Protein 5EKI (pdb70)

Nearest PDB structures (foldseek):
  5eki-assembly5_E  TM=9.584E-01  e=1.199E-11  Homo sapiens
  2l4n-assembly1_A  TM=8.164E-01  e=8.515E-09  Homo sapiens
  2hci-assembly1_B  TM=9.155E-01  e=1.911E-05  unclassified
  7sta-assembly3_C  TM=8.394E-01  e=6.047E-06  Homo sapiens
  4kho-assembly1_A  TM=5.939E-01  e=7.360E-01  Thermochaetoides thermophila DSM 1495

Organism: Homo sapiens (NCBI:txid9606)

Foldseek 3Di:
DDDDDDADPDQDDLVFFQAKEWDDADDVHHDIWIWTHGPDPVDDIHTHDPPDPSNVVSNVVCVVVHDDYDDD/DDEDDDADPDQDDLVFFDAWEWDDADDVRGHIWIWTHGPDPVDDIGTHDPPDPSNVVSNVVCVVVHDDYDD/DDDPDADPDQDDLQQFDAKEWDDVVVPYDDIWIWTHGPDPVDHIHTHDPPDPSVVVSNVVCVVVHDDYDD/DPDDADADPDADDLVFFDAKAWDDADDVHRDIWIWTHGPDPVDDIGTHDPPDPSNVVSNVVCVVVHDDYDD/DPDDDDDADPDQDDLVFFQAWEWADADVVRHDIWIWTAGPPNPDDIHTHDPPDPSNVVSNVVCVVVHDDYPPD/DEDPDADPDQDDLQQFQAWEWDDDDDVYPDIWIWTHGPDPVDDIHTHDPPDPSVVVSNVVNVVVHDDYDD

GO terms:
  GO:0031640 killing of cells of another organism (P, IDA)
  GO:0061844 antimicrobial humoral immune response mediated by antimicrobial peptide (P, IDA)
  GO:2000406 positive regulation of T cell migration (P, IDA)
  GO:0042379 chemokine receptor binding (F, IDA)
  GO:0005515 protein binding (F, IPI)
  GO:0006954 inflammatory response (P, TAS)
  GO:0006955 immune response (P, TAS)
  GO:0007267 cell-cell signaling (P, TAS)
  GO:0005576 extracellular region (C, TAS)
  GO:0001768 establishment of T cell polarity (P, IDA)
  GO:0001954 positive regulation of cell-matrix adhesion (P, IDA)
  GO:0002407 dendritic cell chemotaxis (P, IDA)
  GO:0008009 chemokine activity (F, IDA)
  GO:0035759 mesangial cell-matrix adhesion (P, IDA)
  GO:0038120 CCL21-activated CCR7 signaling pathway (P, IDA)
  GO:0043123 positive regulation of canonical NF-kappaB signal transduction (P, IDA)
  GO:2000147 positive regulation of cell motility (P, IDA)
  GO:2000529 positive regulation of myeloid dendritic cell chemotaxis (P, IDA)
  GO:2000669 negative regulation of dendritic cell apoptotic process (P, IDA)
  GO:0141214 positive regulation of phospholipase C/protein kinase C signal transduction (P, IDA)

B-factor: mean 23.3, std 10.91, range [6.88, 47.57]

Secondary structure (DSSP, 8-state):
--B--S--SS---GGGEEEEEEE---SS--S-EEEEEESSTTS--EEE-TTSHHHHHHHHHHTTS---B---/--B--S--SS---GGGEEEEEEE--BTTB-S-EEEEEESSTTS--EEE-TTSHHHHHHHHHHTTS---B--/-B--S--SS---GGGEEEEEEE-GGGS-SS-EEEEEESSTTSPPEEE-TTSHHHHHHHHHHTTS---B--/--B--S--SSPPPGGGEEEEEEE---SS--S-EEEEEESSTTS--EEE-TTSHHHHHHHHHHTTS---B--/---B--S--SS---GGGEEEEEEE---SS--S-EEEEEESSTTSPPEEE-TTSHHHHHHHHHHTTS---B---/-B--S--SS---GGGEEEEEEE-S-SS--S-EEEEEESSTTSPPEEE-TTSHHHHHHHHHHTTS---B--

Sequence (427 aa):
QDCCLKYSQRKIPAKVVRSYRKQEPSLGCSIPAILFLPRKRSQAELCADPKELWVQQLMQHLDKTPSPQKPAQDCCLKYSQRKIPAKVVRSYRKQEPSLGCSIPAILFLPRKRSQAELCADPKELWVQQLMQHLDKTPSPQKPDCCLKYSQRKIPAKVVRSYRKQEPSLGCSIPAILFLPRKRSQAELCADPKELWVQQLMQHLDKTPSPQKPQDCCLKYSQRKIPAKVVRSYRKQEPSLGCSIPAILFLPRKRSQAELCADPKELWVQQLMQHLDKTPSPQKPAQDCCLKYSQRKIPAKVVRSYRKQEPSLGCSIPAILFLPRKRSQAELCADPKELWVQQLMQHLDKTPSPQKPADCCLKYSQRKIPAKVVRSYRKQEPSLGCSIPAILFLPRKRSQAELCADPKELWVQQLMQHLDKTPSPQKP

InterPro domains:
  IPR001811 Chemokine interleukin-8-like domain [PF00048] (29-90)
  IPR001811 Chemokine interleukin-8-like domain [SM00199] (28-90)
  IPR034133 Chemokine CC, DCCL motif-cointaining domain [cd01119] (29-91)
  IPR036048 Chemokine interleukin-8-like superfamily [SSF54117] (27-99)
  IPR039809 Chemokine beta/gamma/delta [PTHR12015] (4-93)

CATH classification: 2.40.50.40

Structure (mmCIF, N/CA/C/O backbone):
data_5EKI
#
_entry.id   5EKI
#
_cell.length_a   65.752
_cell.length_b   58.244
_cell.length_c   66.054
_cell.angle_alpha   90.00
_cell.angle_beta   119.94
_cell.angle_gamma   90.00
#
_symmetry.space_group_name_H-M   'P 1 21 1'
#
loop_
_entity.id
_entity.type
_entity.pdbx_description
1 polymer 'C-C motif chemokine 21'
2 non-polymer 'SULFATE ION'
3 water water
#
loop_
_atom_site.group_PDB
_atom_site.id
_atom_site.type_symbol
_atom_site.label_atom_id
_atom_site.label_alt_id
_atom_site.label_comp_id
_atom_site.label_asym_id
_atom_site.label_entity_id
_atom_site.label_seq_id
_atom_site.pdbx_PDB_ins_code
_atom_site.Cartn_x
_atom_site.Cartn_y
_atom_site.Cartn_z
_atom_site.occupancy
_atom_site.B_iso_or_equiv
_atom_site.auth_seq_id
_atom_site.auth_comp_id
_atom_site.auth_asym_id
_atom_site.auth_atom_id
_atom_site.pdbx_PDB_model_num
ATOM 1 N N . GLN A 1 6 ? 1.600 12.017 -22.517 1.00 43.45 6 GLN A N 1
ATOM 2 C CA . GLN A 1 6 ? 3.050 12.202 -22.204 1.00 41.24 6 GLN A CA 1
ATOM 3 C C . GLN A 1 6 ? 3.957 11.315 -23.123 1.00 40.00 6 GLN A C 1
ATOM 4 O O . GLN A 1 6 ? 4.563 11.814 -24.071 1.00 40.17 6 GLN A O 1
ATOM 6 N N . ASP A 1 7 ? 4.038 10.014 -22.853 1.00 39.51 7 ASP A N 1
ATOM 7 C CA . ASP A 1 7 ? 4.934 9.133 -23.628 1.00 37.10 7 ASP A CA 1
ATOM 8 C C . ASP A 1 7 ? 4.433 8.983 -25.057 1.00 36.34 7 ASP A C 1
ATOM 9 O O . ASP A 1 7 ? 3.238 9.184 -25.325 1.00 39.10 7 ASP A O 1
ATOM 14 N N . CYS A 1 8 ? 5.337 8.652 -25.975 1.00 30.21 8 CYS A N 1
ATOM 15 C CA . CYS A 1 8 ? 4.919 8.386 -27.344 1.00 32.18 8 CYS A CA 1
ATOM 16 C C . CYS A 1 8 ? 5.872 7.557 -28.126 1.00 23.78 8 CYS A C 1
ATOM 17 O O . CYS A 1 8 ? 6.981 7.378 -27.735 1.00 21.97 8 CYS A O 1
ATOM 20 N N . CYS A 1 9 ? 5.374 7.009 -29.223 1.00 21.98 9 CYS A N 1
ATOM 21 C CA . CYS A 1 9 ? 6.145 6.133 -30.070 1.00 21.50 9 CYS A CA 1
ATOM 22 C C . CYS A 1 9 ? 7.191 6.897 -30.868 1.00 20.66 9 CYS A C 1
ATOM 23 O O . CYS A 1 9 ? 6.849 7.883 -31.499 1.00 19.07 9 CYS A O 1
ATOM 26 N N . LEU A 1 10 ? 8.422 6.377 -30.870 1.00 20.47 10 LEU A N 1
ATOM 27 C CA . LEU A 1 10 ? 9.550 6.848 -31.713 1.00 21.09 10 LEU A CA 1
ATOM 28 C C . LEU A 1 10 ? 10.010 5.837 -32.797 1.00 20.61 10 LEU A C 1
ATOM 29 O O . LEU A 1 10 ? 10.751 6.198 -33.717 1.00 19.02 10 LEU A O 1
ATOM 34 N N . LYS A 1 11 ? 9.591 4.564 -32.695 1.00 17.78 11 LYS A N 1
ATOM 35 C CA . LYS A 1 11 ? 9.984 3.571 -33.665 1.00 16.49 11 LYS A CA 1
ATOM 36 C C . LYS A 1 11 ? 8.793 2.626 -33.894 1.00 14.13 11 LYS A C 1
ATOM 37 O O . LYS A 1 11 ? 7.799 2.685 -33.157 1.00 12.51 11 LYS A O 1
ATOM 43 N N . TYR A 1 12 ? 8.884 1.770 -34.908 1.00 11.63 12 TYR A N 1
ATOM 44 C CA . TYR A 1 12 ? 7.760 0.886 -35.227 1.00 11.92 12 TYR A CA 1
ATOM 45 C C . TYR A 1 12 ? 8.141 -0.580 -35.117 1.00 11.35 12 TYR A C 1
ATOM 46 O O . TYR A 1 12 ? 9.289 -0.947 -35.393 1.00 11.34 12 TYR A O 1
ATOM 55 N N . SER A 1 13 ? 7.201 -1.426 -34.712 1.00 10.95 13 SER A N 1
ATOM 56 C CA . SER A 1 13 ? 7.443 -2.844 -34.663 1.00 11.52 13 SER A CA 1
ATOM 57 C C . SER A 1 13 ? 8.084 -3.378 -35.948 1.00 12.81 13 SER A C 1
ATOM 58 O O . SER A 1 13 ? 7.632 -3.089 -37.046 1.00 12.63 13 SER A O 1
ATOM 61 N N . GLN A 1 14 ? 9.095 -4.206 -35.796 1.00 14.11 14 GLN A N 1
ATOM 62 C CA . GLN A 1 14 ? 9.640 -4.969 -36.936 1.00 17.58 14 GLN A CA 1
ATOM 63 C C . GLN A 1 14 ? 8.939 -6.350 -37.045 1.00 20.81 14 GLN A C 1
ATOM 64 O O . GLN A 1 14 ? 9.333 -7.187 -37.875 1.00 23.50 14 GLN A O 1
ATOM 70 N N . ARG A 1 15 ? 7.993 -6.624 -36.155 1.00 19.26 15 ARG A N 1
ATOM 71 C CA . ARG A 1 15 ? 7.316 -7.913 -36.173 1.00 23.24 15 ARG A CA 1
ATOM 72 C C . ARG A 1 15 ? 5.810 -7.733 -36.138 1.00 22.39 15 ARG A C 1
ATOM 73 O O . ARG A 1 15 ? 5.273 -6.968 -35.323 1.00 20.57 15 ARG A O 1
ATOM 81 N N . LYS A 1 16 ? 5.133 -8.532 -36.952 1.00 23.20 16 LYS A N 1
ATOM 82 C CA . LYS A 1 16 ? 3.666 -8.570 -36.981 1.00 24.32 16 LYS A CA 1
ATOM 83 C C . LYS A 1 16 ? 3.199 -9.182 -35.695 1.00 23.80 16 LYS A C 1
ATOM 84 O O . LYS A 1 16 ? 3.873 -10.044 -35.178 1.00 27.42 16 LYS A O 1
ATOM 90 N N . ILE A 1 17 ? 2.079 -8.754 -35.144 1.00 24.30 17 ILE A N 1
ATOM 91 C CA . ILE A 1 17 ? 1.539 -9.436 -33.967 1.00 24.48 17 ILE A CA 1
ATOM 92 C C . ILE A 1 17 ? 0.132 -9.927 -34.242 1.00 25.14 17 ILE A C 1
ATOM 93 O O . ILE A 1 17 ? -0.631 -9.281 -34.951 1.00 23.96 17 ILE A O 1
ATOM 98 N N . PRO A 1 18 ? -0.226 -11.061 -33.624 1.00 27.44 18 PRO A N 1
ATOM 99 C CA . PRO A 1 18 ? -1.537 -11.603 -33.899 1.00 26.70 18 PRO A CA 1
ATOM 100 C C . PRO A 1 18 ? -2.598 -10.974 -33.009 1.00 27.01 18 PRO A C 1
ATOM 101 O O . PRO A 1 18 ? -2.323 -10.591 -31.866 1.00 25.43 18 PRO A O 1
ATOM 105 N N . ALA A 1 19 ? -3.826 -10.899 -33.507 1.00 26.51 19 ALA A N 1
ATOM 106 C CA . ALA A 1 19 ? -4.903 -10.259 -32.779 1.00 29.37 19 ALA A CA 1
ATOM 107 C C . ALA A 1 19 ? -5.195 -10.918 -31.425 1.00 30.92 19 ALA A C 1
ATOM 108 O O . ALA A 1 19 ? -5.689 -10.254 -30.484 1.00 30.29 19 ALA A O 1
ATOM 110 N N . LYS A 1 20 ? -4.871 -12.211 -31.318 1.00 31.84 20 LYS A N 1
ATOM 111 C CA . LYS A 1 20 ? -5.145 -12.990 -30.096 1.00 33.29 20 LYS A CA 1
ATOM 112 C C . LYS A 1 20 ? -4.479 -12.414 -28.863 1.00 29.87 20 LYS A C 1
ATOM 113 O O . LYS A 1 20 ? -4.956 -12.646 -27.769 1.00 34.05 20 LYS A O 1
ATOM 119 N N . VAL A 1 21 ? -3.372 -11.699 -29.036 1.00 26.89 21 VAL A N 1
ATOM 120 C CA . VAL A 1 21 ? -2.680 -11.030 -27.912 1.00 25.34 21 VAL A CA 1
ATOM 121 C C . VAL A 1 21 ? -2.983 -9.538 -27.698 1.00 20.58 21 VAL A C 1
ATOM 122 O O . VAL A 1 21 ? -2.409 -8.910 -26.817 1.00 17.99 21 VAL A O 1
ATOM 126 N N . VAL A 1 22 ? -3.885 -8.979 -28.494 1.00 19.04 22 VAL A N 1
ATOM 127 C CA . VAL A 1 22 ? -4.152 -7.533 -28.414 1.00 18.94 22 VAL A CA 1
ATOM 128 C C . VAL A 1 22 ? -5.557 -7.369 -27.943 1.00 18.24 22 VAL A C 1
ATOM 129 O O . VAL A 1 22 ? -6.423 -8.043 -28.453 1.00 18.23 22 VAL A O 1
ATOM 133 N N . ARG A 1 23 ? -5.779 -6.417 -27.059 1.00 18.27 23 ARG A N 1
ATOM 134 C CA . ARG A 1 23 ? -7.091 -6.127 -26.551 1.00 21.00 23 ARG A CA 1
ATOM 135 C C . ARG A 1 23 ? -7.729 -4.919 -27.261 1.00 20.48 23 ARG A C 1
ATOM 136 O O . ARG A 1 23 ? -8.927 -4.941 -27.527 1.00 21.31 23 ARG A O 1
ATOM 144 N N . SER A 1 24 ? -6.927 -3.883 -27.569 1.00 18.52 24 SER A N 1
ATOM 145 C CA . SER A 1 24 ? -7.423 -2.668 -28.256 1.00 15.94 24 SER A CA 1
ATOM 146 C C . SER A 1 24 ? -6.271 -1.858 -28.917 1.00 14.71 24 SER A C 1
ATOM 147 O O . SER A 1 24 ? -5.073 -2.186 -28.707 1.00 12.95 24 SER A O 1
ATOM 150 N N . TYR A 1 25 ? -6.619 -0.824 -29.683 1.00 11.92 25 TYR A N 1
ATOM 151 C CA . TYR A 1 25 ? -5.600 0.083 -30.170 1.00 12.72 25 TYR A CA 1
ATOM 152 C C . TYR A 1 25 ? -5.913 1.556 -29.883 1.00 13.37 25 TYR A C 1
ATOM 153 O O . TYR A 1 25 ? -7.065 1.906 -29.634 1.00 12.59 25 TYR A O 1
ATOM 162 N N . ARG A 1 26 ? -4.871 2.404 -29.957 1.00 14.40 26 ARG A N 1
ATOM 163 C CA . ARG A 1 26 ? -5.041 3.852 -30.040 1.00 16.66 26 ARG A CA 1
ATOM 164 C C . ARG A 1 26 ? -4.163 4.425 -31.174 1.00 17.72 26 ARG A C 1
ATOM 165 O O . ARG A 1 26 ? -3.269 3.758 -31.697 1.00 17.58 26 ARG A O 1
ATOM 173 N N . LYS A 1 27 ? -4.421 5.680 -31.502 1.00 18.24 27 LYS A N 1
ATOM 174 C CA . LYS A 1 27 ? -3.691 6.414 -32.509 1.00 20.48 27 LYS A CA 1
ATOM 175 C C . LYS A 1 27 ? -2.827 7.469 -31.884 1.00 21.07 27 LYS A C 1
ATOM 176 O O . LYS A 1 27 ? -3.194 8.066 -30.884 1.00 23.01 27 LYS A O 1
ATOM 182 N N . GLN A 1 28 ? -1.655 7.671 -32.466 1.00 19.81 28 GLN A N 1
ATOM 183 C CA . GLN A 1 28 ? -0.791 8.763 -32.092 1.00 21.48 28 GLN A CA 1
ATOM 184 C C . GLN A 1 28 ? -0.684 9.625 -33.319 1.00 22.26 28 GLN A C 1
ATOM 185 O O . GLN A 1 28 ? -0.311 9.136 -34.359 1.00 19.50 28 GLN A O 1
ATOM 191 N N . GLU A 1 29 ? -1.110 10.879 -33.203 1.00 25.90 29 GLU A N 1
ATOM 192 C CA . GLU A 1 29 ? -0.854 11.914 -34.213 1.00 29.92 29 GLU A CA 1
ATOM 193 C C . GLU A 1 29 ? 0.427 12.667 -33.913 1.00 28.95 29 GLU A C 1
ATOM 194 O O . GLU A 1 29 ? 0.738 12.856 -32.759 1.00 30.09 29 GLU A O 1
ATOM 200 N N . PRO A 1 30 ? 1.134 13.152 -34.958 1.00 31.41 30 PRO A N 1
ATOM 201 C CA . PRO A 1 30 ? 2.240 14.085 -34.818 1.00 34.05 30 PRO A CA 1
ATOM 202 C C . PRO A 1 30 ? 1.920 15.285 -33.939 1.00 38.56 30 PRO A C 1
ATOM 203 O O . PRO A 1 30 ? 0.796 15.800 -33.968 1.00 40.25 30 PRO A O 1
ATOM 207 N N . SER A 1 31 ? 2.919 15.682 -33.155 1.00 38.98 31 SER A N 1
ATOM 208 C CA . SER A 1 31 ? 2.800 16.677 -32.109 1.00 39.72 31 SER A CA 1
ATOM 209 C C . SER A 1 31 ? 4.207 17.186 -31.749 1.00 41.57 31 SER A C 1
ATOM 210 O O . SER A 1 31 ? 5.207 16.676 -32.250 1.00 39.89 31 SER A O 1
ATOM 213 N N . LEU A 1 32 ? 4.284 18.143 -30.829 1.00 41.90 32 LEU A N 1
ATOM 214 C CA . LEU A 1 32 ? 5.577 18.704 -30.425 1.00 41.97 32 LEU A CA 1
ATOM 215 C C . LEU A 1 32 ? 6.406 17.678 -29.690 1.00 42.53 32 LEU A C 1
ATOM 216 O O . LEU A 1 32 ? 7.565 17.448 -30.020 1.00 41.07 32 LEU A O 1
ATOM 221 N N . GLY A 1 33 ? 5.804 17.039 -28.698 1.00 44.41 33 GLY A N 1
ATOM 222 C CA . GLY A 1 33 ? 6.513 15.973 -27.958 1.00 46.45 33 GLY A CA 1
ATOM 223 C C . GLY A 1 33 ? 6.856 14.745 -28.806 1.00 43.59 33 GLY A C 1
ATOM 224 O O . GLY A 1 33 ? 7.790 14.014 -28.489 1.00 44.42 33 GLY A O 1
ATOM 225 N N . CYS A 1 34 ? 6.085 14.525 -29.876 1.00 44.32 34 CYS A N 1
ATOM 226 C CA . CYS A 1 34 ? 6.109 13.286 -30.650 1.00 41.16 34 CYS A CA 1
ATOM 227 C C . CYS A 1 34 ? 5.961 13.579 -32.134 1.00 39.04 34 CYS A C 1
ATOM 228 O O . CYS A 1 34 ? 4.938 14.086 -32.554 1.00 40.46 34 CYS A O 1
ATOM 231 N N . SER A 1 35 ? 6.953 13.238 -32.943 1.00 32.24 35 SER A N 1
ATOM 232 C CA . SER A 1 35 ? 6.995 13.771 -34.296 1.00 32.24 35 SER A CA 1
ATOM 233 C C . SER A 1 35 ? 6.433 12.863 -35.386 1.00 30.81 35 SER A C 1
ATOM 234 O O . SER A 1 35 ? 6.168 13.351 -36.491 1.00 31.47 35 SER A O 1
ATOM 237 N N . ILE A 1 36 ? 6.227 11.569 -35.085 1.00 27.50 36 ILE A N 1
ATOM 238 C CA . ILE A 1 36 ? 5.693 10.619 -36.075 1.00 24.41 36 ILE A CA 1
ATOM 239 C C . ILE A 1 36 ? 4.306 10.196 -35.692 1.00 22.88 36 ILE A C 1
ATOM 240 O O . ILE A 1 36 ? 3.936 10.281 -34.544 1.00 25.17 36 ILE A O 1
ATOM 245 N N . PRO A 1 37 ? 3.485 9.817 -36.678 1.00 23.21 37 PRO A N 1
ATOM 246 C CA . PRO A 1 37 ? 2.216 9.165 -36.373 1.00 22.39 37 PRO A CA 1
ATOM 247 C C . PRO A 1 37 ? 2.502 7.704 -36.010 1.00 18.68 37 PRO A C 1
ATOM 248 O O . PRO A 1 37 ? 3.488 7.177 -36.473 1.00 17.54 37 PRO A O 1
ATOM 252 N N . ALA A 1 38 ? 1.667 7.085 -35.189 1.00 17.19 38 ALA A N 1
ATOM 253 C CA . ALA A 1 38 ? 1.839 5.651 -34.837 1.00 15.71 38 ALA A CA 1
ATOM 254 C C . ALA A 1 38 ? 0.509 5.055 -34.367 1.00 13.70 38 ALA A C 1
ATOM 255 O O . ALA A 1 38 ? -0.381 5.735 -33.881 1.00 12.46 38 ALA A O 1
ATOM 257 N N . ILE A 1 39 ? 0.426 3.757 -34.520 1.00 12.53 39 ILE A N 1
ATOM 258 C CA . ILE A 1 39 ? -0.633 2.937 -33.907 1.00 12.30 39 ILE A CA 1
ATOM 259 C C . ILE A 1 39 ? -0.064 2.259 -32.660 1.00 11.36 39 ILE A C 1
ATOM 260 O O . ILE A 1 39 ? 1.003 1.643 -32.727 1.00 11.32 39 ILE A O 1
ATOM 265 N N . LEU A 1 40 ? -0.757 2.398 -31.527 1.00 10.96 40 LEU A N 1
ATOM 266 C CA . LEU A 1 40 ? -0.386 1.759 -30.273 1.00 12.20 40 LEU A CA 1
ATOM 267 C C . LEU A 1 40 ? -1.306 0.556 -30.017 1.00 11.39 40 LEU A C 1
ATOM 268 O O . LEU A 1 40 ? -2.487 0.773 -29.841 1.00 12.97 40 LEU A O 1
ATOM 273 N N . PHE A 1 41 ? -0.798 -0.672 -30.040 1.00 9.77 41 PHE A N 1
ATOM 274 C CA . PHE A 1 41 ? -1.576 -1.876 -29.737 1.00 9.92 41 PHE A CA 1
ATOM 275 C C . PHE A 1 41 ? -1.449 -2.230 -28.268 1.00 12.32 41 PHE A C 1
ATOM 276 O O . PHE A 1 41 ? -0.320 -2.339 -27.757 1.00 13.12 41 PHE A O 1
ATOM 284 N N . LEU A 1 42 ? -2.595 -2.334 -27.580 1.00 14.17 42 LEU A N 1
ATOM 285 C CA . LEU A 1 42 ? -2.605 -2.588 -26.136 1.00 17.25 42 LEU A CA 1
ATOM 286 C C . LEU A 1 42 ? -2.732 -4.080 -25.869 1.00 17.59 42 LEU A C 1
ATOM 287 O O . LEU A 1 42 ? -3.526 -4.756 -26.472 1.00 16.55 42 LEU A O 1
ATOM 292 N N . PRO A 1 43 ? -1.928 -4.599 -24.948 1.00 20.49 43 PRO A N 1
ATOM 293 C CA . PRO A 1 43 ? -1.868 -6.055 -24.800 1.00 22.51 43 PRO A CA 1
ATOM 294 C C . PRO A 1 43 ? -2.977 -6.580 -23.903 1.00 22.61 43 PRO A C 1
ATOM 295 O O . PRO A 1 43 ? -3.389 -5.896 -22.975 1.00 21.56 43 PRO A O 1
ATOM 299 N N . ARG A 1 44 ? -3.421 -7.794 -24.177 1.00 26.22 44 ARG A N 1
ATOM 300 C CA . ARG A 1 44 ? -4.308 -8.526 -23.256 1.00 29.95 44 ARG A CA 1
ATOM 301 C C . ARG A 1 44 ? -3.639 -8.863 -21.913 1.00 32.74 44 ARG A C 1
ATOM 302 O O . ARG A 1 44 ? -4.236 -8.649 -20.840 1.00 38.09 44 ARG A O 1
ATOM 310 N N . LYS A 1 45 ? -2.407 -9.357 -21.956 1.00 31.06 45 LYS A N 1
ATOM 311 C CA . LYS A 1 45 ? -1.670 -9.690 -20.716 1.00 34.13 45 LYS A CA 1
ATOM 312 C C . LYS A 1 45 ? -0.916 -8.451 -20.202 1.00 37.98 45 LYS A C 1
ATOM 313 O O . LYS A 1 45 ? -0.216 -7.805 -20.991 1.00 33.20 45 LYS A O 1
ATOM 319 N N . ARG A 1 46 ? -1.000 -8.155 -18.891 1.00 38.31 46 ARG A N 1
ATOM 320 C CA . ARG A 1 46 ? -0.177 -7.084 -18.259 1.00 35.87 46 ARG A CA 1
ATOM 321 C C . ARG A 1 46 ? 1.358 -7.362 -18.195 1.00 33.87 46 ARG A C 1
ATOM 322 O O . ARG A 1 46 ? 2.163 -6.437 -17.999 1.00 31.90 46 ARG A O 1
ATOM 330 N N . SER A 1 47 ? 1.768 -8.620 -18.372 1.00 32.04 47 SER A N 1
ATOM 331 C CA . SER A 1 47 ? 3.180 -8.957 -18.557 1.00 31.05 47 SER A CA 1
ATOM 332 C C . SER A 1 47 ? 3.810 -8.334 -19.823 1.00 30.51 47 SER A C 1
ATOM 333 O O . SER A 1 47 ? 5.043 -8.460 -20.046 1.00 29.36 47 SER A O 1
ATOM 336 N N . GLN A 1 48 ? 2.983 -7.699 -20.665 1.00 27.26 48 GLN A N 1
ATOM 337 C CA . GLN A 1 48 ? 3.459 -7.152 -21.927 1.00 26.45 48 GLN A CA 1
ATOM 338 C C . GLN A 1 48 ? 3.299 -5.633 -22.011 1.00 23.74 48 GLN A C 1
ATOM 339 O O . GLN A 1 48 ? 2.484 -5.040 -21.324 1.00 21.26 48 GLN A O 1
ATOM 345 N N . ALA A 1 49 ? 4.111 -5.015 -22.854 1.00 20.41 49 ALA A N 1
ATOM 346 C CA . ALA A 1 49 ? 4.097 -3.568 -22.978 1.00 18.65 49 ALA A CA 1
ATOM 347 C C . ALA A 1 49 ? 3.182 -3.195 -24.134 1.00 18.30 49 ALA A C 1
ATOM 348 O O . ALA A 1 49 ? 2.830 -4.045 -24.926 1.00 16.27 49 ALA A O 1
ATOM 350 N N . GLU A 1 50 ? 2.844 -1.912 -24.227 1.00 17.46 50 GLU A N 1
ATOM 351 C CA . GLU A 1 50 ? 2.178 -1.380 -25.417 1.00 17.19 50 GLU A CA 1
ATOM 352 C C . GLU A 1 50 ? 3.180 -1.418 -26.580 1.00 14.76 50 GLU A C 1
ATOM 353 O O . GLU A 1 50 ? 4.388 -1.366 -26.353 1.00 12.29 50 GLU A O 1
ATOM 359 N N . LEU A 1 51 ? 2.665 -1.617 -27.793 1.00 12.71 51 LEU A N 1
ATOM 360 C CA . LEU A 1 51 ? 3.469 -1.899 -28.971 1.00 12.95 51 LEU A CA 1
ATOM 361 C C . LEU A 1 51 ? 3.195 -0.825 -30.006 1.00 11.67 51 LEU A C 1
ATOM 362 O O . LEU A 1 51 ? 2.110 -0.696 -30.480 1.00 10.96 51 LEU A O 1
ATOM 367 N N . CYS A 1 52 ? 4.227 -0.146 -30.439 1.00 11.88 52 CYS A N 1
ATOM 368 C CA . CYS A 1 52 ? 4.160 0.902 -31.460 1.00 11.62 52 CYS A CA 1
ATOM 369 C C . CYS A 1 52 ? 4.326 0.320 -32.846 1.00 10.57 52 CYS A C 1
ATOM 370 O O . CYS A 1 52 ? 5.165 -0.546 -33.085 1.00 8.81 52 CYS A O 1
ATOM 373 N N . ALA A 1 53 ? 3.480 0.761 -33.764 1.00 10.40 53 ALA A N 1
ATOM 374 C CA . ALA A 1 53 ? 3.433 0.175 -35.097 1.00 10.22 53 ALA A CA 1
ATOM 375 C C . ALA A 1 53 ? 3.125 1.214 -36.176 1.00 10.68 53 ALA A C 1
ATOM 376 O O . ALA A 1 53 ? 2.513 2.204 -35.875 1.00 10.72 53 ALA A O 1
ATOM 378 N N . ASP A 1 54 ? 3.611 0.953 -37.405 1.00 11.17 54 ASP A N 1
ATOM 379 C CA . ASP A 1 54 ? 3.495 1.844 -38.537 1.00 12.07 54 ASP A CA 1
ATOM 380 C C . ASP A 1 54 ? 2.094 1.778 -39.112 1.00 12.02 54 ASP A C 1
ATOM 381 O O . ASP A 1 54 ? 1.678 0.710 -39.558 1.00 12.02 54 ASP A O 1
ATOM 386 N N . PRO A 1 55 ? 1.380 2.913 -39.131 1.00 12.28 55 PRO A N 1
ATOM 387 C CA . PRO A 1 55 ? 0.052 3.040 -39.717 1.00 13.49 55 PRO A CA 1
ATOM 388 C C . PRO A 1 55 ? -0.072 2.663 -41.190 1.00 12.58 55 PRO A C 1
ATOM 389 O O . PRO A 1 55 ? -1.119 2.228 -41.617 1.00 11.77 55 PRO A O 1
ATOM 393 N N . LYS A 1 56 ? 0.979 2.848 -41.964 1.00 14.18 56 LYS A N 1
ATOM 394 C CA . LYS A 1 56 ? 0.975 2.437 -43.383 1.00 15.41 56 LYS A CA 1
ATOM 395 C C . LYS A 1 56 ? 1.139 0.925 -43.654 1.00 13.86 56 LYS A C 1
ATOM 396 O O . LYS A 1 56 ? 0.819 0.464 -44.740 1.00 13.35 56 LYS A O 1
ATOM 402 N N . GLU A 1 57 ? 1.675 0.154 -42.734 1.00 12.54 57 GLU A N 1
ATOM 403 C CA . GLU A 1 57 ? 1.798 -1.289 -42.955 1.00 13.36 57 GLU A CA 1
ATOM 404 C C . GLU A 1 57 ? 0.463 -2.055 -43.050 1.00 12.35 57 GLU A C 1
ATOM 405 O O . GLU A 1 57 ? -0.470 -1.894 -42.221 1.00 10.48 57 GLU A O 1
ATOM 411 N N . LEU A 1 58 ? 0.394 -2.905 -44.056 1.00 11.81 58 LEU A N 1
ATOM 412 C CA . LEU A 1 58 ? -0.839 -3.593 -44.318 1.00 12.09 58 LEU A CA 1
ATOM 413 C C . LEU A 1 58 ? -1.289 -4.418 -43.129 1.00 11.27 58 LEU A C 1
ATOM 414 O O . LEU A 1 58 ? -2.459 -4.370 -42.838 1.00 10.81 58 LEU A O 1
ATOM 419 N N . TRP A 1 59 ? -0.381 -5.185 -42.478 1.00 10.49 59 TRP A N 1
ATOM 420 C CA . TRP A 1 59 ? -0.819 -6.001 -41.311 1.00 10.34 59 TRP A CA 1
ATOM 421 C C . TRP A 1 59 ? -1.360 -5.098 -40.188 1.00 8.91 59 TRP A C 1
ATOM 422 O O . TRP A 1 59 ? -2.256 -5.522 -39.477 1.00 7.82 59 TRP A O 1
ATOM 433 N N . VAL A 1 60 ? -0.825 -3.877 -40.058 1.00 7.94 60 VAL A N 1
ATOM 434 C CA . VAL A 1 60 ? -1.310 -2.938 -39.022 1.00 8.88 60 VAL A CA 1
ATOM 435 C C . VAL A 1 60 ? -2.734 -2.479 -39.304 1.00 9.26 60 VAL A C 1
ATOM 436 O O . VAL A 1 60 ? -3.636 -2.583 -38.437 1.00 8.49 60 VAL A O 1
ATOM 440 N N . GLN A 1 61 ? -2.966 -2.010 -40.537 1.00 9.63 61 GLN A N 1
ATOM 441 C CA . GLN A 1 61 ? -4.298 -1.706 -41.020 1.00 10.83 61 GLN A CA 1
ATOM 442 C C . GLN A 1 61 ? -5.304 -2.860 -40.849 1.00 10.51 61 GLN A C 1
ATOM 443 O O . GLN A 1 61 ? -6.441 -2.663 -40.341 1.00 9.37 61 GLN A O 1
ATOM 449 N N . GLN A 1 62 ? -4.876 -4.065 -41.222 1.00 10.82 62 GLN A N 1
ATOM 450 C CA . GLN A 1 62 ? -5.718 -5.230 -41.086 1.00 11.70 62 GLN A CA 1
ATOM 451 C C . GLN A 1 62 ? -6.114 -5.475 -39.625 1.00 10.60 62 GLN A C 1
ATOM 452 O O . GLN A 1 62 ? -7.275 -5.723 -39.348 1.00 10.22 62 GLN A O 1
ATOM 458 N N . LEU A 1 63 ? -5.134 -5.426 -38.726 1.00 9.67 63 LEU A N 1
ATOM 459 C CA . LEU A 1 63 ? -5.413 -5.641 -37.304 1.00 9.61 63 LEU A CA 1
ATOM 460 C C . LEU A 1 63 ? -6.358 -4.603 -36.726 1.00 9.14 63 LEU A C 1
ATOM 461 O O . LEU A 1 63 ? -7.226 -4.923 -35.940 1.00 9.19 63 LEU A O 1
ATOM 466 N N . MET A 1 64 ? -6.120 -3.341 -37.018 1.00 9.62 64 MET A N 1
ATOM 467 C CA . MET A 1 64 ? -7.006 -2.268 -36.579 1.00 10.83 64 MET A CA 1
ATOM 468 C C . MET A 1 64 ? -8.440 -2.537 -37.069 1.00 10.47 64 MET A C 1
ATOM 469 O O . MET A 1 64 ? -9.400 -2.396 -36.334 1.00 10.22 64 MET A O 1
ATOM 474 N N . GLN A 1 65 ? -8.555 -2.991 -38.313 1.00 10.64 65 GLN A N 1
ATOM 475 C CA . GLN A 1 65 ? -9.866 -3.216 -38.943 1.00 11.26 65 GLN A CA 1
ATOM 476 C C . GLN A 1 65 ? -10.607 -4.361 -38.248 1.00 10.96 65 GLN A C 1
ATOM 477 O O . GLN A 1 65 ? -11.809 -4.293 -38.044 1.00 11.00 65 GLN A O 1
ATOM 483 N N . HIS A 1 66 ? -9.883 -5.387 -37.809 1.00 11.63 66 HIS A N 1
ATOM 484 C CA . HIS A 1 66 ? -10.488 -6.481 -37.045 1.00 12.40 66 HIS A CA 1
ATOM 485 C C . HIS A 1 66 ? -10.872 -6.024 -35.655 1.00 11.22 66 HIS A C 1
ATOM 486 O O . HIS A 1 66 ? -11.980 -6.348 -35.133 1.00 11.45 66 HIS A O 1
ATOM 493 N N . LEU A 1 67 ? -9.985 -5.256 -35.015 1.00 10.49 67 LEU A N 1
ATOM 494 C CA . LEU A 1 67 ? -10.257 -4.755 -33.702 1.00 9.78 67 LEU A CA 1
ATOM 495 C C . LEU A 1 67 ? -11.474 -3.814 -33.728 1.00 10.36 67 LEU A C 1
ATOM 496 O O . LEU A 1 67 ? -12.289 -3.842 -32.758 1.00 9.54 67 LEU A O 1
ATOM 501 N N . ASP A 1 68 ? -11.607 -3.054 -34.820 1.00 10.33 68 ASP A N 1
ATOM 502 C CA . ASP A 1 68 ? -12.755 -2.184 -34.996 1.00 13.70 68 ASP A CA 1
ATOM 503 C C . ASP A 1 68 ? -14.145 -2.884 -35.086 1.00 12.74 68 ASP A C 1
ATOM 504 O O . ASP A 1 68 ? -15.165 -2.219 -34.976 1.00 13.62 68 ASP A O 1
ATOM 509 N N . LYS A 1 69 ? -14.192 -4.174 -35.353 1.00 12.46 69 LYS A N 1
ATOM 510 C CA . LYS A 1 69 ? -15.452 -4.937 -35.246 1.00 13.17 69 LYS A CA 1
ATOM 511 C C . LYS A 1 69 ? -16.025 -4.907 -33.823 1.00 12.04 69 LYS A C 1
ATOM 512 O O . LYS A 1 69 ? -17.225 -5.051 -33.653 1.00 12.35 69 LYS A O 1
ATOM 518 N N . THR A 1 70 ? -15.162 -4.768 -32.817 1.00 10.89 70 THR A N 1
ATOM 519 C CA . THR A 1 70 ? -15.528 -4.632 -31.395 1.00 11.17 70 THR A CA 1
ATOM 520 C C . THR A 1 70 ? -14.769 -3.432 -30.801 1.00 10.02 70 THR A C 1
ATOM 521 O O . THR A 1 70 ? -13.840 -3.598 -30.026 1.00 8.83 70 THR A O 1
ATOM 525 N N . PRO A 1 71 ? -15.083 -2.212 -31.279 1.00 10.28 71 PRO A N 1
ATOM 526 C CA . PRO A 1 71 ? -14.253 -1.023 -31.017 1.00 10.69 71 PRO A CA 1
ATOM 527 C C . PRO A 1 71 ? -14.192 -0.590 -29.596 1.00 11.53 71 PRO A C 1
ATOM 528 O O . PRO A 1 71 ? -15.145 -0.818 -28.820 1.00 12.12 71 PRO A O 1
ATOM 532 N N . SER A 1 72 ? -13.080 0.036 -29.231 1.00 12.14 72 SER A N 1
ATOM 533 C CA . SER A 1 72 ? -12.867 0.601 -27.863 1.00 13.15 72 SER A CA 1
ATOM 534 C C . SER A 1 72 ? -12.857 2.101 -27.992 1.00 13.11 72 SER A C 1
ATOM 535 O O . SER A 1 72 ? -12.685 2.581 -29.075 1.00 12.90 72 SER A O 1
ATOM 538 N N . PRO A 1 73 ? -12.945 2.843 -26.886 1.00 14.49 73 PRO A N 1
ATOM 539 C CA . PRO A 1 73 ? -12.836 4.309 -27.018 1.00 15.79 73 PRO A CA 1
ATOM 540 C C . PRO A 1 73 ? -11.458 4.763 -27.567 1.00 18.57 73 PRO A C 1
ATOM 541 O O . PRO A 1 73 ? -10.491 4.047 -27.418 1.00 19.33 73 PRO A O 1
ATOM 545 N N . GLN A 1 74 ? -11.403 5.928 -28.190 1.00 18.43 74 GLN A N 1
ATOM 546 C CA . GLN A 1 74 ? -10.203 6.472 -28.759 1.00 20.98 74 GLN A CA 1
ATOM 547 C C . GLN A 1 74 ? -9.895 7.842 -28.144 1.00 23.91 74 GLN A C 1
ATOM 548 O O . GLN A 1 74 ? -10.706 8.447 -27.419 1.00 21.56 74 GLN A O 1
ATOM 554 N N . LYS A 1 75 ? -8.687 8.316 -28.417 1.00 29.12 75 LYS A N 1
ATOM 555 C CA . LYS A 1 75 ? -8.264 9.614 -27.902 1.00 32.61 75 LYS A CA 1
ATOM 556 C C . LYS A 1 75 ? -9.124 10.709 -28.570 1.00 31.77 75 LYS A C 1
ATOM 557 O O . LYS A 1 75 ? -9.319 10.657 -29.793 1.00 31.88 75 LYS A O 1
ATOM 563 N N . PRO A 1 76 ? -9.670 11.660 -27.773 1.00 32.90 76 PRO A N 1
ATOM 564 C CA . PRO A 1 76 ? -10.400 12.792 -28.390 1.00 36.42 76 PRO A CA 1
ATOM 565 C C . PRO A 1 76 ? -9.502 13.520 -29.390 1.00 38.62 76 PRO A C 1
ATOM 566 O O . PRO A 1 76 ? -8.343 13.745 -29.088 1.00 34.95 76 PRO A O 1
ATOM 570 N N . ALA A 1 77 ? -10.050 13.854 -30.561 1.00 42.27 77 ALA A N 1
ATOM 571 C CA . ALA A 1 77 ? -9.265 14.169 -31.785 1.00 41.21 77 ALA A CA 1
ATOM 572 C C . ALA A 1 77 ? -8.512 12.955 -32.339 1.00 43.04 77 ALA A C 1
ATOM 573 O O . ALA A 1 77 ? -8.674 12.595 -33.531 1.00 44.95 77 ALA A O 1
ATOM 575 N N . GLN B 1 6 ? -9.783 10.887 1.985 1.00 41.19 6 GLN B N 1
ATOM 576 C CA . GLN B 1 6 ? -10.608 11.793 2.860 1.00 39.23 6 GLN B CA 1
ATOM 577 C C . GLN B 1 6 ? -11.756 11.122 3.644 1.00 40.22 6 GLN B C 1
ATOM 578 O O . GLN B 1 6 ? -12.289 11.747 4.552 1.00 41.61 6 GLN B O 1
ATOM 580 N N . ASP B 1 7 ? -12.149 9.888 3.282 1.00 37.96 7 ASP B N 1
ATOM 581 C CA . ASP B 1 7 ? -13.089 9.068 4.061 1.00 36.59 7 ASP B CA 1
ATOM 582 C C . ASP B 1 7 ? -12.589 8.821 5.489 1.00 33.47 7 ASP B C 1
ATOM 583 O O . ASP B 1 7 ? -11.406 8.782 5.727 1.00 37.54 7 ASP B O 1
ATOM 588 N N . CYS B 1 8 ? -13.487 8.582 6.423 1.00 30.29 8 CYS B N 1
ATOM 589 C CA . CYS B 1 8 ? -13.075 8.433 7.805 1.00 30.59 8 CYS B CA 1
ATOM 590 C C . CYS B 1 8 ? -13.995 7.577 8.621 1.00 25.02 8 CYS B C 1
ATOM 591 O O . CYS B 1 8 ? -15.125 7.329 8.230 1.00 22.05 8 CYS B O 1
ATOM 594 N N . CYS B 1 9 ? -13.484 7.109 9.764 1.00 22.01 9 CYS B N 1
ATOM 595 C CA . CYS B 1 9 ? -14.234 6.193 10.632 1.00 21.06 9 CYS B CA 1
ATOM 596 C C . CYS B 1 9 ? -15.336 6.928 11.420 1.00 20.97 9 CYS B C 1
ATOM 597 O O . CYS B 1 9 ? -15.082 7.972 12.022 1.00 20.18 9 CYS B O 1
ATOM 600 N N . LEU B 1 10 ? -16.548 6.351 11.384 1.00 20.46 10 LEU B N 1
ATOM 601 C CA . LEU B 1 10 ? -17.676 6.788 12.174 1.00 19.67 10 LEU B CA 1
ATOM 602 C C . LEU B 1 10 ? -18.136 5.764 13.257 1.00 19.65 10 LEU B C 1
ATOM 603 O O . LEU B 1 10 ? -18.926 6.117 14.127 1.00 19.16 10 LEU B O 1
ATOM 608 N N . LYS B 1 11 ? -17.687 4.496 13.162 1.00 17.12 11 LYS B N 1
ATOM 609 C CA . LYS B 1 11 ? -18.034 3.466 14.099 1.00 16.42 11 LYS B CA 1
ATOM 610 C C . LYS B 1 11 ? -16.806 2.600 14.374 1.00 14.51 11 LYS B C 1
ATOM 611 O O . LYS B 1 11 ? -15.821 2.675 13.658 1.00 13.50 11 LYS B O 1
ATOM 617 N N . TYR B 1 12 ? -16.895 1.760 15.382 1.00 12.89 12 TYR B N 1
ATOM 618 C CA . TYR B 1 12 ? -15.801 0.909 15.768 1.00 12.61 12 TYR B CA 1
ATOM 619 C C . TYR B 1 12 ? -16.201 -0.526 15.618 1.00 11.70 12 TYR B C 1
ATOM 620 O O . TYR B 1 12 ? -17.295 -0.867 15.916 1.00 11.18 12 TYR B O 1
ATOM 629 N N . SER B 1 13 ? -15.282 -1.380 15.205 1.00 11.80 13 SER B N 1
ATOM 630 C CA . SER B 1 13 ? -15.524 -2.803 15.118 1.00 12.19 13 SER B CA 1
ATOM 631 C C . SER B 1 13 ? -16.022 -3.361 16.418 1.00 13.28 13 SER B C 1
ATOM 632 O O . SER B 1 13 ? -15.530 -3.047 17.502 1.00 13.05 13 SER B O 1
ATOM 635 N N . GLN B 1 14 ? -17.010 -4.221 16.292 1.00 14.76 14 GLN B N 1
ATOM 636 C CA . GLN B 1 14 ? -17.527 -5.017 17.398 1.00 18.15 14 GLN B CA 1
ATOM 637 C C . GLN B 1 14 ? -16.850 -6.399 17.406 1.00 21.79 14 GLN B C 1
ATOM 638 O O . GLN B 1 14 ? -17.174 -7.244 18.243 1.00 24.71 14 GLN B O 1
ATOM 644 N N . ARG B 1 15 ? -15.924 -6.625 16.480 1.00 22.00 15 ARG B N 1
ATOM 645 C CA . ARG B 1 15 ? -15.179 -7.894 16.415 1.00 25.15 15 ARG B CA 1
ATOM 646 C C . ARG B 1 15 ? -13.703 -7.624 16.570 1.00 23.49 15 ARG B C 1
ATOM 647 O O . ARG B 1 15 ? -13.159 -6.795 15.831 1.00 18.04 15 ARG B O 1
ATOM 655 N N . LYS B 1 16 ? -13.059 -8.401 17.435 1.00 25.91 16 LYS B N 1
ATOM 656 C CA . LYS B 1 16 ? -11.582 -8.461 17.544 1.00 30.87 16 LYS B CA 1
ATOM 657 C C . LYS B 1 16 ? -11.017 -9.101 16.270 1.00 30.69 16 LYS B C 1
ATOM 658 O O . LYS B 1 16 ? -11.585 -10.059 15.782 1.00 32.92 16 LYS B O 1
ATOM 664 N N . ILE B 1 17 ? -9.943 -8.585 15.688 1.00 30.28 17 ILE B N 1
ATOM 665 C CA . ILE B 1 17 ? -9.409 -9.228 14.456 1.00 30.78 17 ILE B CA 1
ATOM 666 C C . ILE B 1 17 ? -8.025 -9.783 14.650 1.00 30.32 17 ILE B C 1
ATOM 667 O O . ILE B 1 17 ? -7.195 -9.133 15.272 1.00 27.16 17 ILE B O 1
ATOM 672 N N . PRO B 1 18 ? -7.762 -10.972 14.091 1.00 29.48 18 PRO B N 1
ATOM 673 C CA . PRO B 1 18 ? -6.443 -11.541 14.322 1.00 28.40 18 PRO B CA 1
ATOM 674 C C . PRO B 1 18 ? -5.375 -10.843 13.482 1.00 27.59 18 PRO B C 1
ATOM 675 O O . PRO B 1 18 ? -5.672 -10.338 12.393 1.00 26.47 18 PRO B O 1
ATOM 679 N N . ALA B 1 19 ? -4.137 -10.824 13.964 1.00 24.49 19 ALA B N 1
ATOM 680 C CA . ALA B 1 19 ? -3.060 -10.102 13.303 1.00 23.76 19 ALA B CA 1
ATOM 681 C C . ALA B 1 19 ? -2.706 -10.678 11.959 1.00 25.15 19 ALA B C 1
ATOM 682 O O . ALA B 1 19 ? -2.290 -9.930 11.071 1.00 24.81 19 ALA B O 1
ATOM 684 N N . LYS B 1 20 ? -2.874 -11.990 11.804 1.00 26.43 20 LYS B N 1
ATOM 685 C CA . LYS B 1 20 ? -2.736 -12.643 10.492 1.00 31.45 20 LYS B CA 1
ATOM 686 C C . LYS B 1 20 ? -3.531 -12.049 9.311 1.00 27.95 20 LYS B C 1
ATOM 687 O O . LYS B 1 20 ? -3.154 -12.266 8.194 1.00 30.98 20 LYS B O 1
ATOM 693 N N . VAL B 1 21 ? -4.615 -11.329 9.537 1.00 25.12 21 VAL B N 1
ATOM 694 C CA . VAL B 1 21 ? -5.383 -10.741 8.426 1.00 23.28 21 VAL B CA 1
ATOM 695 C C . VAL B 1 21 ? -5.033 -9.277 8.113 1.00 21.01 21 VAL B C 1
ATOM 696 O O . VAL B 1 21 ? -5.655 -8.672 7.232 1.00 20.00 21 VAL B O 1
ATOM 700 N N . VAL B 1 22 ? -4.041 -8.727 8.816 1.00 18.35 22 VAL B N 1
ATOM 701 C CA . VAL B 1 22 ? -3.786 -7.291 8.835 1.00 19.87 22 VAL B CA 1
ATOM 702 C C . VAL B 1 22 ? -2.410 -6.994 8.305 1.00 19.79 22 VAL B C 1
ATOM 703 O O . VAL B 1 22 ? -1.458 -7.569 8.738 1.00 21.36 22 VAL B O 1
ATOM 707 N N . ARG B 1 23 ? -2.333 -5.993 7.459 1.00 20.05 23 ARG B N 1
ATOM 708 C CA . ARG B 1 23 ? -1.115 -5.647 6.743 1.00 22.44 23 ARG B CA 1
ATOM 709 C C . ARG B 1 23 ? -0.424 -4.547 7.532 1.00 20.14 23 ARG B C 1
ATOM 710 O O . ARG B 1 23 ? 0.771 -4.543 7.609 1.00 19.04 23 ARG B O 1
ATOM 718 N N . SER B 1 24 ? -1.196 -3.666 8.176 1.00 15.96 24 SER B N 1
ATOM 719 C CA . SER B 1 24 ? -0.644 -2.475 8.808 1.00 14.43 24 SER B CA 1
ATOM 720 C C . SER B 1 24 ? -1.778 -1.732 9.441 1.00 12.60 24 SER B C 1
ATOM 721 O O . SER B 1 24 ? -2.922 -2.162 9.334 1.00 12.70 24 SER B O 1
ATOM 724 N N . TYR B 1 25 ? -1.478 -0.627 10.079 1.00 11.27 25 TYR B N 1
ATOM 725 C CA . TYR B 1 25 ? -2.511 0.248 10.616 1.00 11.47 25 TYR B CA 1
ATOM 726 C C . TYR B 1 25 ? -2.152 1.706 10.395 1.00 11.98 25 TYR B C 1
ATOM 727 O O . TYR B 1 25 ? -0.995 2.048 10.109 1.00 11.79 25 TYR B O 1
ATOM 736 N N . ARG B 1 26 ? -3.132 2.563 10.597 1.00 13.55 26 ARG B N 1
ATOM 737 C CA . ARG B 1 26 ? -3.015 4.012 10.490 1.00 16.98 26 ARG B CA 1
ATOM 738 C C . ARG B 1 26 ? -3.862 4.632 11.623 1.00 15.71 26 ARG B C 1
ATOM 739 O O . ARG B 1 26 ? -4.687 3.917 12.226 1.00 13.80 26 ARG B O 1
ATOM 747 N N . LYS B 1 27 ? -3.633 5.894 11.967 1.00 16.49 27 LYS B N 1
ATOM 748 C CA . LYS B 1 27 ? -4.485 6.570 12.992 1.00 19.78 27 LYS B CA 1
ATOM 749 C C . LYS B 1 27 ? -5.320 7.654 12.379 1.00 19.11 27 LYS B C 1
ATOM 750 O O . LYS B 1 27 ? -4.896 8.315 11.446 1.00 21.05 27 LYS B O 1
ATOM 756 N N . GLN B 1 28 ? -6.508 7.825 12.915 1.00 18.24 28 GLN B N 1
ATOM 757 C CA . GLN B 1 28 ? -7.388 8.934 12.579 1.00 20.47 28 GLN B CA 1
ATOM 758 C C . GLN B 1 28 ? -7.542 9.756 13.855 1.00 21.38 28 GLN B C 1
ATOM 759 O O . GLN B 1 28 ? -7.933 9.221 14.877 1.00 20.68 28 GLN B O 1
ATOM 765 N N . GLU B 1 29 ? -7.211 11.039 13.787 1.00 24.44 29 GLU B N 1
ATOM 766 C CA . GLU B 1 29 ? -7.510 11.973 14.878 1.00 29.88 29 GLU B CA 1
ATOM 767 C C . GLU B 1 29 ? -8.806 12.693 14.503 1.00 30.18 29 GLU B C 1
ATOM 768 O O . GLU B 1 29 ? -9.120 12.741 13.324 1.00 27.10 29 GLU B O 1
ATOM 774 N N . PRO B 1 30 ? -9.562 13.233 15.507 1.00 30.30 30 PRO B N 1
ATOM 775 C CA . PRO B 1 30 ? -10.849 13.875 15.262 1.00 30.42 30 PRO B CA 1
ATOM 776 C C . PRO B 1 30 ? -10.816 15.132 14.408 1.00 29.39 30 PRO B C 1
ATOM 777 O O . PRO B 1 30 ? -9.937 15.958 14.561 1.00 28.67 30 PRO B O 1
ATOM 781 N N . SER B 1 31 ? -11.801 15.230 13.527 1.00 32.93 31 SER B N 1
ATOM 782 C CA . SER B 1 31 ? -12.098 16.412 12.707 1.00 37.30 31 SER B CA 1
ATOM 783 C C . SER B 1 31 ? -13.621 16.526 12.466 1.00 36.42 31 SER B C 1
ATOM 784 O O . SER B 1 31 ? -14.414 15.770 13.023 1.00 37.85 31 SER B O 1
ATOM 787 N N . LEU B 1 32 ? -14.037 17.463 11.617 1.00 41.58 32 LEU B N 1
ATOM 788 C CA . LEU B 1 32 ? -15.441 17.781 11.420 1.00 40.85 32 LEU B CA 1
ATOM 789 C C . LEU B 1 32 ? -16.007 16.715 10.522 1.00 40.01 32 LEU B C 1
ATOM 790 O O . LEU B 1 32 ? -15.435 16.438 9.480 1.00 43.30 32 LEU B O 1
ATOM 795 N N . GLY B 1 33 ? -17.105 16.091 10.940 1.00 40.47 33 GLY B N 1
ATOM 796 C CA . GLY B 1 33 ? -17.664 14.929 10.220 1.00 42.79 33 GLY B CA 1
ATOM 797 C C . GLY B 1 33 ? -16.865 13.638 10.420 1.00 42.79 33 GLY B C 1
ATOM 798 O O . GLY B 1 33 ? -17.331 12.561 10.006 1.00 43.47 33 GLY B O 1
ATOM 799 N N . CYS B 1 34 ? -15.691 13.768 11.062 1.00 39.74 34 CYS B N 1
ATOM 800 C CA . CYS B 1 34 ? -14.742 12.707 11.351 1.00 37.34 34 CYS B CA 1
ATOM 801 C C . CYS B 1 34 ? -14.347 12.905 12.826 1.00 32.38 34 CYS B C 1
ATOM 802 O O . CYS B 1 34 ? -13.166 12.922 13.180 1.00 30.16 34 CYS B O 1
ATOM 805 N N . SER B 1 35 ? -15.349 13.070 13.671 1.00 30.47 35 SER B N 1
ATOM 806 C CA . SER B 1 35 ? -15.181 13.594 15.024 1.00 29.89 35 SER B CA 1
ATOM 807 C C . SER B 1 35 ? -14.936 12.538 16.109 1.00 29.09 35 SER B C 1
ATOM 808 O O . SER B 1 35 ? -15.381 12.689 17.256 1.00 32.32 35 SER B O 1
ATOM 811 N N . ILE B 1 36 ? -14.274 11.447 15.754 1.00 24.69 36 ILE B N 1
ATOM 812 C CA . ILE B 1 36 ? -13.785 10.505 16.762 1.00 22.66 36 ILE B CA 1
ATOM 813 C C . ILE B 1 36 ? -12.370 10.129 16.367 1.00 19.81 36 ILE B C 1
ATOM 814 O O . ILE B 1 36 ? -12.038 10.183 15.169 1.00 17.63 36 ILE B O 1
ATOM 819 N N . PRO B 1 37 ? -11.517 9.825 17.378 1.00 18.50 37 PRO B N 1
ATOM 820 C CA . PRO B 1 37 ? -10.279 9.168 17.054 1.00 17.51 37 PRO B CA 1
ATOM 821 C C . PRO B 1 37 ? -10.550 7.686 16.672 1.00 14.67 37 PRO B C 1
ATOM 822 O O . PRO B 1 37 ? -11.541 7.080 17.084 1.00 13.42 37 PRO B O 1
ATOM 826 N N . ALA B 1 38 ? -9.678 7.138 15.843 1.00 13.77 38 ALA B N 1
ATOM 827 C CA . ALA B 1 38 ? -9.898 5.780 15.346 1.00 12.29 38 ALA B CA 1
ATOM 828 C C . ALA B 1 38 ? -8.580 5.200 14.894 1.00 11.05 38 ALA B C 1
ATOM 829 O O . ALA B 1 38 ? -7.698 5.900 14.495 1.00 10.28 38 ALA B O 1
ATOM 831 N N . ILE B 1 39 ? -8.443 3.912 15.061 1.00 11.88 39 ILE B N 1
ATOM 832 C CA . ILE B 1 39 ? -7.379 3.117 14.411 1.00 11.74 39 ILE B CA 1
ATOM 833 C C . ILE B 1 39 ? -8.028 2.405 13.218 1.00 11.41 39 ILE B C 1
ATOM 834 O O . ILE B 1 39 ? -9.090 1.812 13.330 1.00 11.75 39 ILE B O 1
ATOM 839 N N . LEU B 1 40 ? -7.358 2.493 12.075 1.00 12.56 40 LEU B N 1
ATOM 840 C CA . LEU B 1 40 ? -7.809 1.931 10.828 1.00 12.70 40 LEU B CA 1
ATOM 841 C C . LEU B 1 40 ? -6.862 0.814 10.515 1.00 11.48 40 LEU B C 1
ATOM 842 O O . LEU B 1 40 ? -5.712 1.092 10.269 1.00 11.59 40 LEU B O 1
ATOM 847 N N . PHE B 1 41 ? -7.324 -0.430 10.513 1.00 11.19 41 PHE B N 1
ATOM 848 C CA . PHE B 1 41 ? -6.508 -1.617 10.175 1.00 11.12 41 PHE B CA 1
ATOM 849 C C . PHE B 1 41 ? -6.651 -1.966 8.693 1.00 12.79 41 PHE B C 1
ATOM 850 O O . PHE B 1 41 ? -7.769 -2.052 8.179 1.00 13.54 41 PHE B O 1
ATOM 858 N N . LEU B 1 42 ? -5.518 -2.092 7.996 1.00 13.53 42 LEU B N 1
ATOM 859 C CA . LEU B 1 42 ? -5.492 -2.273 6.538 1.00 15.18 42 LEU B CA 1
ATOM 860 C C . LEU B 1 42 ? -5.321 -3.805 6.282 1.00 16.48 42 LEU B C 1
ATOM 861 O O . LEU B 1 42 ? -4.475 -4.448 6.873 1.00 16.01 42 LEU B O 1
ATOM 866 N N . PRO B 1 43 ? -6.179 -4.415 5.467 1.00 18.75 43 PRO B N 1
ATOM 867 C CA . PRO B 1 43 ? -6.147 -5.892 5.332 1.00 19.86 43 PRO B CA 1
ATOM 868 C C . PRO B 1 43 ? -5.025 -6.400 4.418 1.00 19.95 43 PRO B C 1
ATOM 869 O O . PRO B 1 43 ? -4.522 -5.687 3.567 1.00 20.00 43 PRO B O 1
ATOM 873 N N . ARG B 1 44 ? -4.600 -7.622 4.638 1.00 23.37 44 ARG B N 1
ATOM 874 C CA . ARG B 1 44 ? -3.668 -8.274 3.708 1.00 25.37 44 ARG B CA 1
ATOM 875 C C . ARG B 1 44 ? -4.336 -8.499 2.345 1.00 26.36 44 ARG B C 1
ATOM 876 O O . ARG B 1 44 ? -3.726 -8.277 1.279 1.00 30.14 44 ARG B O 1
ATOM 884 N N . LYS B 1 45 ? -5.586 -8.939 2.374 1.00 28.42 45 LYS B N 1
ATOM 885 C CA . LYS B 1 45 ? -6.320 -9.212 1.153 1.00 29.97 45 LYS B CA 1
ATOM 886 C C . LYS B 1 45 ? -6.989 -7.961 0.594 1.00 31.86 45 LYS B C 1
ATOM 887 O O . LYS B 1 45 ? -7.670 -7.253 1.320 1.00 30.89 45 LYS B O 1
ATOM 893 N N . ARG B 1 46 ? -6.789 -7.704 -0.697 1.00 31.91 46 ARG B N 1
ATOM 894 C CA . ARG B 1 46 ? -7.648 -6.812 -1.519 1.00 32.69 46 ARG B CA 1
ATOM 895 C C . ARG B 1 46 ? -9.196 -7.011 -1.444 1.00 31.54 46 ARG B C 1
ATOM 896 O O . ARG B 1 46 ? -9.962 -6.056 -1.613 1.00 30.99 46 ARG B O 1
ATOM 904 N N . SER B 1 47 ? -9.666 -8.230 -1.173 1.00 28.52 47 SER B N 1
ATOM 905 C CA . SER B 1 47 ? -11.114 -8.475 -1.064 1.00 28.50 47 SER B CA 1
ATOM 906 C C . SER B 1 47 ? -11.774 -7.980 0.242 1.00 27.62 47 SER B C 1
ATOM 907 O O . SER B 1 47 ? -13.010 -8.108 0.412 1.00 27.58 47 SER B O 1
ATOM 910 N N . GLN B 1 48 ? -10.984 -7.423 1.144 1.00 25.68 48 GLN B N 1
ATOM 911 C CA . GLN B 1 48 ? -11.488 -6.977 2.419 1.00 25.22 48 GLN B CA 1
ATOM 912 C C . GLN B 1 48 ? -11.377 -5.474 2.561 1.00 22.84 48 GLN B C 1
ATOM 913 O O . GLN B 1 48 ? -10.548 -4.860 1.996 1.00 22.19 48 GLN B O 1
ATOM 919 N N . ALA B 1 49 ? -12.256 -4.890 3.326 1.00 20.90 49 ALA B N 1
ATOM 920 C CA . ALA B 1 49 ? -12.236 -3.463 3.506 1.00 19.71 49 ALA B CA 1
ATOM 921 C C . ALA B 1 49 ? -11.317 -3.199 4.709 1.00 18.12 49 ALA B C 1
ATOM 922 O O . ALA B 1 49 ? -10.970 -4.113 5.457 1.00 16.35 49 ALA B O 1
ATOM 924 N N . GLU B 1 50 ? -10.919 -1.949 4.818 1.00 17.36 50 GLU B N 1
ATOM 925 C CA . GLU B 1 50 ? -10.259 -1.392 5.990 1.00 17.33 50 GLU B CA 1
ATOM 926 C C . GLU B 1 50 ? -11.231 -1.442 7.160 1.00 15.25 50 GLU B C 1
ATOM 927 O O . GLU B 1 50 ? -12.416 -1.253 6.961 1.00 13.66 50 GLU B O 1
ATOM 933 N N . LEU B 1 51 ? -10.724 -1.651 8.368 1.00 14.57 51 LEU B N 1
ATOM 934 C CA . LEU B 1 51 ? -11.532 -1.830 9.531 1.00 14.30 51 LEU B CA 1
ATOM 935 C C . LEU B 1 51 ? -11.253 -0.669 10.533 1.00 14.15 51 LEU B C 1
ATOM 936 O O . LEU B 1 51 ? -10.095 -0.435 10.913 1.00 12.81 51 LEU B O 1
ATOM 941 N N . CYS B 1 52 ? -12.309 0.005 10.974 1.00 13.24 52 CYS B N 1
ATOM 942 C CA . CYS B 1 52 ? -12.237 1.022 11.986 1.00 13.35 52 CYS B CA 1
ATOM 943 C C . CYS B 1 52 ? -12.344 0.326 13.339 1.00 12.39 52 CYS B C 1
ATOM 944 O O . CYS B 1 52 ? -13.157 -0.597 13.520 1.00 10.53 52 CYS B O 1
ATOM 947 N N . ALA B 1 53 ? -11.473 0.766 14.255 1.00 11.22 53 ALA B N 1
ATOM 948 C CA . ALA B 1 53 ? -11.416 0.263 15.605 1.00 10.99 53 ALA B CA 1
ATOM 949 C C . ALA B 1 53 ? -11.155 1.289 16.657 1.00 10.57 53 ALA B C 1
ATOM 950 O O . ALA B 1 53 ? -10.566 2.331 16.393 1.00 10.14 53 ALA B O 1
ATOM 952 N N . ASP B 1 54 ? -11.588 0.944 17.880 1.00 10.85 54 ASP B N 1
ATOM 953 C CA . ASP B 1 54 ? -11.470 1.848 19.028 1.00 11.54 54 ASP B CA 1
ATOM 954 C C . ASP B 1 54 ? -10.074 1.853 19.645 1.00 11.13 54 ASP B C 1
ATOM 955 O O . ASP B 1 54 ? -9.632 0.798 20.118 1.00 9.89 54 ASP B O 1
ATOM 960 N N . PRO B 1 55 ? -9.371 3.009 19.627 1.00 12.07 55 PRO B N 1
ATOM 961 C CA . PRO B 1 55 ? -8.028 3.098 20.203 1.00 13.47 55 PRO B CA 1
ATOM 962 C C . PRO B 1 55 ? -7.948 2.737 21.696 1.00 13.36 55 PRO B C 1
ATOM 963 O O . PRO B 1 55 ? -6.895 2.331 22.167 1.00 14.29 55 PRO B O 1
ATOM 967 N N . LYS B 1 56 ? -9.027 2.956 22.425 1.00 13.95 56 LYS B N 1
ATOM 968 C CA . LYS B 1 56 ? -9.123 2.579 23.834 1.00 14.18 56 LYS B CA 1
ATOM 969 C C . LYS B 1 56 ? -9.163 1.064 24.124 1.00 13.41 56 LYS B C 1
ATOM 970 O O . LYS B 1 56 ? -8.738 0.641 25.187 1.00 11.45 56 LYS B O 1
ATOM 976 N N . GLU B 1 57 ? -9.660 0.270 23.187 1.00 11.79 57 GLU B N 1
ATOM 977 C CA . GLU B 1 57 ? -9.886 -1.111 23.447 1.00 13.03 57 GLU B CA 1
ATOM 978 C C . GLU B 1 57 ? -8.544 -1.830 23.564 1.00 11.20 57 GLU B C 1
ATOM 979 O O . GLU B 1 57 ? -7.592 -1.621 22.729 1.00 9.98 57 GLU B O 1
ATOM 985 N N . LEU B 1 58 ? -8.448 -2.688 24.577 1.00 9.69 58 LEU B N 1
ATOM 986 C CA . LEU B 1 58 ? -7.205 -3.382 24.816 1.00 9.75 58 LEU B CA 1
ATOM 987 C C . LEU B 1 58 ? -6.692 -4.232 23.616 1.00 9.20 58 LEU B C 1
ATOM 988 O O . LEU B 1 58 ? -5.465 -4.231 23.308 1.00 8.93 58 LEU B O 1
ATOM 993 N N . TRP B 1 59 ? -7.615 -4.920 22.927 1.00 9.03 59 TRP B N 1
ATOM 994 C CA . TRP B 1 59 ? -7.190 -5.819 21.812 1.00 9.75 59 TRP B CA 1
ATOM 995 C C . TRP B 1 59 ? -6.647 -4.964 20.660 1.00 8.20 59 TRP B C 1
ATOM 996 O O . TRP B 1 59 ? -5.757 -5.397 19.945 1.00 7.51 59 TRP B O 1
ATOM 1007 N N . VAL B 1 60 ? -7.151 -3.734 20.537 1.00 7.07 60 VAL B N 1
ATOM 1008 C CA . VAL B 1 60 ? -6.662 -2.763 19.539 1.00 7.47 60 VAL B CA 1
ATOM 1009 C C . VAL B 1 60 ? -5.253 -2.261 19.805 1.00 8.17 60 VAL B C 1
ATOM 1010 O O . VAL B 1 60 ? -4.329 -2.290 18.927 1.00 7.47 60 VAL B O 1
ATOM 1014 N N . GLN B 1 61 ? -4.998 -1.878 21.043 1.00 8.79 61 GLN B N 1
ATOM 1015 C CA . GLN B 1 61 ? -3.642 -1.576 21.477 1.00 9.33 61 GLN B CA 1
ATOM 1016 C C . GLN B 1 61 ? -2.660 -2.759 21.349 1.00 9.24 61 GLN B C 1
ATOM 1017 O O . GLN B 1 61 ? -1.489 -2.576 20.930 1.00 8.33 61 GLN B O 1
ATOM 1023 N N . GLN B 1 62 ? -3.124 -3.969 21.602 1.00 9.27 62 GLN B N 1
ATOM 1024 C CA . GLN B 1 62 ? -2.281 -5.152 21.511 1.00 10.56 62 GLN B CA 1
ATOM 1025 C C . GLN B 1 62 ? -1.864 -5.399 20.061 1.00 9.65 62 GLN B C 1
ATOM 1026 O O . GLN B 1 62 ? -0.716 -5.668 19.749 1.00 8.93 62 GLN B O 1
ATOM 1032 N N . LEU B 1 63 ? -2.839 -5.303 19.177 1.00 9.75 63 LEU B N 1
ATOM 1033 C CA . LEU B 1 63 ? -2.612 -5.549 17.778 1.00 9.63 63 LEU B CA 1
ATOM 1034 C C . LEU B 1 63 ? -1.682 -4.493 17.201 1.00 9.09 63 LEU B C 1
ATOM 1035 O O . LEU B 1 63 ? -0.782 -4.842 16.421 1.00 8.17 63 LEU B O 1
ATOM 1040 N N . MET B 1 64 ? -1.892 -3.222 17.558 1.00 9.24 64 MET B N 1
ATOM 1041 C CA . MET B 1 64 ? -0.978 -2.163 17.076 1.00 10.32 64 MET B CA 1
ATOM 1042 C C . MET B 1 64 ? 0.432 -2.395 17.568 1.00 9.93 64 MET B C 1
ATOM 1043 O O . MET B 1 64 ? 1.374 -2.299 16.804 1.00 9.47 64 MET B O 1
ATOM 1048 N N . GLN B 1 65 ? 0.575 -2.766 18.822 1.00 9.98 65 GLN B N 1
ATOM 1049 C CA . GLN B 1 65 ? 1.898 -3.066 19.392 1.00 10.78 65 GLN B CA 1
ATOM 1050 C C . GLN B 1 65 ? 2.561 -4.237 18.687 1.00 11.20 65 GLN B C 1
ATOM 1051 O O . GLN B 1 65 ? 3.734 -4.159 18.403 1.00 11.38 65 GLN B O 1
ATOM 1057 N N . HIS B 1 66 ? 1.794 -5.261 18.325 1.00 10.98 66 HIS B N 1
ATOM 1058 C CA . HIS B 1 66 ? 2.309 -6.351 17.555 1.00 12.81 66 HIS B CA 1
ATOM 1059 C C . HIS B 1 66 ? 2.770 -5.923 16.152 1.00 12.29 66 HIS B C 1
ATOM 1060 O O . HIS B 1 66 ? 3.824 -6.346 15.699 1.00 11.97 66 HIS B O 1
ATOM 1067 N N . LEU B 1 67 ? 1.980 -5.099 15.466 1.00 11.41 67 LEU B N 1
ATOM 1068 C CA . LEU B 1 67 ? 2.328 -4.620 14.129 1.00 10.75 67 LEU B CA 1
ATOM 1069 C C . LEU B 1 67 ? 3.529 -3.690 14.142 1.00 10.97 67 LEU B C 1
ATOM 1070 O O . LEU B 1 67 ? 4.347 -3.736 13.187 1.00 9.62 67 LEU B O 1
ATOM 1075 N N . ASP B 1 68 ? 3.673 -2.939 15.232 1.00 11.00 68 ASP B N 1
ATOM 1076 C CA . ASP B 1 68 ? 4.786 -1.989 15.425 1.00 12.89 68 ASP B CA 1
ATOM 1077 C C . ASP B 1 68 ? 6.150 -2.606 15.544 1.00 12.18 68 ASP B C 1
ATOM 1078 O O . ASP B 1 68 ? 7.160 -1.887 15.483 1.00 11.34 68 ASP B O 1
ATOM 1083 N N . LYS B 1 69 ? 6.205 -3.924 15.747 1.00 12.37 69 LYS B N 1
ATOM 1084 C CA . LYS B 1 69 ? 7.454 -4.650 15.660 1.00 12.67 69 LYS B CA 1
ATOM 1085 C C . LYS B 1 69 ? 8.004 -4.711 14.260 1.00 11.02 69 LYS B C 1
ATOM 1086 O O . LYS B 1 69 ? 9.197 -4.890 14.121 1.00 10.70 69 LYS B O 1
ATOM 1092 N N . THR B 1 70 ? 7.141 -4.634 13.243 1.00 10.33 70 THR B N 1
ATOM 1093 C CA . THR B 1 70 ? 7.532 -4.588 11.853 1.00 9.87 70 THR B CA 1
ATOM 1094 C C . THR B 1 70 ? 6.768 -3.360 11.298 1.00 8.82 70 THR B C 1
ATOM 1095 O O . THR B 1 70 ? 5.859 -3.539 10.521 1.00 7.59 70 THR B O 1
ATOM 1099 N N . PRO B 1 71 ? 7.100 -2.136 11.762 1.00 9.06 71 PRO B N 1
ATOM 1100 C CA . PRO B 1 71 ? 6.285 -0.905 11.520 1.00 9.93 71 PRO B CA 1
ATOM 1101 C C . PRO B 1 71 ? 6.257 -0.475 10.063 1.00 10.75 71 PRO B C 1
ATOM 1102 O O . PRO B 1 71 ? 7.186 -0.780 9.310 1.00 10.81 71 PRO B O 1
ATOM 1106 N N . SER B 1 72 ? 5.180 0.167 9.669 1.00 11.41 72 SER B N 1
ATOM 1107 C CA . SER B 1 72 ? 4.969 0.719 8.329 1.00 12.86 72 SER B CA 1
ATOM 1108 C C . SER B 1 72 ? 4.873 2.260 8.454 1.00 14.04 72 SER B C 1
ATOM 1109 O O . SER B 1 72 ? 4.665 2.799 9.540 1.00 12.76 72 SER B O 1
ATOM 1112 N N . PRO B 1 73 ? 5.054 2.969 7.352 1.00 14.56 73 PRO B N 1
ATOM 1113 C CA . PRO B 1 73 ? 4.901 4.430 7.471 1.00 16.48 73 PRO B CA 1
ATOM 1114 C C . PRO B 1 73 ? 3.513 4.859 8.036 1.00 18.02 73 PRO B C 1
ATOM 1115 O O . PRO B 1 73 ? 2.502 4.195 7.792 1.00 18.48 73 PRO B O 1
ATOM 1119 N N . GLN B 1 74 ? 3.493 5.956 8.767 1.00 20.32 74 GLN B N 1
ATOM 1120 C CA . GLN B 1 74 ? 2.308 6.460 9.473 1.00 23.17 74 GLN B CA 1
ATOM 1121 C C . GLN B 1 74 ? 2.041 7.909 9.100 1.00 28.40 74 GLN B C 1
ATOM 1122 O O . GLN B 1 74 ? 2.855 8.527 8.457 1.00 25.28 74 GLN B O 1
ATOM 1128 N N . LYS B 1 75 ? 0.896 8.447 9.538 1.00 34.60 75 LYS B N 1
ATOM 1129 C CA . LYS B 1 75 ? 0.591 9.889 9.384 1.00 38.15 75 LYS B CA 1
ATOM 1130 C C . LYS B 1 75 ? 1.386 10.800 10.335 1.00 37.30 75 LYS B C 1
ATOM 1131 O O . LYS B 1 75 ? 1.374 10.610 11.542 1.00 33.59 75 LYS B O 1
ATOM 1137 N N . PRO B 1 76 ? 2.075 11.822 9.791 1.00 42.69 76 PRO B N 1
ATOM 1138 C CA . PRO B 1 76 ? 2.818 12.749 10.634 1.00 41.41 76 PRO B CA 1
ATOM 1139 C C . PRO B 1 76 ? 1.932 13.916 11.066 1.00 42.49 76 PRO B C 1
ATOM 1140 O O . PRO B 1 76 ? 0.933 13.701 11.755 1.00 42.69 76 PRO B O 1
ATOM 1144 N N . ASP C 1 7 ? 3.404 10.587 4.554 1.00 38.08 7 ASP C N 1
ATOM 1145 C CA . ASP C 1 7 ? 3.574 9.352 5.409 1.00 37.37 7 ASP C CA 1
ATOM 1146 C C . ASP C 1 7 ? 5.061 9.099 5.695 1.00 33.15 7 ASP C C 1
ATOM 1147 O O . ASP C 1 7 ? 5.897 9.209 4.805 1.00 31.68 7 ASP C O 1
ATOM 1152 N N . CYS C 1 8 ? 5.345 8.774 6.942 1.00 29.78 8 CYS C N 1
ATOM 1153 C CA . CYS C 1 8 ? 6.680 8.783 7.527 1.00 29.20 8 CYS C CA 1
ATOM 1154 C C . CYS C 1 8 ? 6.839 7.591 8.392 1.00 23.20 8 CYS C C 1
ATOM 1155 O O . CYS C 1 8 ? 5.908 7.215 9.095 1.00 21.14 8 CYS C O 1
ATOM 1158 N N . CYS C 1 9 ? 8.035 7.009 8.377 1.00 23.37 9 CYS C N 1
ATOM 1159 C CA . CYS C 1 9 ? 8.422 6.054 9.415 1.00 21.13 9 CYS C CA 1
ATOM 1160 C C . CYS C 1 9 ? 8.554 6.766 10.772 1.00 19.69 9 CYS C C 1
ATOM 1161 O O . CYS C 1 9 ? 9.231 7.797 10.864 1.00 18.35 9 CYS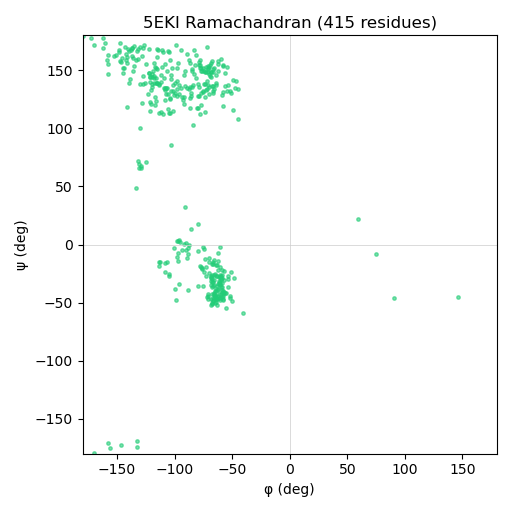 C O 1
ATOM 1164 N N . LEU C 1 10 ? 7.918 6.199 11.798 1.00 17.33 10 LEU C N 1
ATOM 1165 C CA . LEU C 1 10 ? 8.057 6.653 13.184 1.00 19.34 10 LEU C CA 1
ATOM 1166 C C . LEU C 1 10 ? 8.864 5.720 14.111 1.00 18.56 10 LEU C C 1
ATOM 1167 O O . LEU C 1 10 ? 9.293 6.133 15.221 1.00 16.79 10 LEU C O 1
ATOM 1172 N N . LYS C 1 11 ? 9.063 4.475 13.646 1.00 16.88 11 LYS C N 1
ATOM 1173 C CA . LYS C 1 11 ? 9.674 3.405 14.437 1.00 14.99 11 LYS C CA 1
ATOM 1174 C C . LYS C 1 11 ? 10.426 2.511 13.507 1.00 13.43 11 LYS C C 1
ATOM 1175 O O . LYS C 1 11 ? 10.264 2.565 12.287 1.00 11.94 11 LYS C O 1
ATOM 1181 N N . TYR C 1 12 ? 11.271 1.671 14.087 1.00 11.97 12 TYR C N 1
ATOM 1182 C CA . TYR C 1 12 ? 12.122 0.817 13.318 1.00 12.24 12 TYR C CA 1
ATOM 1183 C C . TYR C 1 12 ? 11.797 -0.655 13.553 1.00 11.53 12 TYR C C 1
ATOM 1184 O O . TYR C 1 12 ? 11.492 -1.062 14.662 1.00 11.25 12 TYR C O 1
ATOM 1193 N N . SER C 1 13 ? 11.897 -1.451 12.511 1.00 11.28 13 SER C N 1
ATOM 1194 C CA . SER C 1 13 ? 11.700 -2.883 12.623 1.00 11.78 13 SER C CA 1
ATOM 1195 C C . SER C 1 13 ? 12.562 -3.449 13.726 1.00 12.45 13 SER C C 1
ATOM 1196 O O . SER C 1 13 ? 13.799 -3.225 13.800 1.00 11.22 13 SER C O 1
ATOM 1199 N N . GLN C 1 14 ? 11.919 -4.243 14.545 1.00 13.92 14 GLN C N 1
ATOM 1200 C CA . GLN C 1 14 ? 12.589 -5.060 15.568 1.00 15.38 14 GLN C CA 1
ATOM 1201 C C . GLN C 1 14 ? 12.965 -6.433 14.990 1.00 17.79 14 GLN C C 1
ATOM 1202 O O . GLN C 1 14 ? 13.585 -7.258 15.690 1.00 20.52 14 GLN C O 1
ATOM 1208 N N . ARG C 1 15 ? 12.561 -6.708 13.753 1.00 17.81 15 ARG C N 1
ATOM 1209 C CA . ARG C 1 15 ? 12.887 -7.977 13.112 1.00 19.95 15 ARG C CA 1
ATOM 1210 C C . ARG C 1 15 ? 13.747 -7.766 11.872 1.00 19.07 15 ARG C C 1
ATOM 1211 O O . ARG C 1 15 ? 13.501 -6.891 11.116 1.00 17.58 15 ARG C O 1
ATOM 1219 N N . LYS C 1 16 ? 14.746 -8.606 11.669 1.00 21.39 16 LYS C N 1
ATOM 1220 C CA . LYS C 1 16 ? 15.590 -8.592 10.469 1.00 23.11 16 LYS C CA 1
ATOM 1221 C C . LYS C 1 16 ? 14.794 -9.298 9.411 1.00 25.70 16 LYS C C 1
ATOM 1222 O O . LYS C 1 16 ? 14.166 -10.287 9.727 1.00 27.36 16 LYS C O 1
ATOM 1228 N N . ILE C 1 17 ? 14.778 -8.809 8.172 1.00 27.04 17 ILE C N 1
ATOM 1229 C CA . ILE C 1 17 ? 14.050 -9.510 7.100 1.00 26.96 17 ILE C CA 1
ATOM 1230 C C . ILE C 1 17 ? 15.028 -9.958 6.001 1.00 27.35 17 ILE C C 1
ATOM 1231 O O . ILE C 1 17 ? 16.029 -9.266 5.714 1.00 22.89 17 ILE C O 1
ATOM 1236 N N . PRO C 1 18 ? 14.758 -11.129 5.394 1.00 27.01 18 PRO C N 1
ATOM 1237 C CA . PRO C 1 18 ? 15.626 -11.557 4.297 1.00 27.81 18 PRO C CA 1
ATOM 1238 C C . PRO C 1 18 ? 15.283 -10.833 2.988 1.00 24.86 18 PRO C C 1
ATOM 1239 O O . PRO C 1 18 ? 14.172 -10.329 2.820 1.00 23.08 18 PRO C O 1
ATOM 1243 N N . ALA C 1 19 ? 16.254 -10.770 2.094 1.00 26.34 19 ALA C N 1
ATOM 1244 C CA . ALA C 1 19 ? 16.127 -10.074 0.806 1.00 29.15 19 ALA C CA 1
ATOM 1245 C C . ALA C 1 19 ? 15.083 -10.660 -0.154 1.00 29.88 19 ALA C C 1
ATOM 1246 O O . ALA C 1 19 ? 14.535 -9.935 -1.021 1.00 28.51 19 ALA C O 1
ATOM 1248 N N . LYS C 1 20 ? 14.812 -11.959 -0.019 1.00 31.44 20 LYS C N 1
ATOM 1249 C CA . LYS C 1 20 ? 13.825 -12.653 -0.871 1.00 31.35 20 LYS C CA 1
ATOM 1250 C C . LYS C 1 20 ? 12.389 -12.128 -0.751 1.00 32.03 20 LYS C C 1
ATOM 1251 O O . LYS C 1 20 ? 11.537 -12.475 -1.560 1.00 34.65 20 LYS C O 1
ATOM 1257 N N . VAL C 1 21 ? 12.132 -11.333 0.286 1.00 30.43 21 VAL C N 1
ATOM 1258 C CA . VAL C 1 21 ? 10.811 -10.832 0.632 1.00 30.87 21 VAL C CA 1
ATOM 1259 C C . VAL C 1 21 ? 10.704 -9.394 0.125 1.00 26.01 21 VAL C C 1
ATOM 1260 O O . VAL C 1 21 ? 9.662 -8.775 0.204 1.00 25.79 21 VAL C O 1
ATOM 1264 N N . VAL C 1 22 ? 11.783 -8.869 -0.443 1.00 25.22 22 VAL C N 1
ATOM 1265 C CA . VAL C 1 22 ? 11.912 -7.409 -0.619 1.00 23.61 22 VAL C CA 1
ATOM 1266 C C . VAL C 1 22 ? 12.084 -7.106 -2.084 1.00 22.57 22 VAL C C 1
ATOM 1267 O O . VAL C 1 22 ? 12.849 -7.765 -2.726 1.00 23.36 22 VAL C O 1
ATOM 1271 N N . ARG C 1 23 ? 11.444 -6.043 -2.547 1.00 21.40 23 ARG C N 1
ATOM 1272 C CA . ARG C 1 23 ? 11.431 -5.672 -3.951 1.00 25.54 23 ARG C CA 1
ATOM 1273 C C . ARG C 1 23 ? 12.438 -4.595 -4.252 1.00 23.33 23 ARG C C 1
ATOM 1274 O O . ARG C 1 23 ? 13.151 -4.660 -5.240 1.00 22.53 23 ARG C O 1
ATOM 1282 N N . SER C 1 24 ? 12.416 -3.570 -3.424 1.00 18.92 24 SER C N 1
ATOM 1283 C CA . SER C 1 24 ? 13.335 -2.495 -3.529 1.00 18.18 24 SER C CA 1
ATOM 1284 C C . SER C 1 24 ? 13.444 -1.824 -2.149 1.00 17.21 24 SER C C 1
ATOM 1285 O O . SER C 1 24 ? 12.832 -2.340 -1.164 1.00 14.90 24 SER C O 1
ATOM 1288 N N . TYR C 1 25 ? 14.189 -0.717 -2.065 1.00 14.87 25 TYR C N 1
ATOM 1289 C CA . TYR C 1 25 ? 14.139 0.132 -0.882 1.00 15.47 25 TYR C CA 1
ATOM 1290 C C . TYR C 1 25 ? 14.086 1.578 -1.315 1.00 16.56 25 TYR C C 1
ATOM 1291 O O . TYR C 1 25 ? 14.472 1.916 -2.451 1.00 15.67 25 TYR C O 1
ATOM 1300 N N . ARG C 1 26 ? 13.637 2.424 -0.411 1.00 18.03 26 ARG C N 1
ATOM 1301 C CA . ARG C 1 26 ? 13.787 3.879 -0.555 1.00 21.42 26 ARG C CA 1
ATOM 1302 C C . ARG C 1 26 ? 14.299 4.406 0.760 1.00 20.11 26 ARG C C 1
ATOM 1303 O O . ARG C 1 26 ? 14.266 3.701 1.763 1.00 19.76 26 ARG C O 1
ATOM 1311 N N . LYS C 1 27 ? 14.765 5.649 0.750 1.00 20.75 27 LYS C N 1
ATOM 1312 C CA . LYS C 1 27 ? 15.301 6.310 1.944 1.00 22.19 27 LYS C CA 1
ATOM 1313 C C . LYS C 1 27 ? 14.397 7.437 2.395 1.00 23.44 27 LYS C C 1
ATOM 1314 O O . LYS C 1 27 ? 13.881 8.179 1.579 1.00 29.08 27 LYS C O 1
ATOM 1320 N N . GLN C 1 28 ? 14.222 7.568 3.695 1.00 21.84 28 GLN C N 1
ATOM 1321 C CA . GLN C 1 28 ? 13.507 8.691 4.282 1.00 22.37 28 GLN C CA 1
ATOM 1322 C C . GLN C 1 28 ? 14.589 9.575 4.881 1.00 23.24 28 GLN C C 1
ATOM 1323 O O . GLN C 1 28 ? 15.308 9.167 5.784 1.00 24.86 28 GLN C O 1
ATOM 1329 N N . GLU C 1 29 ? 14.741 10.758 4.310 1.00 27.28 29 GLU C N 1
ATOM 1330 C CA . GLU C 1 29 ? 15.750 11.716 4.707 1.00 30.94 29 GLU C CA 1
ATOM 1331 C C . GLU C 1 29 ? 15.020 12.752 5.520 1.00 29.21 29 GLU C C 1
ATOM 1332 O O . GLU C 1 29 ? 13.971 13.197 5.075 1.00 31.70 29 GLU C O 1
ATOM 1338 N N . PRO C 1 30 ? 15.544 13.132 6.707 1.00 31.27 30 PRO C N 1
ATOM 1339 C CA . PRO C 1 30 ? 14.853 14.143 7.528 1.00 34.38 30 PRO C CA 1
ATOM 1340 C C . PRO C 1 30 ? 14.699 15.519 6.856 1.00 37.13 30 PRO C C 1
ATOM 1341 O O . PRO C 1 30 ? 13.714 16.232 7.110 1.00 36.73 30 PRO C O 1
ATOM 1345 N N . SER C 1 31 ? 15.631 15.828 5.955 1.00 39.04 31 SER C N 1
ATOM 1346 C CA . SER C 1 31 ? 15.629 17.060 5.169 1.00 40.22 31 SER C CA 1
ATOM 1347 C C . SER C 1 31 ? 14.331 17.227 4.356 1.00 43.06 31 SER C C 1
ATOM 1348 O O . SER C 1 31 ? 13.947 18.358 4.008 1.00 41.62 31 SER C O 1
ATOM 1351 N N . LEU C 1 32 ? 13.652 16.099 4.094 1.00 41.92 32 LEU C N 1
ATOM 1352 C CA . LEU C 1 32 ? 12.404 16.062 3.340 1.00 43.41 32 LEU C CA 1
ATOM 1353 C C . LEU C 1 32 ? 11.105 16.221 4.165 1.00 43.41 32 LEU C C 1
ATOM 1354 O O . LEU C 1 32 ? 10.041 16.451 3.588 1.00 43.01 32 LEU C O 1
ATOM 1359 N N . GLY C 1 33 ? 11.182 16.136 5.494 1.00 42.07 33 GLY C N 1
ATOM 1360 C CA . GLY C 1 33 ? 10.008 16.402 6.339 1.00 41.93 33 GLY C CA 1
ATOM 1361 C C . GLY C 1 33 ? 9.945 15.556 7.596 1.00 42.43 33 GLY C C 1
ATOM 1362 O O . GLY C 1 33 ? 9.674 16.065 8.698 1.00 41.14 33 GLY C O 1
ATOM 1363 N N . CYS C 1 34 ? 10.210 14.259 7.438 1.00 41.07 34 CYS C N 1
ATOM 1364 C CA . CYS C 1 34 ? 10.043 13.339 8.541 1.00 41.29 34 CYS C CA 1
ATOM 1365 C C . CYS C 1 34 ? 11.127 13.658 9.585 1.00 39.65 34 CYS C C 1
ATOM 1366 O O . CYS C 1 34 ? 12.181 14.261 9.284 1.00 39.69 34 CYS C O 1
ATOM 1369 N N . SER C 1 35 ? 10.807 13.316 10.820 1.00 33.73 35 SER C N 1
ATOM 1370 C CA . SER C 1 35 ? 11.627 13.656 11.973 1.00 35.40 35 SER C CA 1
ATOM 1371 C C . SER C 1 35 ? 12.894 12.787 12.077 1.00 32.36 35 SER C C 1
ATOM 1372 O O . SER C 1 35 ? 13.957 13.243 12.505 1.00 31.30 35 SER C O 1
ATOM 1375 N N . ILE C 1 36 ? 12.773 11.522 11.698 1.00 29.60 36 ILE C N 1
ATOM 1376 C CA . ILE C 1 36 ? 13.888 10.601 11.812 1.00 25.00 36 ILE C CA 1
ATOM 1377 C C . ILE C 1 36 ? 14.237 10.116 10.417 1.00 23.20 36 ILE C C 1
ATOM 1378 O O . ILE C 1 36 ? 13.367 10.052 9.558 1.00 22.98 36 ILE C O 1
ATOM 1383 N N . PRO C 1 37 ? 15.517 9.799 10.185 1.00 21.21 37 PRO C N 1
ATOM 1384 C CA . PRO C 1 37 ? 15.822 9.127 8.954 1.00 21.15 37 PRO C CA 1
ATOM 1385 C C . PRO C 1 37 ? 15.357 7.621 9.028 1.00 18.96 37 PRO C C 1
ATOM 1386 O O . PRO C 1 37 ? 15.400 7.002 10.091 1.00 17.21 37 PRO C O 1
ATOM 1390 N N . ALA C 1 38 ? 14.976 7.050 7.896 1.00 16.56 38 ALA C N 1
ATOM 1391 C CA . ALA C 1 38 ? 14.563 5.636 7.887 1.00 15.34 38 ALA C CA 1
ATOM 1392 C C . ALA C 1 38 ? 14.945 5.069 6.571 1.00 13.73 38 ALA C C 1
ATOM 1393 O O . ALA C 1 38 ? 15.184 5.818 5.634 1.00 13.24 38 ALA C O 1
ATOM 1395 N N . ILE C 1 39 ? 15.069 3.757 6.535 1.00 12.17 39 ILE C N 1
ATOM 1396 C CA . ILE C 1 39 ? 15.101 3.026 5.262 1.00 12.37 39 ILE C CA 1
ATOM 1397 C C . ILE C 1 39 ? 13.768 2.311 5.160 1.00 12.38 39 ILE C C 1
ATOM 1398 O O . ILE C 1 39 ? 13.328 1.720 6.145 1.00 13.39 39 ILE C O 1
ATOM 1403 N N . LEU C 1 40 ? 13.080 2.458 4.024 1.00 12.56 40 LEU C N 1
ATOM 1404 C CA . LEU C 1 40 ? 11.832 1.777 3.727 1.00 13.38 40 LEU C CA 1
ATOM 1405 C C . LEU C 1 40 ? 12.046 0.625 2.816 1.00 12.27 40 LEU C C 1
ATOM 1406 O O . LEU C 1 40 ? 12.475 0.834 1.686 1.00 13.70 40 LEU C O 1
ATOM 1411 N N . PHE C 1 41 ? 11.798 -0.592 3.283 1.00 11.70 41 PHE C N 1
ATOM 1412 C CA . PHE C 1 41 ? 11.855 -1.805 2.434 1.00 11.36 41 PHE C CA 1
ATOM 1413 C C . PHE C 1 41 ? 10.501 -2.124 1.838 1.00 13.56 41 PHE C C 1
ATOM 1414 O O . PHE C 1 41 ? 9.519 -2.292 2.554 1.00 12.39 41 PHE C O 1
ATOM 1422 N N . LEU C 1 42 ? 10.414 -2.162 0.502 1.00 15.32 42 LEU C N 1
ATOM 1423 C CA . LEU C 1 42 ? 9.111 -2.374 -0.178 1.00 17.10 42 LEU C CA 1
ATOM 1424 C C . LEU C 1 42 ? 8.983 -3.880 -0.516 1.00 17.39 42 LEU C C 1
ATOM 1425 O O . LEU C 1 42 ? 9.928 -4.482 -0.881 1.00 14.61 42 LEU C O 1
ATOM 1430 N N . PRO C 1 43 ? 7.806 -4.506 -0.317 1.00 19.42 43 PRO C N 1
ATOM 1431 C CA . PRO C 1 43 ? 7.705 -5.995 -0.417 1.00 21.58 43 PRO C CA 1
ATOM 1432 C C . PRO C 1 43 ? 7.560 -6.563 -1.837 1.00 22.67 43 PRO C C 1
ATOM 1433 O O . PRO C 1 43 ? 7.048 -5.878 -2.693 1.00 23.63 43 PRO C O 1
ATOM 1437 N N . ARG C 1 44 ? 7.974 -7.804 -2.086 1.00 28.62 44 ARG C N 1
ATOM 1438 C CA . ARG C 1 44 ? 7.604 -8.482 -3.361 1.00 33.54 44 ARG C CA 1
ATOM 1439 C C . ARG C 1 44 ? 6.111 -8.385 -3.609 1.00 35.56 44 ARG C C 1
ATOM 1440 O O . ARG C 1 44 ? 5.665 -7.972 -4.668 1.00 35.87 44 ARG C O 1
ATOM 1448 N N . LYS C 1 45 ? 5.336 -8.714 -2.578 1.00 37.19 45 LYS C N 1
ATOM 1449 C CA . LYS C 1 45 ? 3.875 -8.830 -2.703 1.00 37.83 45 LYS C CA 1
ATOM 1450 C C . LYS C 1 45 ? 3.213 -7.748 -1.893 1.00 40.70 45 LYS C C 1
ATOM 1451 O O . LYS C 1 45 ? 3.622 -7.469 -0.752 1.00 37.68 45 LYS C O 1
ATOM 1457 N N . ARG C 1 46 ? 2.182 -7.144 -2.475 1.00 42.70 46 ARG C N 1
ATOM 1458 C CA . ARG C 1 46 ? 1.410 -6.102 -1.782 1.00 42.08 46 ARG C CA 1
ATOM 1459 C C . ARG C 1 46 ? 0.279 -6.629 -0.884 1.00 40.42 46 ARG C C 1
ATOM 1460 O O . ARG C 1 46 ? -0.553 -5.856 -0.410 1.00 43.17 46 ARG C O 1
ATOM 1468 N N . SER C 1 47 ? 0.280 -7.931 -0.599 1.00 39.64 47 SER C N 1
ATOM 1469 C CA . SER C 1 47 ? -0.366 -8.422 0.611 1.00 36.17 47 SER C CA 1
ATOM 1470 C C . SER C 1 47 ? 0.468 -8.043 1.873 1.00 34.98 47 SER C C 1
ATOM 1471 O O . SER C 1 47 ? -0.073 -8.005 2.998 1.00 32.53 47 SER C O 1
ATOM 1474 N N . GLN C 1 48 ? 1.767 -7.720 1.693 1.00 30.50 48 GLN C N 1
ATOM 1475 C CA . GLN C 1 48 ? 2.618 -7.215 2.793 1.00 27.35 48 GLN C CA 1
ATOM 1476 C C . GLN C 1 48 ? 2.869 -5.694 2.728 1.00 23.33 48 GLN C C 1
ATOM 1477 O O . GLN C 1 48 ? 2.676 -5.062 1.722 1.00 20.84 48 GLN C O 1
ATOM 1483 N N . ALA C 1 49 ? 3.237 -5.092 3.843 1.00 21.32 49 ALA C N 1
ATOM 1484 C CA . ALA C 1 49 ? 3.269 -3.604 3.931 1.00 19.72 49 ALA C CA 1
ATOM 1485 C C . ALA C 1 49 ? 4.721 -3.230 3.726 1.00 19.25 49 ALA C C 1
ATOM 1486 O O . ALA C 1 49 ? 5.592 -4.104 3.777 1.00 19.98 49 ALA C O 1
ATOM 1488 N N . GLU C 1 50 ? 4.963 -1.941 3.597 1.00 17.02 50 GLU C N 1
ATOM 1489 C CA . GLU C 1 50 ? 6.302 -1.381 3.583 1.00 17.92 50 GLU C CA 1
ATOM 1490 C C . GLU C 1 50 ? 6.862 -1.499 4.994 1.00 15.32 50 GLU C C 1
ATOM 1491 O O . GLU C 1 50 ? 6.130 -1.446 5.964 1.00 13.94 50 GLU C O 1
ATOM 1497 N N . LEU C 1 51 ? 8.175 -1.677 5.115 1.00 13.37 51 LEU C N 1
ATOM 1498 C CA . LEU C 1 51 ? 8.815 -1.987 6.410 1.00 12.48 51 LEU C CA 1
ATOM 1499 C C . LEU C 1 51 ? 9.833 -0.887 6.706 1.00 11.91 51 LEU C C 1
ATOM 1500 O O . LEU C 1 51 ? 10.813 -0.745 5.937 1.00 12.76 51 LEU C O 1
ATOM 1505 N N . CYS C 1 52 ? 9.589 -0.117 7.753 1.00 11.36 52 CYS C N 1
ATOM 1506 C CA . CYS C 1 52 ? 10.515 0.911 8.217 1.00 12.50 52 CYS C CA 1
ATOM 1507 C C . CYS C 1 52 ? 11.656 0.251 9.013 1.00 11.46 52 CYS C C 1
ATOM 1508 O O . CYS C 1 52 ? 11.422 -0.596 9.901 1.00 10.09 52 CYS C O 1
ATOM 1511 N N . ALA C 1 53 ? 12.875 0.696 8.729 1.00 11.49 53 ALA C N 1
ATOM 1512 C CA . ALA C 1 53 ? 14.085 0.134 9.378 1.00 10.51 53 ALA C CA 1
ATOM 1513 C C . ALA C 1 53 ? 15.152 1.155 9.698 1.00 10.49 53 ALA C C 1
ATOM 1514 O O . ALA C 1 53 ? 15.259 2.211 9.042 1.00 10.62 53 ALA C O 1
ATOM 1516 N N . ASP C 1 54 ? 16.015 0.789 10.639 1.00 10.41 54 ASP C N 1
ATOM 1517 C CA . ASP C 1 54 ? 17.061 1.701 11.112 1.00 11.44 54 ASP C CA 1
ATOM 1518 C C . ASP C 1 54 ? 18.280 1.741 10.169 1.00 11.76 54 ASP C C 1
ATOM 1519 O O . ASP C 1 54 ? 18.922 0.711 10.032 1.00 11.00 54 ASP C O 1
ATOM 1524 N N . PRO C 1 55 ? 18.599 2.916 9.547 1.00 12.85 55 PRO C N 1
ATOM 1525 C CA . PRO C 1 55 ? 19.787 3.115 8.711 1.00 14.51 55 PRO C CA 1
ATOM 1526 C C . PRO C 1 55 ? 21.136 2.740 9.388 1.00 14.17 55 PRO C C 1
ATOM 1527 O O . PRO C 1 55 ? 22.049 2.300 8.716 1.00 13.43 55 PRO C O 1
ATOM 1531 N N . LYS C 1 56 ? 21.223 2.866 10.705 1.00 14.54 56 LYS C N 1
ATOM 1532 C CA . LYS C 1 56 ? 22.437 2.438 11.444 1.00 14.95 56 LYS C CA 1
ATOM 1533 C C . LYS C 1 56 ? 22.628 0.937 11.655 1.00 13.10 56 LYS C C 1
ATOM 1534 O O . LYS C 1 56 ? 23.741 0.491 11.909 1.00 11.59 56 LYS C O 1
ATOM 1540 N N . GLU C 1 57 ? 21.573 0.156 11.550 1.00 11.62 57 GLU C N 1
ATOM 1541 C CA . GLU C 1 57 ? 21.686 -1.265 11.810 1.00 12.48 57 GLU C CA 1
ATOM 1542 C C . GLU C 1 57 ? 22.459 -1.929 10.652 1.00 11.56 57 GLU C C 1
ATOM 1543 O O . GLU C 1 57 ? 22.273 -1.581 9.496 1.00 9.89 57 GLU C O 1
ATOM 1549 N N . LEU C 1 58 ? 23.416 -2.768 11.018 1.00 10.07 58 LEU C N 1
ATOM 1550 C CA . LEU C 1 58 ? 24.257 -3.435 10.036 1.00 10.74 58 LEU C CA 1
ATOM 1551 C C . LEU C 1 58 ? 23.444 -4.302 9.052 1.00 10.22 58 LEU C C 1
ATOM 1552 O O . LEU C 1 58 ? 23.717 -4.270 7.834 1.00 9.78 58 LEU C O 1
ATOM 1557 N N . TRP C 1 59 ? 22.456 -5.047 9.558 1.00 9.65 59 TRP C N 1
ATOM 1558 C CA . TRP C 1 59 ? 21.630 -5.896 8.647 1.00 10.59 59 TRP C CA 1
ATOM 1559 C C . TRP C 1 59 ? 20.875 -5.061 7.574 1.00 9.36 59 TRP C C 1
ATOM 1560 O O . TRP C 1 59 ? 20.699 -5.478 6.418 1.00 9.12 59 TRP C O 1
ATOM 1571 N N . VAL C 1 60 ? 20.469 -3.854 7.976 1.00 8.46 60 VAL C N 1
ATOM 1572 C CA . VAL C 1 60 ? 19.882 -2.860 7.055 1.00 7.86 60 VAL C CA 1
ATOM 1573 C C . VAL C 1 60 ? 20.837 -2.408 5.989 1.00 8.52 60 VAL C C 1
ATOM 1574 O O . VAL C 1 60 ? 20.503 -2.465 4.790 1.00 7.97 60 VAL C O 1
ATOM 1578 N N . GLN C 1 61 ? 22.038 -1.981 6.383 1.00 9.14 61 GLN C N 1
ATOM 1579 C CA . GLN C 1 61 ? 23.073 -1.658 5.422 1.00 10.23 61 GLN C CA 1
ATOM 1580 C C . GLN C 1 61 ? 23.394 -2.816 4.453 1.00 9.85 61 GLN C C 1
ATOM 1581 O O . GLN C 1 61 ? 23.576 -2.602 3.227 1.00 8.22 61 GLN C O 1
ATOM 1587 N N . GLN C 1 62 ? 23.445 -4.032 5.004 1.00 9.66 62 GLN C N 1
ATOM 1588 C CA . GLN C 1 62 ? 23.773 -5.196 4.209 1.00 11.15 62 GLN C CA 1
ATOM 1589 C C . GLN C 1 62 ? 22.705 -5.433 3.174 1.00 10.60 62 GLN C C 1
ATOM 1590 O O . GLN C 1 62 ? 23.001 -5.719 2.024 1.00 9.39 62 GLN C O 1
ATOM 1596 N N . LEU C 1 63 ? 21.459 -5.247 3.577 1.00 11.24 63 LEU C N 1
ATOM 1597 C CA . LEU C 1 63 ? 20.355 -5.542 2.672 1.00 11.40 63 LEU C CA 1
ATOM 1598 C C . LEU C 1 63 ? 20.309 -4.474 1.584 1.00 11.04 63 LEU C C 1
ATOM 1599 O O . LEU C 1 63 ? 20.142 -4.810 0.363 1.00 10.17 63 LEU C O 1
ATOM 1604 N N . MET C 1 64 ? 20.442 -3.205 1.957 1.00 10.69 64 MET C N 1
ATOM 1605 C CA . MET C 1 64 ? 20.488 -2.149 0.947 1.00 11.86 64 MET C CA 1
ATOM 1606 C C . MET C 1 64 ? 21.650 -2.383 -0.049 1.00 11.56 64 MET C C 1
ATOM 1607 O O . MET C 1 64 ? 21.478 -2.316 -1.268 1.00 11.33 64 MET C O 1
ATOM 1612 N N . GLN C 1 65 ? 22.835 -2.662 0.444 1.00 11.28 65 GLN C N 1
ATOM 1613 C CA . GLN C 1 65 ? 23.983 -2.912 -0.462 1.00 12.55 65 GLN C CA 1
ATOM 1614 C C . GLN C 1 65 ? 23.749 -4.133 -1.391 1.00 13.40 65 GLN C C 1
ATOM 1615 O O . GLN C 1 65 ? 24.206 -4.151 -2.551 1.00 13.02 65 GLN C O 1
ATOM 1621 N N . HIS C 1 66 ? 23.030 -5.145 -0.905 1.00 12.81 66 HIS C N 1
ATOM 1622 C CA . HIS C 1 66 ? 22.625 -6.272 -1.766 1.00 15.12 66 HIS C CA 1
ATOM 1623 C C . HIS C 1 66 ? 21.620 -5.843 -2.858 1.00 14.04 66 HIS C C 1
ATOM 1624 O O . HIS C 1 66 ? 21.815 -6.116 -4.056 1.00 13.66 66 HIS C O 1
ATOM 1631 N N . LEU C 1 67 ? 20.597 -5.106 -2.458 1.00 12.06 67 LEU C N 1
ATOM 1632 C CA . LEU C 1 67 ? 19.644 -4.577 -3.394 1.00 12.87 67 LEU C CA 1
ATOM 1633 C C . LEU C 1 67 ? 20.306 -3.6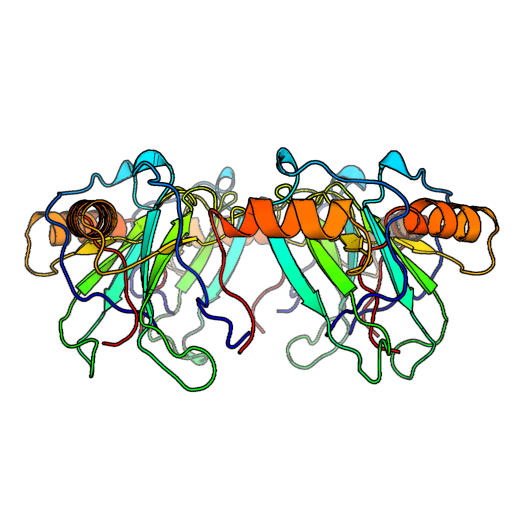30 -4.436 1.00 12.37 67 LEU C C 1
ATOM 1634 O O . LEU C 1 67 ? 19.904 -3.653 -5.607 1.00 10.53 67 LEU C O 1
ATOM 1639 N N . ASP C 1 68 ? 21.329 -2.870 -4.016 1.00 12.02 68 ASP C N 1
ATOM 1640 C CA . ASP C 1 68 ? 22.030 -1.948 -4.926 1.00 13.79 68 ASP C CA 1
ATOM 1641 C C . ASP C 1 68 ? 22.772 -2.648 -6.085 1.00 12.71 68 ASP C C 1
ATOM 1642 O O . ASP C 1 68 ? 23.267 -2.004 -7.027 1.00 12.09 68 ASP C O 1
ATOM 1647 N N . LYS C 1 69 ? 23.019 -3.935 -5.954 1.00 13.63 69 LYS C N 1
ATOM 1648 C CA . LYS C 1 69 ? 23.576 -4.722 -7.069 1.00 14.05 69 LYS C CA 1
ATOM 1649 C C . LYS C 1 69 ? 22.654 -4.674 -8.290 1.00 13.14 69 LYS C C 1
ATOM 1650 O O . LYS C 1 69 ? 23.133 -4.730 -9.459 1.00 12.87 69 LYS C O 1
ATOM 1656 N N . THR C 1 70 ? 21.353 -4.604 -8.028 1.00 12.40 70 THR C N 1
ATOM 1657 C CA . THR C 1 70 ? 20.340 -4.503 -9.062 1.00 12.61 70 THR C CA 1
ATOM 1658 C C . THR C 1 70 ? 19.409 -3.358 -8.676 1.00 10.99 70 THR C C 1
ATOM 1659 O O . THR C 1 70 ? 18.269 -3.563 -8.263 1.00 9.27 70 THR C O 1
ATOM 1663 N N . PRO C 1 71 ? 19.932 -2.138 -8.739 1.00 10.84 71 PRO C N 1
ATOM 1664 C CA . PRO C 1 71 ? 19.269 -1.003 -8.151 1.00 11.05 71 PRO C CA 1
ATOM 1665 C C . PRO C 1 71 ? 17.991 -0.534 -8.847 1.00 12.49 71 PRO C C 1
ATOM 1666 O O . PRO C 1 71 ? 17.835 -0.678 -10.061 1.00 11.23 71 PRO C O 1
ATOM 1670 N N . SER C 1 72 ? 17.117 0.081 -8.066 1.00 12.51 72 SER C N 1
ATOM 1671 C CA . SER C 1 72 ? 15.878 0.616 -8.557 1.00 13.34 72 SER C CA 1
ATOM 1672 C C . SER C 1 72 ? 15.920 2.136 -8.405 1.00 13.92 72 SER C C 1
ATOM 1673 O O . SER C 1 72 ? 16.785 2.671 -7.688 1.00 14.84 72 SER C O 1
ATOM 1676 N N . PRO C 1 73 ? 14.987 2.860 -9.032 1.00 15.28 73 PRO C N 1
ATOM 1677 C CA . PRO C 1 73 ? 14.998 4.320 -8.884 1.00 17.31 73 PRO C CA 1
ATOM 1678 C C . PRO C 1 73 ? 14.771 4.732 -7.411 1.00 21.07 73 PRO C C 1
ATOM 1679 O O . PRO C 1 73 ? 14.071 4.013 -6.677 1.00 21.37 73 PRO C O 1
ATOM 1683 N N . GLN C 1 74 ? 15.364 5.865 -7.029 1.00 21.80 74 GLN C N 1
ATOM 1684 C CA . GLN C 1 74 ? 15.343 6.390 -5.682 1.00 25.22 74 GLN C CA 1
ATOM 1685 C C . GLN C 1 74 ? 14.806 7.800 -5.670 1.00 29.74 74 GLN C C 1
ATOM 1686 O O . GLN C 1 74 ? 14.924 8.512 -6.648 1.00 31.84 74 GLN C O 1
ATOM 1692 N N . LYS C 1 75 ? 14.261 8.225 -4.533 1.00 36.69 75 LYS C N 1
ATOM 1693 C CA . LYS C 1 75 ? 13.851 9.628 -4.344 1.00 39.73 75 LYS C CA 1
ATOM 1694 C C . LYS C 1 75 ? 15.038 10.574 -4.517 1.00 41.92 75 LYS C C 1
ATOM 1695 O O . LYS C 1 75 ? 16.095 10.350 -3.894 1.00 43.44 75 LYS C O 1
ATOM 1701 N N . PRO C 1 76 ? 14.887 11.612 -5.368 1.00 42.91 76 PRO C N 1
ATOM 1702 C CA . PRO C 1 76 ? 15.988 12.574 -5.536 1.00 43.24 76 PRO C CA 1
ATOM 1703 C C . PRO C 1 76 ? 15.992 13.664 -4.450 1.00 40.80 76 PRO C C 1
ATOM 1704 O O . PRO C 1 76 ? 14.946 13.943 -3.884 1.00 39.33 76 PRO C O 1
ATOM 1708 N N . GLN D 1 6 ? -12.752 11.115 -20.902 1.00 41.74 6 GLN D N 1
ATOM 1709 C CA . GLN D 1 6 ? -12.595 11.883 -22.182 1.00 40.37 6 GLN D CA 1
ATOM 1710 C C . GLN D 1 6 ? -12.175 11.032 -23.395 1.00 38.65 6 GLN D C 1
ATOM 1711 O O . GLN D 1 6 ? -12.369 11.461 -24.507 1.00 35.84 6 GLN D O 1
ATOM 1717 N N . ASP D 1 7 ? -11.584 9.855 -23.173 1.00 39.80 7 ASP D N 1
ATOM 1718 C CA . ASP D 1 7 ? -11.495 8.796 -24.208 1.00 38.95 7 ASP D CA 1
ATOM 1719 C C . ASP D 1 7 ? -12.912 8.417 -24.677 1.00 35.25 7 ASP D C 1
ATOM 1720 O O . ASP D 1 7 ? -13.703 7.944 -23.869 1.00 38.39 7 ASP D O 1
ATOM 1725 N N . CYS D 1 8 ? -13.215 8.593 -25.957 1.00 29.80 8 CYS D N 1
ATOM 1726 C CA . CYS D 1 8 ? -14.591 8.421 -26.469 1.00 31.14 8 CYS D CA 1
ATOM 1727 C C . CYS D 1 8 ? -14.779 7.585 -27.776 1.00 25.23 8 CYS D C 1
ATOM 1728 O O . CYS D 1 8 ? -13.876 7.430 -28.626 1.00 21.90 8 CYS D O 1
ATOM 1731 N N . CYS D 1 9 ? -16.005 7.104 -27.944 1.00 22.07 9 CYS D N 1
ATOM 1732 C CA . CYS D 1 9 ? -16.346 6.183 -29.023 1.00 21.61 9 CYS D CA 1
ATOM 1733 C C . CYS D 1 9 ? -16.493 6.853 -30.362 1.00 19.84 9 CYS D C 1
ATOM 1734 O O . CYS D 1 9 ? -17.209 7.838 -30.466 1.00 20.55 9 CYS D O 1
ATOM 1737 N N . LEU D 1 10 ? -15.816 6.277 -31.367 1.00 19.45 10 LEU D N 1
ATOM 1738 C CA . LEU D 1 10 ? -15.924 6.661 -32.756 1.00 19.32 10 LEU D 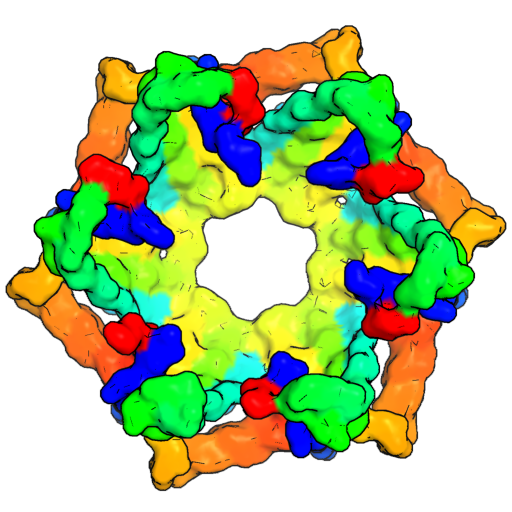CA 1
ATOM 1739 C C . LEU D 1 10 ? -16.703 5.669 -33.671 1.00 17.71 10 LEU D C 1
ATOM 1740 O O . LEU D 1 10 ? -17.065 6.030 -34.766 1.00 17.59 10 LEU D O 1
ATOM 1745 N N . LYS D 1 11 ? -16.936 4.434 -33.211 1.00 15.84 11 LYS D N 1
ATOM 1746 C CA . LYS D 1 11 ? -17.507 3.356 -34.028 1.00 14.98 11 LYS D CA 1
ATOM 1747 C C . LYS D 1 11 ? -18.320 2.466 -33.116 1.00 13.23 11 LYS D C 1
ATOM 1748 O O . LYS D 1 11 ? -18.170 2.549 -31.919 1.00 13.68 11 LYS D O 1
ATOM 1754 N N . TYR D 1 12 ? -19.135 1.578 -33.675 1.00 11.39 12 TYR D N 1
ATOM 1755 C CA . TYR D 1 12 ? -20.021 0.767 -32.876 1.00 11.27 12 TYR D CA 1
ATOM 1756 C C . TYR D 1 12 ? -19.757 -0.736 -33.075 1.00 10.33 12 TYR D C 1
ATOM 1757 O O . TYR D 1 12 ? -19.480 -1.182 -34.212 1.00 9.10 12 TYR D O 1
ATOM 1766 N N . SER D 1 13 ? -19.900 -1.515 -32.005 1.00 9.55 13 SER D N 1
ATOM 1767 C CA . 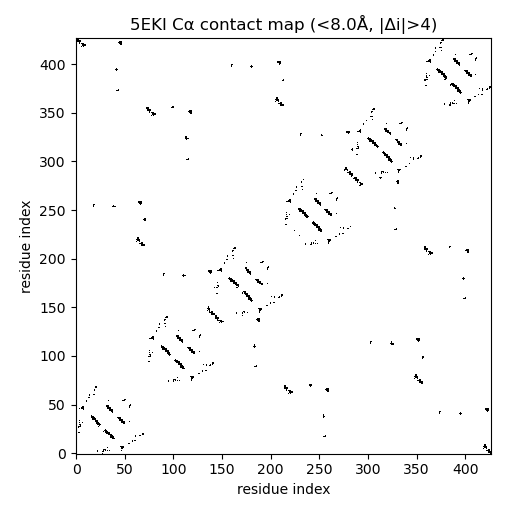SER D 1 13 ? -19.722 -2.955 -32.100 1.00 10.59 13 SER D CA 1
ATOM 1768 C C . SER D 1 13 ? -20.591 -3.537 -33.140 1.00 11.24 13 SER D C 1
ATOM 1769 O O . SER D 1 13 ? -21.786 -3.235 -33.194 1.00 10.49 13 SER D O 1
ATOM 1772 N N . GLN D 1 14 ? -19.985 -4.375 -33.968 1.00 12.29 14 GLN D N 1
ATOM 1773 C CA . GLN D 1 14 ? -20.715 -5.184 -34.909 1.00 14.79 14 GLN D CA 1
ATOM 1774 C C . GLN D 1 14 ? -21.146 -6.546 -34.289 1.00 16.99 14 GLN D C 1
ATOM 1775 O O . GLN D 1 14 ? -21.772 -7.375 -34.971 1.00 16.38 14 GLN D O 1
ATOM 1781 N N . ARG D 1 15 ? -20.741 -6.803 -33.054 1.00 16.81 15 ARG D N 1
ATOM 1782 C CA . ARG D 1 15 ? -21.067 -8.057 -32.392 1.00 19.52 15 ARG D CA 1
ATOM 1783 C C . ARG D 1 15 ? -21.715 -7.816 -31.023 1.00 19.73 15 ARG D C 1
ATOM 1784 O O . ARG D 1 15 ? -21.325 -6.887 -30.338 1.00 16.89 15 ARG D O 1
ATOM 1792 N N . LYS D 1 16 ? -22.661 -8.682 -30.644 1.00 21.08 16 LYS D N 1
ATOM 1793 C CA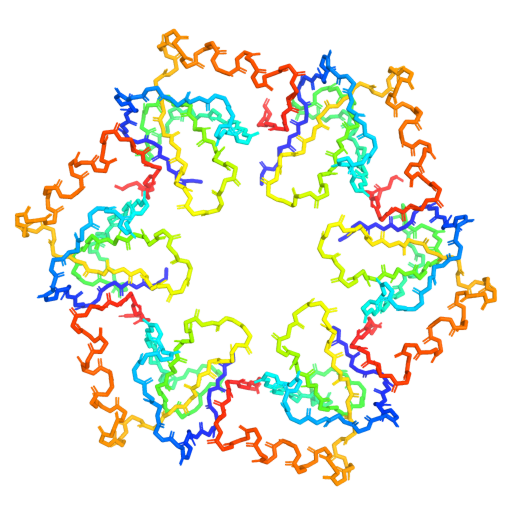 . LYS D 1 16 ? -23.277 -8.679 -29.315 1.00 25.79 16 LYS D CA 1
ATOM 1794 C C . LYS D 1 16 ? -22.335 -9.226 -28.267 1.00 29.14 16 LYS D C 1
ATOM 1795 O O . LYS D 1 16 ? -21.667 -10.223 -28.519 1.00 34.90 16 LYS D O 1
ATOM 1801 N N . ILE D 1 17 ? -22.295 -8.592 -27.092 1.00 28.37 17 ILE D N 1
ATOM 1802 C CA . ILE D 1 17 ? -21.645 -9.184 -25.902 1.00 30.03 17 ILE D CA 1
ATOM 1803 C C . ILE D 1 17 ? -22.707 -9.733 -24.953 1.00 29.72 17 ILE D C 1
ATOM 1804 O O . ILE D 1 17 ? -23.797 -9.155 -24.863 1.00 24.24 17 ILE D O 1
ATOM 1809 N N . PRO D 1 18 ? -22.392 -10.844 -24.250 1.00 33.03 18 PRO D N 1
ATOM 1810 C CA . PRO D 1 18 ? -23.249 -11.285 -23.138 1.00 33.03 18 PRO D CA 1
ATOM 1811 C C . PRO D 1 18 ? -23.132 -10.396 -21.902 1.00 30.39 18 PRO D C 1
ATOM 1812 O O . PRO D 1 18 ? -22.061 -9.848 -21.623 1.00 27.83 18 PRO D O 1
ATOM 1816 N N . ALA D 1 19 ? -24.233 -10.294 -21.166 1.00 29.49 19 ALA D N 1
ATOM 1817 C CA . ALA D 1 19 ? -24.256 -9.653 -19.856 1.00 31.55 19 ALA D CA 1
ATOM 1818 C C . ALA D 1 19 ? -23.217 -10.219 -18.891 1.00 31.77 19 ALA D C 1
ATOM 1819 O O . ALA D 1 19 ? -22.575 -9.467 -18.152 1.00 26.71 19 ALA D O 1
ATOM 1821 N N . LYS D 1 20 ? -22.977 -11.530 -18.961 1.00 36.10 20 LYS D N 1
ATOM 1822 C CA . LYS D 1 20 ? -22.063 -12.166 -17.990 1.00 37.15 20 LYS D CA 1
ATOM 1823 C C . LYS D 1 20 ? -20.611 -11.704 -18.136 1.00 40.49 20 LYS D C 1
ATOM 1824 O O . LYS D 1 20 ? -19.817 -11.869 -17.203 1.00 41.05 20 LYS D O 1
ATOM 1830 N N . VAL D 1 21 ? -20.297 -11.102 -19.291 1.00 36.05 21 VAL D N 1
ATOM 1831 C CA . VAL D 1 21 ? -19.001 -10.503 -19.589 1.00 34.15 21 VAL D CA 1
ATOM 1832 C C . VAL D 1 21 ? -18.863 -9.015 -19.174 1.00 29.45 21 VAL D C 1
ATOM 1833 O O . VAL D 1 21 ? -17.760 -8.462 -19.234 1.00 25.99 21 VAL D O 1
ATOM 1837 N N . VAL D 1 22 ? -19.951 -8.367 -18.747 1.00 25.31 22 VAL D N 1
ATOM 1838 C CA . VAL D 1 22 ? -19.938 -6.909 -18.567 1.00 23.28 22 VAL D CA 1
ATOM 1839 C C . VAL D 1 22 ? -20.073 -6.539 -17.130 1.00 23.49 22 VAL D C 1
ATOM 1840 O O . VAL D 1 22 ? -20.886 -7.103 -16.436 1.00 22.82 22 VAL D O 1
ATOM 1844 N N . ARG D 1 23 ? -19.306 -5.562 -16.684 1.00 23.67 23 ARG D N 1
ATOM 1845 C CA . ARG D 1 23 ? -19.417 -5.166 -15.286 1.00 26.46 23 ARG D CA 1
ATOM 1846 C C . ARG D 1 23 ? -20.504 -4.085 -15.142 1.00 26.69 23 ARG D C 1
ATOM 1847 O O . ARG D 1 23 ? -21.264 -4.083 -14.176 1.00 27.22 23 ARG D O 1
ATOM 1855 N N . SER D 1 24 ? -20.548 -3.169 -16.115 1.00 24.60 24 SER D N 1
ATOM 1856 C CA . SER D 1 24 ? -21.333 -1.950 -16.043 1.00 22.20 24 SER D CA 1
ATOM 1857 C C . SER D 1 24 ? -21.366 -1.232 -17.396 1.00 18.83 24 SER D C 1
ATOM 1858 O O . SER D 1 24 ? -20.644 -1.621 -18.331 1.00 18.69 24 SER D O 1
ATOM 1861 N N . TYR D 1 25 ? -22.184 -0.198 -17.520 1.00 16.27 25 TYR D N 1
ATOM 1862 C CA . TYR D 1 25 ? -22.151 0.644 -18.736 1.00 16.12 25 TYR D CA 1
ATOM 1863 C C . TYR D 1 25 ? -22.108 2.108 -18.382 1.00 17.52 25 TYR D C 1
ATOM 1864 O O . TYR D 1 25 ? -22.476 2.482 -17.257 1.00 17.95 25 TYR D O 1
ATOM 1873 N N . ARG D 1 26 ? -21.666 2.931 -19.314 1.00 18.64 26 ARG D N 1
ATOM 1874 C CA . ARG D 1 26 ? -21.945 4.357 -19.244 1.00 22.39 26 ARG D CA 1
ATOM 1875 C C . ARG D 1 26 ? -22.328 4.895 -20.582 1.00 22.98 26 ARG D C 1
ATOM 1876 O O . ARG D 1 26 ? -22.105 4.247 -21.629 1.00 22.92 26 ARG D O 1
ATOM 1884 N N . LYS D 1 27 ? -22.954 6.064 -20.551 1.00 23.66 27 LYS D N 1
ATOM 1885 C CA . LYS D 1 27 ? -23.478 6.700 -21.758 1.00 25.16 27 LYS D CA 1
ATOM 1886 C C . LYS D 1 27 ? -22.571 7.777 -22.213 1.00 24.27 27 LYS D C 1
ATOM 1887 O O . LYS D 1 27 ? -22.128 8.566 -21.412 1.00 26.94 27 LYS D O 1
ATOM 1893 N N . GLN D 1 28 ? -22.343 7.852 -23.514 1.00 22.10 28 GLN D N 1
ATOM 1894 C CA . GLN D 1 28 ? -21.566 8.922 -24.083 1.00 22.89 28 GLN D CA 1
ATOM 1895 C C . GLN D 1 28 ? -22.508 9.781 -24.821 1.00 24.59 28 GLN D C 1
ATOM 1896 O O . GLN D 1 28 ? -23.304 9.283 -25.580 1.00 27.38 28 GLN D O 1
ATOM 1902 N N . GLU D 1 29 ? -22.374 11.080 -24.631 1.00 27.87 29 GLU D N 1
ATOM 1903 C CA . GLU D 1 29 ? -23.150 12.055 -25.369 1.00 31.56 29 GLU D CA 1
ATOM 1904 C C . GLU D 1 29 ? -22.254 12.625 -26.450 1.00 28.55 29 GLU D C 1
ATOM 1905 O O . GLU D 1 29 ? -21.065 12.701 -26.254 1.00 26.43 29 GLU D O 1
ATOM 1911 N N . PRO D 1 30 ? -22.836 13.072 -27.566 1.00 29.75 30 PRO D N 1
ATOM 1912 C CA . PRO D 1 30 ? -22.078 13.805 -28.568 1.00 33.15 30 PRO D CA 1
ATOM 1913 C C . PRO D 1 30 ? -21.195 14.903 -27.964 1.00 35.59 30 PRO D C 1
ATOM 1914 O O . PRO D 1 30 ? -21.569 15.542 -26.979 1.00 34.12 30 PRO D O 1
ATOM 1918 N N . SER D 1 31 ? -19.995 15.050 -28.518 1.00 40.73 31 SER D N 1
ATOM 1919 C CA . SER D 1 31 ? -19.098 16.161 -28.170 1.00 41.42 31 SER D CA 1
ATOM 1920 C C . SER D 1 31 ? -18.069 16.425 -29.300 1.00 40.33 31 SER D C 1
ATOM 1921 O O . SER D 1 31 ? -18.210 15.911 -30.418 1.00 41.41 31 SER D O 1
ATOM 1924 N N . LEU D 1 32 ? -17.085 17.274 -29.028 1.00 40.34 32 LEU D N 1
ATOM 1925 C CA . LEU D 1 32 ? -16.112 17.704 -30.026 1.00 38.93 32 LEU D CA 1
ATOM 1926 C C . LEU D 1 32 ? -15.211 16.561 -30.491 1.00 41.54 32 LEU D C 1
ATOM 1927 O O . LEU D 1 32 ? -15.041 16.336 -31.689 1.00 40.27 32 LEU D O 1
ATOM 1932 N N . GLY D 1 33 ? -14.656 15.828 -29.533 1.00 41.13 33 GLY D N 1
ATOM 1933 C CA . GLY D 1 33 ? -13.854 14.655 -29.859 1.00 44.43 33 GLY D CA 1
ATOM 1934 C C . GLY D 1 33 ? -14.628 13.660 -30.717 1.00 43.11 33 GLY D C 1
ATOM 1935 O O . GLY D 1 33 ? -14.200 13.298 -31.837 1.00 45.55 33 GLY D O 1
ATOM 1936 N N . CYS D 1 34 ? -15.790 13.272 -30.198 1.00 39.88 34 CYS D N 1
ATOM 1937 C CA . CYS D 1 34 ? -16.625 12.239 -30.768 1.00 37.50 34 CYS D CA 1
ATOM 1938 C C . CYS D 1 34 ? -18.039 12.793 -30.872 1.00 33.50 34 CYS D C 1
ATOM 1939 O O . CYS D 1 34 ? -18.773 12.819 -29.896 1.00 32.54 34 CYS D O 1
ATOM 1942 N N . SER D 1 35 ? -18.443 13.235 -32.042 1.00 31.24 35 SER D N 1
ATOM 1943 C CA . SER D 1 35 ? -19.768 13.849 -32.170 1.00 36.69 35 SER D CA 1
ATOM 1944 C C . SER D 1 35 ? -20.950 12.852 -32.261 1.00 34.98 35 SER D C 1
ATOM 1945 O O . SER D 1 35 ? -22.049 13.256 -32.634 1.00 37.21 35 SER D O 1
ATOM 1948 N N . ILE D 1 36 ? -20.748 11.589 -31.867 1.00 30.83 36 ILE D N 1
ATOM 1949 C CA . ILE D 1 36 ? -21.858 10.623 -31.782 1.00 26.80 36 ILE D CA 1
ATOM 1950 C C . ILE D 1 36 ? -22.268 10.248 -30.366 1.00 24.65 36 ILE D C 1
ATOM 1951 O O . ILE D 1 36 ? -21.489 10.345 -29.426 1.00 21.44 36 ILE D O 1
ATOM 1956 N N . PRO D 1 37 ? -23.532 9.819 -30.196 1.00 23.92 37 PRO D N 1
ATOM 1957 C CA . PRO D 1 37 ? -23.868 9.176 -28.932 1.00 23.20 37 PRO D CA 1
ATOM 1958 C C . PRO D 1 37 ? -23.339 7.713 -28.943 1.00 19.83 37 PRO D C 1
ATOM 1959 O O . PRO D 1 37 ? -23.172 7.147 -30.000 1.00 20.30 37 PRO D O 1
ATOM 1963 N N . ALA D 1 38 ? -23.068 7.142 -27.776 1.00 18.79 38 ALA D N 1
ATOM 1964 C CA . ALA D 1 38 ? -22.645 5.737 -27.672 1.00 17.12 38 ALA D CA 1
ATOM 1965 C C . ALA D 1 38 ? -22.897 5.230 -26.287 1.00 15.44 38 ALA D C 1
ATOM 1966 O O . ALA D 1 38 ? -23.017 6.011 -25.307 1.00 15.37 38 ALA D O 1
ATOM 1968 N N . ILE D 1 39 ? -22.976 3.911 -26.215 1.00 14.26 39 ILE D N 1
ATOM 1969 C CA . ILE D 1 39 ? -23.011 3.202 -24.951 1.00 13.93 39 ILE D CA 1
ATOM 1970 C C . ILE D 1 39 ? -21.662 2.548 -24.863 1.00 13.77 39 ILE D C 1
ATOM 1971 O O . ILE D 1 39 ? -21.192 1.968 -25.854 1.00 13.07 39 ILE D O 1
ATOM 1976 N N . LEU D 1 40 ? -21.038 2.662 -23.681 1.00 13.33 40 LEU D N 1
ATOM 1977 C CA . LEU D 1 40 ? -19.724 2.100 -23.410 1.00 15.26 40 LEU D CA 1
ATOM 1978 C C . LEU D 1 40 ? -19.928 1.040 -22.404 1.00 13.47 40 LEU D C 1
ATOM 1979 O O . LEU D 1 40 ? -20.438 1.381 -21.290 1.00 12.92 40 LEU D O 1
ATOM 1984 N N . PHE D 1 41 ? -19.689 -0.224 -22.808 1.00 11.88 41 PHE D N 1
ATOM 1985 C CA . PHE D 1 41 ? -19.793 -1.385 -21.937 1.00 12.07 41 PHE D CA 1
ATOM 1986 C C . PHE D 1 41 ? -18.409 -1.740 -21.387 1.00 14.50 41 PHE D C 1
ATOM 1987 O O . PHE D 1 41 ? -17.409 -1.856 -22.128 1.00 12.96 41 PHE D O 1
ATOM 1995 N N . LEU D 1 42 ? -18.374 -1.888 -20.066 1.00 15.60 42 LEU D N 1
ATOM 1996 C CA . LEU D 1 42 ? -17.148 -2.039 -19.297 1.00 18.11 42 LEU D CA 1
ATOM 1997 C C . LEU D 1 42 ? -17.013 -3.504 -18.894 1.00 20.35 42 LEU D C 1
ATOM 1998 O O . LEU D 1 42 ? -17.943 -4.076 -18.309 1.00 20.70 42 LEU D O 1
ATOM 2003 N N . PRO D 1 43 ? -15.882 -4.145 -19.226 1.00 23.60 43 PRO D N 1
ATOM 2004 C CA . PRO D 1 43 ? -15.835 -5.601 -18.975 1.00 25.66 43 PRO D CA 1
ATOM 2005 C C . PRO D 1 43 ? -15.512 -5.949 -17.522 1.00 24.16 43 PRO D C 1
ATOM 2006 O O . PRO D 1 43 ? -15.059 -5.120 -16.759 1.00 25.17 43 PRO D O 1
ATOM 2010 N N . ARG D 1 44 ? -15.790 -7.190 -17.172 1.00 27.92 44 ARG D N 1
ATOM 2011 C CA . ARG D 1 44 ? -15.441 -7.739 -15.853 1.00 33.46 44 ARG D CA 1
ATOM 2012 C C . ARG D 1 44 ? -13.937 -7.938 -15.753 1.00 35.76 44 ARG D C 1
ATOM 2013 O O . ARG D 1 44 ? -13.320 -7.530 -14.762 1.00 39.20 44 ARG D O 1
ATOM 2021 N N . LYS D 1 45 ? -13.367 -8.548 -16.795 1.00 35.82 45 LYS D N 1
ATOM 2022 C CA . LYS D 1 45 ? -11.932 -8.823 -16.877 1.00 35.80 45 LYS D CA 1
ATOM 2023 C C . LYS D 1 45 ? -11.160 -7.572 -17.184 1.00 36.02 45 LYS D C 1
ATOM 2024 O O . LYS D 1 45 ? -11.436 -6.878 -18.157 1.00 34.31 45 LYS D O 1
ATOM 2030 N N . ARG D 1 46 ? -10.112 -7.346 -16.418 1.00 41.45 46 ARG D N 1
ATOM 2031 C CA . ARG D 1 46 ? -9.136 -6.280 -16.712 1.00 41.59 46 ARG D CA 1
ATOM 2032 C C . ARG D 1 46 ? -8.365 -6.447 -18.066 1.00 40.15 46 ARG D C 1
ATOM 2033 O O . ARG D 1 46 ? -7.851 -5.471 -18.626 1.00 40.78 46 ARG D O 1
ATOM 2041 N N . SER D 1 47 ? -8.307 -7.682 -18.582 1.00 37.88 47 SER D N 1
ATOM 2042 C CA . SER D 1 47 ? -7.643 -7.999 -19.848 1.00 34.94 47 SER D CA 1
ATOM 2043 C C . SER D 1 47 ? -8.474 -7.668 -21.100 1.00 32.61 47 SER D C 1
ATOM 2044 O O . SER D 1 47 ? -7.997 -7.814 -22.257 1.00 31.94 47 SER D O 1
ATOM 2047 N N . GLN D 1 48 ? -9.724 -7.255 -20.879 1.00 30.55 48 GLN D N 1
ATOM 2048 C CA . GLN D 1 48 ? -10.641 -6.936 -21.959 1.00 28.87 48 GLN D CA 1
ATOM 2049 C C . GLN D 1 48 ? -10.860 -5.444 -22.086 1.00 24.70 48 GLN D C 1
ATOM 2050 O O . GLN D 1 48 ? -10.817 -4.698 -21.146 1.00 27.58 48 GLN D O 1
ATOM 2056 N N . ALA D 1 49 ? -11.113 -5.042 -23.297 1.00 21.47 49 ALA D N 1
ATOM 2057 C CA . ALA D 1 49 ? -11.247 -3.655 -23.629 1.00 19.22 49 ALA D CA 1
ATOM 2058 C C . ALA D 1 49 ? -12.712 -3.251 -23.390 1.00 17.46 49 ALA D C 1
ATOM 2059 O O . ALA D 1 49 ? -13.618 -4.090 -23.454 1.00 14.48 49 ALA D O 1
ATOM 2061 N N . GLU D 1 50 ? -12.922 -1.963 -23.168 1.00 17.83 50 GLU D N 1
ATOM 2062 C CA . GLU D 1 50 ? -14.256 -1.391 -23.085 1.00 20.07 50 GLU D CA 1
ATOM 2063 C C . GLU D 1 50 ? -14.810 -1.428 -24.490 1.00 16.72 50 GLU D C 1
ATOM 2064 O O . GLU D 1 50 ? -14.043 -1.381 -25.452 1.00 14.51 50 GLU D O 1
ATOM 2070 N N . LEU D 1 51 ? -16.120 -1.516 -24.597 1.00 15.07 51 LEU D N 1
ATOM 2071 C CA . LEU D 1 51 ? -16.730 -1.741 -25.906 1.00 14.94 51 LEU D CA 1
ATOM 2072 C C . LEU D 1 51 ? -17.721 -0.602 -26.195 1.00 13.79 51 LEU D C 1
ATOM 2073 O O . LEU D 1 51 ? -18.553 -0.317 -25.382 1.00 13.85 51 LEU D O 1
ATOM 2078 N N . CYS D 1 52 ? -17.606 0.005 -27.363 1.00 12.64 52 CYS D N 1
ATOM 2079 C CA . CYS D 1 52 ? -18.498 1.043 -27.804 1.00 12.81 52 CYS D CA 1
ATOM 2080 C C . CYS D 1 52 ? -19.645 0.398 -28.576 1.00 11.71 52 CYS D C 1
ATOM 2081 O O . CYS D 1 52 ? -19.444 -0.490 -29.410 1.00 9.71 52 CYS D O 1
ATOM 2084 N N . ALA D 1 53 ? -20.855 0.854 -28.305 1.00 12.55 53 ALA D N 1
ATOM 2085 C CA . ALA D 1 53 ? -22.063 0.226 -28.916 1.00 11.67 53 ALA D CA 1
ATOM 2086 C C . ALA D 1 53 ? -23.131 1.230 -29.247 1.00 11.85 53 ALA D C 1
ATOM 2087 O O . ALA D 1 53 ? -23.174 2.288 -28.632 1.00 12.09 53 ALA D O 1
ATOM 2089 N N . ASP D 1 54 ? -23.948 0.902 -30.267 1.00 12.17 54 ASP D N 1
ATOM 2090 C CA . ASP D 1 54 ? -25.005 1.777 -30.790 1.00 13.78 54 ASP D CA 1
ATOM 2091 C C . ASP D 1 54 ? -26.220 1.877 -29.851 1.00 13.23 54 ASP D C 1
ATOM 2092 O O . ASP D 1 54 ? -26.911 0.887 -29.644 1.00 13.31 54 ASP D O 1
ATOM 2097 N N . PRO D 1 55 ? -26.498 3.057 -29.265 1.00 13.87 55 PRO D N 1
ATOM 2098 C CA . PRO D 1 55 ? -27.659 3.165 -28.376 1.00 14.65 55 PRO D CA 1
ATOM 2099 C C . PRO D 1 55 ? -29.011 2.833 -29.000 1.00 14.44 55 PRO D C 1
ATOM 2100 O O . PRO D 1 55 ? -29.953 2.525 -28.283 1.00 13.84 55 PRO D O 1
ATOM 2104 N N . LYS D 1 56 ? -29.113 2.921 -30.315 1.00 14.75 56 LYS D N 1
ATOM 2105 C CA . LYS D 1 56 ? -30.342 2.538 -31.010 1.00 16.57 56 LYS D CA 1
ATOM 2106 C C . LYS D 1 56 ? -30.554 1.060 -31.166 1.00 15.44 56 LYS D C 1
ATOM 2107 O O . LYS D 1 56 ? -31.664 0.669 -31.402 1.00 15.26 56 LYS D O 1
ATOM 2113 N N . GLU D 1 57 ? -29.513 0.227 -31.057 1.00 13.55 57 GLU D N 1
ATOM 2114 C CA . GLU D 1 57 ? -29.671 -1.173 -31.329 1.00 13.38 57 GLU D CA 1
ATOM 2115 C C . GLU D 1 57 ? -30.422 -1.882 -30.221 1.00 11.02 57 GLU D C 1
ATOM 2116 O O . GLU D 1 57 ? -30.197 -1.619 -29.015 1.00 9.77 57 GLU D O 1
ATOM 2122 N N . LEU D 1 58 ? -31.327 -2.778 -30.614 1.00 10.19 58 LEU D N 1
ATOM 2123 C CA . LEU D 1 58 ? -32.164 -3.486 -29.626 1.00 9.90 58 LEU D CA 1
ATOM 2124 C C . LEU D 1 58 ? -31.348 -4.295 -28.600 1.00 9.18 58 LEU D C 1
ATOM 2125 O O . LEU D 1 58 ? -31.659 -4.268 -27.395 1.00 8.82 58 LEU D O 1
ATOM 2130 N N . TRP D 1 59 ? -30.300 -4.976 -29.032 1.00 8.73 59 TRP D N 1
ATOM 2131 C CA . TRP D 1 59 ? -29.535 -5.752 -28.042 1.00 9.55 59 TRP D CA 1
ATOM 2132 C C . TRP D 1 59 ? -28.803 -4.869 -27.032 1.00 8.94 59 TRP D C 1
ATOM 2133 O O . TRP D 1 59 ? -28.660 -5.260 -25.889 1.00 8.27 59 TRP D O 1
ATOM 2144 N N . VAL D 1 60 ? -28.427 -3.665 -27.462 1.00 8.24 60 VAL D N 1
ATOM 2145 C CA . VAL D 1 60 ? -27.784 -2.682 -26.589 1.00 8.98 60 VAL D CA 1
ATOM 2146 C C . VAL D 1 60 ? -28.731 -2.229 -25.483 1.00 9.54 60 VAL D C 1
ATOM 2147 O O . VAL D 1 60 ? -28.405 -2.270 -24.284 1.00 8.35 60 VAL D O 1
ATOM 2151 N N . GLN D 1 61 ? -29.926 -1.849 -25.895 1.00 10.14 61 GLN D N 1
ATOM 2152 C CA . GLN D 1 61 ? -30.958 -1.433 -24.988 1.00 10.87 61 GLN D CA 1
ATOM 2153 C C . GLN D 1 61 ? -31.358 -2.562 -24.056 1.00 9.77 61 GLN D C 1
ATOM 2154 O O . GLN D 1 61 ? -31.623 -2.368 -22.854 1.00 9.30 61 GLN D O 1
ATOM 2160 N N . GLN D 1 62 ? -31.402 -3.756 -24.591 1.00 9.91 62 GLN D N 1
ATOM 2161 C CA . GLN D 1 62 ? -31.757 -4.924 -23.793 1.00 11.49 62 GLN D CA 1
ATOM 2162 C C . GLN D 1 62 ? -30.674 -5.161 -22.722 1.00 10.24 62 GLN D C 1
ATOM 2163 O O . GLN D 1 62 ? -30.974 -5.484 -21.587 1.00 9.86 62 GLN D O 1
ATOM 2169 N N . LEU D 1 63 ? -29.415 -5.063 -23.110 1.00 10.03 63 LEU D N 1
ATOM 2170 C CA . LEU D 1 63 ? -28.328 -5.224 -22.153 1.00 10.35 63 LEU D CA 1
ATOM 2171 C C . LEU D 1 63 ? -28.295 -4.157 -21.060 1.00 10.01 63 LEU D C 1
ATOM 2172 O O . LEU D 1 63 ? -28.078 -4.474 -19.878 1.00 10.00 63 LEU D O 1
ATOM 2177 N N . MET D 1 64 ? -28.439 -2.914 -21.435 1.00 9.98 64 MET D N 1
ATOM 2178 C CA . MET D 1 64 ? -28.476 -1.827 -20.462 1.00 11.61 64 MET D CA 1
ATOM 2179 C C . MET D 1 64 ? -29.601 -1.997 -19.452 1.00 10.77 64 MET D C 1
ATOM 2180 O O . MET D 1 64 ? -29.415 -1.720 -18.274 1.00 9.44 64 MET D O 1
ATOM 2185 N N . GLN D 1 65 ? -30.758 -2.474 -19.933 1.00 10.65 65 GLN D N 1
ATOM 2186 C CA . GLN D 1 65 ? -31.958 -2.697 -19.100 1.00 11.56 65 GLN D CA 1
ATOM 2187 C C . GLN D 1 65 ? -31.748 -3.815 -18.134 1.00 12.34 65 GLN D C 1
ATOM 2188 O O . GLN D 1 65 ? -32.205 -3.754 -16.969 1.00 11.90 65 GLN D O 1
ATOM 2194 N N . HIS D 1 66 ? -31.000 -4.816 -18.544 1.00 13.38 66 HIS D N 1
ATOM 2195 C CA . HIS D 1 66 ? -30.644 -5.889 -17.677 1.00 15.35 66 HIS D CA 1
ATOM 2196 C C . HIS D 1 66 ? -29.633 -5.454 -16.597 1.00 15.85 66 HIS D C 1
ATOM 2197 O O . HIS D 1 66 ? -29.784 -5.810 -15.426 1.00 15.82 66 HIS D O 1
ATOM 2204 N N . LEU D 1 67 ? -28.620 -4.698 -16.986 1.00 13.98 67 LEU D N 1
ATOM 2205 C CA . LEU D 1 67 ? -27.622 -4.221 -16.034 1.00 13.55 67 LEU D CA 1
ATOM 2206 C C . LEU D 1 67 ? -28.280 -3.193 -15.046 1.00 13.50 67 LEU D C 1
ATOM 2207 O O . LEU D 1 67 ? -27.822 -3.048 -13.899 1.00 11.65 67 LEU D O 1
ATOM 2212 N N . ASP D 1 68 ? -29.349 -2.516 -15.486 1.00 13.46 68 ASP D N 1
ATOM 2213 C CA . ASP D 1 68 ? -30.038 -1.508 -14.654 1.00 14.69 68 ASP D CA 1
ATOM 2214 C C . ASP D 1 68 ? -30.803 -2.135 -13.480 1.00 14.32 68 ASP D C 1
ATOM 2215 O O . ASP D 1 68 ? -31.269 -1.376 -12.600 1.00 11.61 68 ASP D O 1
ATOM 2220 N N . LYS D 1 69 ? -31.015 -3.457 -13.519 1.00 13.55 69 LYS D N 1
ATOM 2221 C CA . LYS D 1 69 ? -31.629 -4.188 -12.423 1.00 14.79 69 LYS D CA 1
ATOM 2222 C C . LYS D 1 69 ? -30.707 -4.276 -11.206 1.00 13.91 69 LYS D C 1
ATOM 2223 O O . LYS D 1 69 ? -31.179 -4.402 -10.031 1.00 12.86 69 LYS D O 1
ATOM 2229 N N . THR D 1 70 ? -29.409 -4.174 -11.462 1.00 13.16 70 THR D N 1
ATOM 2230 C CA . THR D 1 70 ? -28.400 -4.081 -10.437 1.00 11.44 70 THR D CA 1
ATOM 2231 C C . THR D 1 70 ? -27.538 -2.868 -10.814 1.00 11.43 70 THR D C 1
ATOM 2232 O O . THR D 1 70 ? -26.411 -3.010 -11.208 1.00 10.62 70 THR D O 1
ATOM 2236 N N . PRO D 1 71 ? -28.103 -1.649 -10.753 1.00 11.87 71 PRO D N 1
ATOM 2237 C CA . PRO D 1 71 ? -27.445 -0.490 -11.380 1.00 12.39 71 PRO D CA 1
ATOM 2238 C C . PRO D 1 71 ? -26.183 -0.033 -10.666 1.00 12.54 71 PRO D C 1
ATOM 2239 O O . PRO D 1 71 ? -26.060 -0.334 -9.471 1.00 13.28 71 PRO D O 1
ATOM 2243 N N . SER D 1 72 ? -25.260 0.609 -11.396 1.00 11.73 72 SER D N 1
ATOM 2244 C CA . SER D 1 72 ? -24.042 1.238 -10.869 1.00 12.64 72 SER D CA 1
ATOM 2245 C C . SER D 1 72 ? -24.193 2.760 -10.984 1.00 13.10 72 SER D C 1
ATOM 2246 O O . SER D 1 72 ? -25.097 3.207 -11.628 1.00 13.02 72 SER D O 1
ATOM 2249 N N . PRO D 1 73 ? -23.350 3.547 -10.304 1.00 15.28 73 PRO D N 1
ATOM 2250 C CA . PRO D 1 73 ? -23.463 4.999 -10.473 1.00 18.24 73 PRO D CA 1
ATOM 2251 C C . PRO D 1 73 ? -23.250 5.443 -11.967 1.00 21.47 73 PRO D C 1
ATOM 2252 O O . PRO D 1 73 ? -22.728 4.667 -12.805 1.00 20.87 73 PRO D O 1
ATOM 2256 N N . GLN D 1 74 ? -23.740 6.634 -12.262 1.00 23.80 74 GLN D N 1
ATOM 2257 C CA . GLN D 1 74 ? -23.717 7.202 -13.602 1.00 28.18 74 GLN D CA 1
ATOM 2258 C C . GLN D 1 74 ? -23.571 8.714 -13.459 1.00 32.48 74 GLN D C 1
ATOM 2259 O O . GLN D 1 74 ? -23.648 9.251 -12.355 1.00 29.72 74 GLN D O 1
ATOM 2265 N N . LYS D 1 75 ? -23.400 9.398 -14.598 1.00 38.97 75 LYS D N 1
ATOM 2266 C CA . LYS D 1 75 ? -23.412 10.877 -14.666 1.00 38.81 75 LYS D CA 1
ATOM 2267 C C . LYS D 1 75 ? -24.717 11.548 -14.148 1.00 41.64 75 LYS D C 1
ATOM 2268 O O . LYS D 1 75 ? -25.795 10.947 -14.187 1.00 40.41 75 LYS D O 1
ATOM 2274 N N . PRO D 1 76 ? -24.621 12.806 -13.664 1.00 41.21 76 PRO D N 1
ATOM 2275 C CA . PRO D 1 76 ? -25.755 13.712 -13.444 1.00 42.29 76 PRO D CA 1
ATOM 2276 C C . PRO D 1 76 ? -26.743 13.874 -14.618 1.00 41.64 76 PRO D C 1
ATOM 2277 O O . PRO D 1 76 ? -27.938 14.211 -14.385 1.00 41.50 76 PRO D O 1
ATOM 2281 N N . ALA E 1 5 ? -14.924 11.973 -11.837 1.00 45.73 5 ALA E N 1
ATOM 2282 C CA . ALA E 1 5 ? -16.250 11.373 -12.177 1.00 43.40 5 ALA E CA 1
ATOM 2283 C C . ALA E 1 5 ? -17.422 12.316 -11.914 1.00 45.37 5 ALA E C 1
ATOM 2284 O O . ALA E 1 5 ? -18.158 12.672 -12.849 1.00 46.26 5 ALA E O 1
ATOM 2286 N N . GLN E 1 6 ? -17.590 12.708 -10.648 1.00 43.35 6 GLN E N 1
ATOM 2287 C CA . GLN E 1 6 ? -18.867 13.211 -10.134 1.00 42.89 6 GLN E CA 1
ATOM 2288 C C . GLN E 1 6 ? -20.040 12.193 -10.267 1.00 42.52 6 GLN E C 1
ATOM 2289 O O . GLN E 1 6 ? -21.198 12.603 -10.228 1.00 43.49 6 GLN E O 1
ATOM 2295 N N . ASP E 1 7 ? -19.746 10.892 -10.385 1.00 40.82 7 ASP E N 1
ATOM 2296 C CA . ASP E 1 7 ? -20.778 9.879 -10.697 1.00 37.72 7 ASP E CA 1
ATOM 2297 C C . ASP E 1 7 ? -21.551 9.589 -9.430 1.00 37.66 7 ASP E C 1
ATOM 2298 O O . ASP E 1 7 ? -21.005 9.711 -8.302 1.00 38.72 7 ASP E O 1
ATOM 2303 N N . CYS E 1 8 ? -22.808 9.194 -9.608 1.00 32.04 8 CYS E N 1
ATOM 2304 C CA . CYS E 1 8 ? -23.690 8.948 -8.478 1.00 33.41 8 CYS E CA 1
ATOM 2305 C C . CYS E 1 8 ? -24.897 8.114 -8.889 1.00 27.87 8 CYS E C 1
ATOM 2306 O O . CYS E 1 8 ? -25.128 7.873 -10.082 1.00 29.25 8 CYS E O 1
ATOM 2309 N N . CYS E 1 9 ? -25.642 7.647 -7.886 1.00 24.83 9 CYS E N 1
ATOM 2310 C CA . CYS E 1 9 ? -26.737 6.706 -8.101 1.00 23.92 9 CYS E CA 1
ATOM 2311 C C . CYS E 1 9 ? -28.026 7.393 -8.598 1.00 23.46 9 CYS E C 1
ATOM 2312 O O . CYS E 1 9 ? -28.523 8.356 -7.988 1.00 24.53 9 CYS E O 1
ATOM 2315 N N . LEU E 1 10 ? -28.550 6.876 -9.690 1.00 23.14 10 LEU E N 1
ATOM 2316 C CA . LEU E 1 10 ? -29.815 7.318 -10.277 1.00 25.65 10 LEU E CA 1
ATOM 2317 C C . LEU E 1 10 ? -30.948 6.323 -10.124 1.00 25.83 10 LEU E C 1
ATOM 2318 O O . LEU E 1 10 ? -32.092 6.714 -10.324 1.00 23.85 10 LEU E O 1
ATOM 2323 N N . LYS E 1 11 ? -30.625 5.023 -9.944 1.00 22.44 11 LYS E N 1
ATOM 2324 C CA . LYS E 1 11 ? -31.616 3.958 -9.813 1.00 21.16 11 LYS E CA 1
ATOM 2325 C C . LYS E 1 11 ? -31.216 3.028 -8.661 1.00 18.47 11 LYS E C 1
ATOM 2326 O O . LYS E 1 11 ? -30.089 3.146 -8.150 1.00 18.51 11 LYS E O 1
ATOM 2332 N N . TYR E 1 12 ? -32.100 2.111 -8.273 1.00 14.13 12 TYR E N 1
ATOM 2333 C CA . TYR E 1 12 ? -31.872 1.226 -7.115 1.00 13.14 12 TYR E CA 1
ATOM 2334 C C . TYR E 1 12 ? -31.927 -0.241 -7.541 1.00 11.77 12 TYR E C 1
ATOM 2335 O O . TYR E 1 12 ? -32.764 -0.603 -8.352 1.00 11.89 12 TYR E O 1
ATOM 2344 N N . SER E 1 13 ? -31.096 -1.090 -6.928 1.00 11.05 13 SER E N 1
ATOM 2345 C CA . SER E 1 13 ? -31.136 -2.511 -7.175 1.00 10.77 13 SER E CA 1
ATOM 2346 C C . SER E 1 13 ? -32.530 -3.042 -7.022 1.00 12.19 13 SER E C 1
ATOM 2347 O O . SER E 1 13 ? -33.224 -2.784 -6.013 1.00 10.93 13 SER E O 1
ATOM 2350 N N . GLN E 1 14 ? -32.937 -3.786 -8.019 1.00 13.89 14 GLN E N 1
ATOM 2351 C CA . GLN E 1 14 ? -34.150 -4.583 -7.974 1.00 16.77 14 GLN E CA 1
ATOM 2352 C C . GLN E 1 14 ? -33.883 -5.995 -7.437 1.00 19.56 14 GLN E C 1
ATOM 2353 O O . GLN E 1 14 ? -34.829 -6.829 -7.343 1.00 22.14 14 GLN E O 1
ATOM 2359 N N . ARG E 1 15 ? -32.642 -6.265 -7.075 1.00 19.10 15 ARG E N 1
ATOM 2360 C CA . ARG E 1 15 ? -32.263 -7.571 -6.551 1.00 21.61 15 ARG E CA 1
ATOM 2361 C C . ARG E 1 15 ? -31.582 -7.399 -5.216 1.00 20.95 15 ARG E C 1
ATOM 2362 O O . ARG E 1 15 ? -30.727 -6.557 -5.101 1.00 17.89 15 ARG E O 1
ATOM 2370 N N . LYS E 1 16 ? -31.895 -8.279 -4.266 1.00 22.67 16 LYS E N 1
ATOM 2371 C CA . LYS E 1 16 ? -31.112 -8.445 -3.028 1.00 25.78 16 LYS E CA 1
ATOM 2372 C C . LYS E 1 16 ? -29.770 -9.025 -3.364 1.00 25.45 16 LYS E C 1
ATOM 2373 O O . LYS E 1 16 ? -29.700 -9.808 -4.267 1.00 28.62 16 LYS E O 1
ATOM 2379 N N . ILE E 1 17 ? -28.691 -8.644 -2.678 1.00 26.66 17 ILE E N 1
ATOM 2380 C CA . ILE E 1 17 ? -27.403 -9.338 -2.872 1.00 26.37 17 ILE E CA 1
ATOM 2381 C C . ILE E 1 17 ? -26.925 -9.893 -1.566 1.00 24.40 17 ILE E C 1
ATOM 2382 O O . ILE E 1 17 ? -27.163 -9.283 -0.531 1.00 24.06 17 ILE E O 1
ATOM 2387 N N . PRO E 1 18 ? -26.215 -11.033 -1.599 1.00 26.00 18 PRO E N 1
ATOM 2388 C CA . PRO E 1 18 ? -25.757 -11.521 -0.293 1.00 26.70 18 PRO E CA 1
ATOM 2389 C C . PRO E 1 18 ? -24.541 -10.741 0.205 1.00 25.53 18 PRO E C 1
ATOM 2390 O O . PRO E 1 18 ? -23.848 -10.076 -0.563 1.00 25.82 18 PRO E O 1
ATOM 2394 N N . ALA E 1 19 ? -24.313 -10.790 1.502 1.00 28.24 19 ALA E N 1
ATOM 2395 C CA . ALA E 1 19 ? -23.199 -10.107 2.122 1.00 27.34 19 ALA E CA 1
ATOM 2396 C C . ALA E 1 19 ? -21.839 -10.594 1.672 1.00 28.26 19 ALA E C 1
ATOM 2397 O O . ALA E 1 19 ? -20.884 -9.833 1.732 1.00 28.34 19 ALA E O 1
ATOM 2399 N N . LYS E 1 20 ? -21.756 -11.856 1.250 1.00 28.69 20 LYS E N 1
ATOM 2400 C CA . LYS E 1 20 ? -20.510 -12.453 0.811 1.00 30.67 20 LYS E CA 1
ATOM 2401 C C . LYS E 1 20 ? -19.896 -11.727 -0.363 1.00 28.00 20 LYS E C 1
ATOM 2402 O O . LYS E 1 20 ? -18.681 -11.711 -0.469 1.00 28.38 20 LYS E O 1
ATOM 2408 N N . VAL E 1 21 ? -20.694 -11.093 -1.225 1.00 24.32 21 VAL E N 1
ATOM 2409 C CA . VAL E 1 21 ? -20.088 -10.329 -2.328 1.00 23.23 21 VAL E CA 1
ATOM 2410 C C . VAL E 1 21 ? -19.739 -8.880 -2.003 1.00 20.27 21 VAL E C 1
ATOM 2411 O O . VAL E 1 21 ? -19.208 -8.171 -2.853 1.00 18.80 21 VAL E O 1
ATOM 2415 N N . VAL E 1 22 ? -20.002 -8.420 -0.787 1.00 19.12 22 VAL E N 1
ATOM 2416 C CA . VAL E 1 22 ? -19.876 -6.986 -0.498 1.00 18.85 22 VAL E CA 1
ATOM 2417 C C . VAL E 1 22 ? -18.851 -6.752 0.592 1.00 18.60 22 VAL E C 1
ATOM 2418 O O . VAL E 1 22 ? -18.891 -7.435 1.598 1.00 17.73 22 VAL E O 1
ATOM 2422 N N . ARG E 1 23 ? -18.023 -5.734 0.433 1.00 16.56 23 ARG E N 1
ATOM 2423 C CA . ARG E 1 23 ? -16.973 -5.434 1.421 1.00 19.40 23 ARG E CA 1
ATOM 2424 C C . ARG E 1 23 ? -17.248 -4.227 2.335 1.00 17.16 23 ARG E C 1
ATOM 2425 O O . ARG E 1 23 ? -16.758 -4.201 3.423 1.00 16.82 23 ARG E O 1
ATOM 2433 N N . SER E 1 24 ? -18.044 -3.251 1.868 1.00 14.62 24 SER E N 1
ATOM 2434 C CA . SER E 1 24 ? -18.378 -2.097 2.664 1.00 14.20 24 SER E CA 1
ATOM 2435 C C . SER E 1 24 ? -19.483 -1.345 1.912 1.00 13.91 24 SER E C 1
ATOM 2436 O O . SER E 1 24 ? -19.890 -1.765 0.782 1.00 13.87 24 SER E O 1
ATOM 2439 N N . TYR E 1 25 ? -19.927 -0.240 2.481 1.00 11.57 25 TYR E N 1
ATOM 2440 C CA . TYR E 1 25 ? -20.833 0.679 1.800 1.00 12.43 25 TYR E CA 1
ATOM 2441 C C . TYR E 1 25 ? -20.464 2.137 2.036 1.00 13.38 25 TYR E C 1
ATOM 2442 O O . TYR E 1 25 ? -19.614 2.438 2.893 1.00 12.05 25 TYR E O 1
ATOM 2451 N N . ARG E 1 26 ? -21.083 2.998 1.245 1.00 15.91 26 ARG E N 1
ATOM 2452 C CA . ARG E 1 26 ? -20.982 4.465 1.338 1.00 17.45 26 ARG E CA 1
ATOM 2453 C C . ARG E 1 26 ? -22.401 5.011 1.197 1.00 18.04 26 ARG E C 1
ATOM 2454 O O . ARG E 1 26 ? -23.253 4.386 0.570 1.00 18.36 26 ARG E O 1
ATOM 2462 N N . LYS E 1 27 ? -22.634 6.182 1.756 1.00 18.02 27 LYS E N 1
ATOM 2463 C CA . LYS E 1 27 ? -23.943 6.794 1.717 1.00 21.48 27 LYS E CA 1
ATOM 2464 C C . LYS E 1 27 ? -23.884 7.964 0.768 1.00 23.31 27 LYS E C 1
ATOM 2465 O O . LYS E 1 27 ? -22.959 8.758 0.867 1.00 25.29 27 LYS E O 1
ATOM 2471 N N . GLN E 1 28 ? -24.873 8.065 -0.131 1.00 23.00 28 GLN E N 1
ATOM 2472 C CA . GLN E 1 28 ? -25.043 9.213 -1.024 1.00 23.09 28 GLN E CA 1
ATOM 2473 C C . GLN E 1 28 ? -26.223 10.023 -0.513 1.00 24.35 28 GLN E C 1
ATOM 2474 O O . GLN E 1 28 ? -27.284 9.458 -0.230 1.00 20.78 28 GLN E O 1
ATOM 2480 N N . GLU E 1 29 ? -26.006 11.328 -0.349 1.00 25.16 29 GLU E N 1
ATOM 2481 C CA . GLU E 1 29 ? -27.059 12.282 -0.011 1.00 27.55 29 GLU E CA 1
ATOM 2482 C C . GLU E 1 29 ? -27.508 12.936 -1.315 1.00 26.28 29 GLU E C 1
ATOM 2483 O O . GLU E 1 29 ? -26.722 13.044 -2.239 1.00 28.40 29 GLU E O 1
ATOM 2489 N N . PRO E 1 30 ? -28.765 13.377 -1.403 1.00 27.68 30 PRO E N 1
ATOM 2490 C CA . PRO E 1 30 ? -29.234 14.053 -2.627 1.00 27.98 30 PRO E CA 1
ATOM 2491 C C . PRO E 1 30 ? -28.406 15.290 -2.982 1.00 29.07 30 PRO E C 1
ATOM 2492 O O . PRO E 1 30 ? -28.123 16.104 -2.104 1.00 33.72 30 PRO E O 1
ATOM 2496 N N . SER E 1 31 ? -27.993 15.389 -4.235 1.00 27.86 31 SER E N 1
ATOM 2497 C CA . SER E 1 31 ? -27.284 16.558 -4.771 1.00 31.34 31 SER E CA 1
ATOM 2498 C C . SER E 1 31 ? -27.913 16.992 -6.111 1.00 33.50 31 SER E C 1
ATOM 2499 O O . SER E 1 31 ? -28.953 16.498 -6.501 1.00 29.33 31 SER E O 1
ATOM 2502 N N . LEU E 1 32 ? -27.264 17.888 -6.842 1.00 38.34 32 LEU E N 1
ATOM 2503 C CA . LEU E 1 32 ? -27.839 18.440 -8.070 1.00 39.82 32 LEU E CA 1
ATOM 2504 C C . LEU E 1 32 ? -27.449 17.452 -9.146 1.00 37.30 32 LEU E C 1
ATOM 2505 O O . LEU E 1 32 ? -26.274 17.122 -9.271 1.00 37.10 32 LEU E O 1
ATOM 2510 N N . GLY E 1 33 ? -28.426 16.962 -9.897 1.00 38.29 33 GLY E N 1
ATOM 2511 C CA . GLY E 1 33 ? -28.187 15.874 -10.847 1.00 42.29 33 GLY E CA 1
ATOM 2512 C C . GLY E 1 33 ? -28.389 14.478 -10.258 1.00 42.22 33 GLY E C 1
ATOM 2513 O O . GLY E 1 33 ? -29.006 13.636 -10.885 1.00 40.28 33 GLY E O 1
ATOM 2514 N N . CYS E 1 34 ? -27.849 14.214 -9.069 1.00 44.61 34 CYS E N 1
ATOM 2515 C CA . CYS E 1 34 ? -28.257 13.012 -8.338 1.00 43.02 34 CYS E CA 1
ATOM 2516 C C . CYS E 1 34 ? -29.213 13.360 -7.228 1.00 38.87 34 CYS E C 1
ATOM 2517 O O . CYS E 1 34 ? -28.843 13.536 -6.080 1.00 38.93 34 CYS E O 1
ATOM 2520 N N . SER E 1 35 ? -30.470 13.424 -7.615 1.00 35.30 35 SER E N 1
ATOM 2521 C CA . SER E 1 35 ? -31.547 13.873 -6.780 1.00 35.09 35 SER E CA 1
ATOM 2522 C C . SER E 1 35 ? -32.053 12.941 -5.670 1.00 33.87 35 SER E C 1
ATOM 2523 O O . SER E 1 35 ? -32.925 13.354 -4.916 1.00 30.62 35 SER E O 1
ATOM 2526 N N . ILE E 1 36 ? -31.529 11.717 -5.574 1.00 29.64 36 ILE E N 1
ATOM 2527 C CA . ILE E 1 36 ? -32.039 10.734 -4.609 1.00 27.99 36 ILE E CA 1
ATOM 2528 C C . ILE E 1 36 ? -30.946 10.414 -3.600 1.00 23.55 36 ILE E C 1
ATOM 2529 O O . ILE E 1 36 ? -29.770 10.554 -3.911 1.00 21.39 36 ILE E O 1
ATOM 2534 N N . PRO E 1 37 ? -31.337 10.027 -2.374 1.00 22.63 37 PRO E N 1
ATOM 2535 C CA . PRO E 1 37 ? -30.346 9.389 -1.471 1.00 22.10 37 PRO E CA 1
ATOM 2536 C C . PRO E 1 37 ? -30.148 7.928 -1.947 1.00 19.77 37 PRO E C 1
ATOM 2537 O O . PRO E 1 37 ? -31.077 7.308 -2.546 1.00 19.30 37 PRO E O 1
ATOM 2541 N N . ALA E 1 38 ? -28.952 7.403 -1.740 1.00 18.28 38 ALA E N 1
ATOM 2542 C CA . ALA E 1 38 ? -28.696 5.998 -2.084 1.00 16.08 38 ALA E CA 1
ATOM 2543 C C . ALA E 1 38 ? -27.695 5.410 -1.090 1.00 14.30 38 ALA E C 1
ATOM 2544 O O . ALA E 1 38 ? -26.906 6.158 -0.460 1.00 13.26 38 ALA E O 1
ATOM 2546 N N . ILE E 1 39 ? -27.740 4.090 -0.982 1.00 12.09 39 ILE E N 1
ATOM 2547 C CA . ILE E 1 39 ? -26.634 3.301 -0.413 1.00 11.68 39 ILE E CA 1
ATOM 2548 C C . ILE E 1 39 ? -25.843 2.731 -1.632 1.00 12.02 39 ILE E C 1
ATOM 2549 O O . ILE E 1 39 ? -26.444 2.151 -2.568 1.00 12.66 39 ILE E O 1
ATOM 2554 N N . LEU E 1 40 ? -24.517 2.898 -1.633 1.00 11.82 40 LEU E N 1
ATOM 2555 C CA . LEU E 1 40 ? -23.646 2.295 -2.612 1.00 12.96 40 LEU E CA 1
ATOM 2556 C C . LEU E 1 40 ? -22.915 1.144 -1.921 1.00 12.58 40 LEU E C 1
ATOM 2557 O O . LEU E 1 40 ? -22.188 1.410 -0.923 1.00 13.87 40 LEU E O 1
ATOM 2562 N N . PHE E 1 41 ? -23.135 -0.099 -2.371 1.00 10.42 41 PHE E N 1
ATOM 2563 C CA . PHE E 1 41 ? -22.435 -1.279 -1.866 1.00 10.27 41 PHE E CA 1
ATOM 2564 C C . PHE E 1 41 ? -21.211 -1.526 -2.725 1.00 12.08 41 PHE E C 1
ATOM 2565 O O . PHE E 1 41 ? -21.310 -1.581 -3.959 1.00 12.40 41 PHE E O 1
ATOM 2573 N N . LEU E 1 42 ? -20.038 -1.649 -2.095 1.00 12.65 42 LEU E N 1
ATOM 2574 C CA . LEU E 1 42 ? -18.790 -1.833 -2.818 1.00 13.74 42 LEU E CA 1
ATOM 2575 C C . LEU E 1 42 ? -18.410 -3.291 -2.861 1.00 13.93 42 LEU E C 1
ATOM 2576 O O . LEU E 1 42 ? -18.602 -4.001 -1.885 1.00 13.35 42 LEU E O 1
ATOM 2581 N N . PRO E 1 43 ? -17.875 -3.760 -4.007 1.00 14.99 43 PRO E N 1
ATOM 2582 C CA . PRO E 1 43 ? -17.658 -5.201 -4.173 1.00 16.42 43 PRO E CA 1
ATOM 2583 C C . PRO E 1 43 ? -16.393 -5.752 -3.522 1.00 16.92 43 PRO E C 1
ATOM 2584 O O . PRO E 1 43 ? -15.377 -5.101 -3.555 1.00 18.37 43 PRO E O 1
ATOM 2588 N N . ARG E 1 44 ? -16.465 -6.967 -2.983 1.00 19.80 44 ARG E N 1
ATOM 2589 C CA . ARG E 1 44 ? -15.276 -7.695 -2.521 1.00 23.11 44 ARG E CA 1
ATOM 2590 C C . ARG E 1 44 ? -14.286 -7.856 -3.690 1.00 24.84 44 ARG E C 1
ATOM 2591 O O . ARG E 1 44 ? -13.085 -7.661 -3.523 1.00 25.63 44 ARG E O 1
ATOM 2599 N N . LYS E 1 45 ? -14.797 -8.191 -4.865 1.00 25.36 45 LYS E N 1
ATOM 2600 C CA . LYS E 1 45 ? -13.980 -8.250 -6.093 1.00 30.41 45 LYS E CA 1
ATOM 2601 C C . LYS E 1 45 ? -13.882 -6.848 -6.683 1.00 30.29 45 LYS E C 1
ATOM 2602 O O . LYS E 1 45 ? -14.822 -6.371 -7.322 1.00 29.54 45 LYS E O 1
ATOM 2608 N N . ARG E 1 46 ? -12.742 -6.195 -6.480 1.00 34.71 46 ARG E N 1
ATOM 2609 C CA . ARG E 1 46 ? -12.589 -4.744 -6.703 1.00 39.26 46 ARG E CA 1
ATOM 2610 C C . ARG E 1 46 ? -12.862 -4.304 -8.139 1.00 43.65 46 ARG E C 1
ATOM 2611 O O . ARG E 1 46 ? -13.082 -3.100 -8.389 1.00 42.08 46 ARG E O 1
ATOM 2619 N N . SER E 1 47 ? -12.789 -5.286 -9.057 1.00 43.03 47 SER E N 1
ATOM 2620 C CA . SER E 1 47 ? -13.138 -5.168 -10.477 1.00 41.46 47 SER E CA 1
ATOM 2621 C C . SER E 1 47 ? -14.650 -5.200 -10.830 1.00 41.62 47 SER E C 1
ATOM 2622 O O . SER E 1 47 ? -15.031 -4.820 -11.947 1.00 42.18 47 SER E O 1
ATOM 2625 N N . GLN E 1 48 ? -15.507 -5.696 -9.931 1.00 38.13 48 GLN E N 1
ATOM 2626 C CA . GLN E 1 48 ? -16.961 -5.552 -10.117 1.00 30.94 48 GLN E CA 1
ATOM 2627 C C . GLN E 1 48 ? -17.416 -4.117 -9.903 1.00 27.88 48 GLN E C 1
ATOM 2628 O O . GLN E 1 48 ? -16.647 -3.218 -9.541 1.00 28.32 48 GLN E O 1
ATOM 2634 N N . ALA E 1 49 ? -18.671 -3.875 -10.248 1.00 25.70 49 ALA E N 1
ATOM 2635 C CA . ALA E 1 49 ? -19.188 -2.544 -10.147 1.00 22.93 49 ALA E CA 1
ATOM 2636 C C . ALA E 1 49 ? -19.734 -2.365 -8.740 1.00 19.54 49 ALA E C 1
ATOM 2637 O O . ALA E 1 49 ? -20.049 -3.335 -8.051 1.00 19.60 49 ALA E O 1
ATOM 2639 N N . GLU E 1 50 ? -19.829 -1.112 -8.351 1.00 18.71 50 GLU E N 1
ATOM 2640 C CA . GLU E 1 50 ? -20.547 -0.689 -7.176 1.00 19.55 50 GLU E CA 1
ATOM 2641 C C . GLU E 1 50 ? -22.043 -0.932 -7.417 1.00 16.01 50 GLU E C 1
ATOM 2642 O O . GLU E 1 50 ? -22.486 -0.949 -8.582 1.00 14.83 50 GLU E O 1
ATOM 2648 N N . LEU E 1 51 ? -22.843 -1.044 -6.351 1.00 12.72 51 LEU E N 1
ATOM 2649 C CA . LEU E 1 51 ? -24.266 -1.355 -6.505 1.00 13.10 51 LEU E CA 1
ATOM 2650 C C . LEU E 1 51 ? -25.057 -0.322 -5.732 1.00 12.22 51 LEU E C 1
ATOM 2651 O O . LEU E 1 51 ? -24.827 -0.170 -4.535 1.00 12.41 51 LEU E O 1
ATOM 2656 N N . CYS E 1 52 ? -25.941 0.377 -6.434 1.00 11.43 52 CYS E N 1
ATOM 2657 C CA . CYS E 1 52 ? -26.797 1.398 -5.891 1.00 11.65 52 CYS E CA 1
ATOM 2658 C C . CYS E 1 52 ? -28.019 0.713 -5.338 1.00 10.94 52 CYS E C 1
ATOM 2659 O O . CYS E 1 52 ? -28.587 -0.184 -5.973 1.00 9.96 52 CYS E O 1
ATOM 2662 N N . ALA E 1 53 ? -28.434 1.127 -4.145 1.00 10.89 53 ALA E N 1
ATOM 2663 C CA . ALA E 1 53 ? -29.611 0.553 -3.529 1.00 10.67 53 ALA E CA 1
ATOM 2664 C C . ALA E 1 53 ? -30.386 1.558 -2.730 1.00 11.60 53 ALA E C 1
ATOM 2665 O O . ALA E 1 53 ? -29.836 2.569 -2.298 1.00 12.31 53 ALA E O 1
ATOM 2667 N N . ASP E 1 54 ? -31.647 1.211 -2.490 1.00 11.79 54 ASP E N 1
ATOM 2668 C CA . ASP E 1 54 ? -32.623 2.014 -1.752 1.00 13.59 54 ASP E CA 1
ATOM 2669 C C . ASP E 1 54 ? -32.431 1.941 -0.212 1.00 12.30 54 ASP E C 1
ATOM 2670 O O . ASP E 1 54 ? -32.670 0.889 0.357 1.00 10.90 54 ASP E O 1
ATOM 2675 N N . PRO E 1 55 ? -32.026 3.059 0.439 1.00 12.83 55 PRO E N 1
ATOM 2676 C CA . PRO E 1 55 ? -31.869 3.140 1.887 1.00 15.02 55 PRO E CA 1
ATOM 2677 C C . PRO E 1 55 ? -33.128 2.713 2.703 1.00 15.60 55 PRO E C 1
ATOM 2678 O O . PRO E 1 55 ? -33.022 2.216 3.817 1.00 16.46 55 PRO E O 1
ATOM 2682 N N . LYS E 1 56 ? -34.304 2.864 2.108 1.00 16.55 56 LYS E N 1
ATOM 2683 C CA . LYS E 1 56 ? -35.551 2.427 2.716 1.00 17.59 56 LYS E CA 1
ATOM 2684 C C . LYS E 1 56 ? -35.795 0.923 2.765 1.00 15.69 56 LYS E C 1
ATOM 2685 O O . LYS E 1 56 ? -36.489 0.476 3.660 1.00 14.90 56 LYS E O 1
ATOM 2691 N N . GLU E 1 57 ? -35.228 0.139 1.853 1.00 13.10 57 GLU E N 1
ATOM 2692 C CA . GLU E 1 57 ? -35.518 -1.293 1.811 1.00 12.91 57 GLU E CA 1
ATOM 2693 C C . GLU E 1 57 ? -34.906 -2.055 2.969 1.00 11.91 57 GLU E C 1
ATOM 2694 O O . GLU E 1 57 ? -33.781 -1.767 3.398 1.00 10.72 57 GLU E O 1
ATOM 2700 N N . LEU E 1 58 ? -35.667 -2.977 3.541 1.00 10.97 58 LEU E N 1
ATOM 2701 C CA . LEU E 1 58 ? -35.229 -3.642 4.737 1.00 10.40 58 LEU E CA 1
ATOM 2702 C C . LEU E 1 58 ? -33.985 -4.483 4.518 1.00 9.62 58 LEU E C 1
ATOM 2703 O O . LEU E 1 58 ? -33.103 -4.477 5.371 1.00 9.31 58 LEU E O 1
ATOM 2708 N N . TRP E 1 59 ? -33.884 -5.180 3.385 1.00 9.77 59 TRP E N 1
ATOM 2709 C CA . TRP E 1 59 ? -32.635 -5.939 3.111 1.00 10.24 59 TRP E CA 1
ATOM 2710 C C . TRP E 1 59 ? -31.384 -5.048 3.041 1.00 8.92 59 TRP E C 1
ATOM 2711 O O . TRP E 1 59 ? -30.367 -5.445 3.539 1.00 8.49 59 TRP E O 1
ATOM 2722 N N . VAL E 1 60 ? -31.551 -3.802 2.573 1.00 8.62 60 VAL E N 1
ATOM 2723 C CA . VAL E 1 60 ? -30.466 -2.827 2.503 1.00 8.51 60 VAL E CA 1
ATOM 2724 C C . VAL E 1 60 ? -30.022 -2.384 3.882 1.00 9.08 60 VAL E C 1
ATOM 2725 O O . VAL E 1 60 ? -28.855 -2.453 4.232 1.00 8.48 60 VAL E O 1
ATOM 2729 N N . GLN E 1 61 ? -30.972 -1.951 4.703 1.00 9.74 61 GLN E N 1
ATOM 2730 C CA . GLN E 1 61 ? -30.754 -1.691 6.105 1.00 10.97 61 GLN E CA 1
ATOM 2731 C C . GLN E 1 61 ? -30.105 -2.857 6.878 1.00 10.27 61 GLN E C 1
ATOM 2732 O O . GLN E 1 61 ? -29.161 -2.676 7.599 1.00 9.06 61 GLN E O 1
ATOM 2738 N N . GLN E 1 62 ? -30.559 -4.069 6.654 1.00 11.00 62 GLN E N 1
ATOM 2739 C CA . GLN E 1 62 ? -30.011 -5.229 7.332 1.00 11.77 62 GLN E CA 1
ATOM 2740 C C . GLN E 1 62 ? -28.544 -5.428 6.953 1.00 11.29 62 GLN E C 1
ATOM 2741 O O . GLN E 1 62 ? -27.703 -5.626 7.815 1.00 11.08 62 GLN E O 1
ATOM 2747 N N . LEU E 1 63 ? -28.241 -5.361 5.657 1.00 10.14 63 LEU E N 1
ATOM 2748 C CA . LEU E 1 63 ? -26.891 -5.526 5.179 1.00 10.15 63 LEU E CA 1
ATOM 2749 C C . LEU E 1 63 ? -25.939 -4.428 5.708 1.00 9.66 63 LEU E C 1
ATOM 2750 O O . LEU E 1 63 ? -24.816 -4.731 6.141 1.00 8.90 63 LEU E O 1
ATOM 2755 N N . MET E 1 64 ? -26.365 -3.179 5.695 1.00 9.56 64 MET E N 1
ATOM 2756 C CA . MET E 1 64 ? -25.559 -2.079 6.267 1.00 10.95 64 MET E CA 1
ATOM 2757 C C . MET E 1 64 ? -25.270 -2.353 7.726 1.00 10.53 64 MET E C 1
ATOM 2758 O O . MET E 1 64 ? -24.156 -2.213 8.167 1.00 10.73 64 MET E O 1
ATOM 2763 N N . GLN E 1 65 ? -26.286 -2.792 8.458 1.00 10.60 65 GLN E N 1
ATOM 2764 C CA . GLN E 1 65 ? -26.131 -3.102 9.865 1.00 11.25 65 GLN E CA 1
ATOM 2765 C C . GLN E 1 65 ? -25.192 -4.307 10.125 1.00 11.81 65 GLN E C 1
ATOM 2766 O O . GLN E 1 65 ? -24.402 -4.278 11.081 1.00 11.72 65 GLN E O 1
ATOM 2772 N N . HIS E 1 66 ? -25.206 -5.292 9.238 1.00 12.39 66 HIS E N 1
ATOM 2773 C CA . HIS E 1 66 ? -24.208 -6.379 9.273 1.00 14.39 66 HIS E CA 1
ATOM 2774 C C . HIS E 1 66 ? -22.792 -5.881 9.022 1.00 14.81 66 HIS E C 1
ATOM 2775 O O . HIS E 1 66 ? -21.873 -6.210 9.765 1.00 15.74 66 HIS E O 1
ATOM 2782 N N . LEU E 1 67 ? -22.629 -5.089 7.964 1.00 13.64 67 LEU E N 1
ATOM 2783 C CA . LEU E 1 67 ? -21.361 -4.509 7.623 1.00 13.86 67 LEU E CA 1
ATOM 2784 C C . LEU E 1 67 ? -20.867 -3.576 8.731 1.00 13.87 67 LEU E C 1
ATOM 2785 O O . LEU E 1 67 ? -19.681 -3.507 8.949 1.00 11.17 67 LEU E O 1
ATOM 2790 N N . ASP E 1 68 ? -21.784 -2.871 9.434 1.00 14.20 68 ASP E N 1
ATOM 2791 C CA . ASP E 1 68 ? -21.355 -1.972 10.493 1.00 14.77 68 ASP E CA 1
ATOM 2792 C C . ASP E 1 68 ? -20.732 -2.673 11.679 1.00 14.88 68 ASP E C 1
ATOM 2793 O O . ASP E 1 68 ? -20.169 -1.999 12.570 1.00 14.00 68 ASP E O 1
ATOM 2798 N N . LYS E 1 69 ? -20.914 -3.977 11.791 1.00 15.10 69 LYS E N 1
ATOM 2799 C CA . LYS E 1 69 ? -20.274 -4.687 12.884 1.00 16.60 69 LYS E CA 1
ATOM 2800 C C . LYS E 1 69 ? -18.759 -4.682 12.770 1.00 15.06 69 LYS E C 1
ATOM 2801 O O . LYS E 1 69 ? -18.019 -4.805 13.803 1.00 14.25 69 LYS E O 1
ATOM 2807 N N . THR E 1 70 ? -18.308 -4.550 11.521 1.00 15.13 70 THR E N 1
ATOM 2808 C CA . THR E 1 70 ? -16.920 -4.418 11.163 1.00 14.76 70 THR E CA 1
ATOM 2809 C C . THR E 1 70 ? -16.818 -3.244 10.204 1.00 13.58 70 THR E C 1
ATOM 2810 O O . THR E 1 70 ? -16.602 -3.406 9.017 1.00 11.91 70 THR E O 1
ATOM 2814 N N . PRO E 1 71 ? -16.996 -2.039 10.741 1.00 13.87 71 PRO E N 1
ATOM 2815 C CA . PRO E 1 71 ? -17.182 -0.869 9.888 1.00 14.71 71 PRO E CA 1
ATOM 2816 C C . PRO E 1 71 ? -15.955 -0.480 9.097 1.00 14.28 71 PRO E C 1
ATOM 2817 O O . PRO E 1 71 ? -14.820 -0.722 9.512 1.00 13.36 71 PRO E O 1
ATOM 2821 N N . SER E 1 72 ? -16.186 0.073 7.922 1.00 14.20 72 SER E N 1
ATOM 2822 C CA . SER E 1 72 ? -15.141 0.625 7.091 1.00 15.36 72 SER E CA 1
ATOM 2823 C C . SER E 1 72 ? -15.232 2.138 7.164 1.00 15.20 72 SER E C 1
ATOM 2824 O O . SER E 1 72 ? -16.241 2.655 7.576 1.00 14.01 72 SER E O 1
ATOM 2827 N N . PRO E 1 73 ? -14.194 2.845 6.701 1.00 15.97 73 PRO E N 1
ATOM 2828 C CA . PRO E 1 73 ? -14.371 4.320 6.541 1.00 18.14 73 PRO E CA 1
ATOM 2829 C C . PRO E 1 73 ? -15.584 4.745 5.679 1.00 18.30 73 PRO E C 1
ATOM 2830 O O . PRO E 1 73 ? -16.009 4.012 4.822 1.00 18.22 73 PRO E O 1
ATOM 2834 N N . GLN E 1 74 ? -16.106 5.933 5.948 1.00 20.09 74 GLN E N 1
ATOM 2835 C CA . GLN E 1 74 ? -17.289 6.479 5.314 1.00 22.77 74 GLN E CA 1
ATOM 2836 C C . GLN E 1 74 ? -16.960 7.871 4.833 1.00 25.87 74 GLN E C 1
ATOM 2837 O O . GLN E 1 74 ? -15.889 8.384 5.151 1.00 26.58 74 GLN E O 1
ATOM 2843 N N . LYS E 1 75 ? -17.855 8.456 4.043 1.00 27.44 75 LYS E N 1
ATOM 2844 C CA . LYS E 1 75 ? -17.811 9.885 3.661 1.00 30.33 75 LYS E CA 1
ATOM 2845 C C . LYS E 1 75 ? -17.995 10.799 4.875 1.00 33.02 75 LYS E C 1
ATOM 2846 O O . LYS E 1 75 ? -18.861 10.513 5.707 1.00 31.57 75 LYS E O 1
ATOM 2852 N N . PRO E 1 76 ? -17.198 11.896 4.995 1.00 36.59 76 PRO E N 1
ATOM 2853 C CA . PRO E 1 76 ? -17.447 12.854 6.106 1.00 38.89 76 PRO E CA 1
ATOM 2854 C C . PRO E 1 76 ? -18.926 13.236 6.155 1.00 41.14 76 PRO E C 1
ATOM 2855 O O . PRO E 1 76 ? -19.451 13.793 5.188 1.00 41.41 76 PRO E O 1
ATOM 2859 N N . ALA E 1 77 ? -19.591 12.861 7.247 1.00 41.24 77 ALA E N 1
ATOM 2860 C CA . ALA E 1 77 ? -21.050 12.857 7.325 1.00 41.64 77 ALA E CA 1
ATOM 2861 C C . ALA E 1 77 ? -21.581 14.113 7.983 1.00 42.46 77 ALA E C 1
ATOM 2862 O O . ALA E 1 77 ? -21.267 14.353 9.152 1.00 44.93 77 ALA E O 1
ATOM 2864 N N . ASP F 1 7 ? 11.150 10.080 -9.276 1.00 38.89 7 ASP F N 1
ATOM 2865 C CA . ASP F 1 7 ? 12.211 9.078 -8.886 1.00 40.00 7 ASP F CA 1
ATOM 2866 C C . ASP F 1 7 ? 13.269 8.941 -9.998 1.00 37.49 7 ASP F C 1
ATOM 2867 O O . ASP F 1 7 ? 12.953 9.110 -11.173 1.00 40.66 7 ASP F O 1
ATOM 2872 N N . CYS F 1 8 ? 14.512 8.679 -9.587 1.00 33.05 8 CYS F N 1
ATOM 2873 C CA . CYS F 1 8 ? 15.7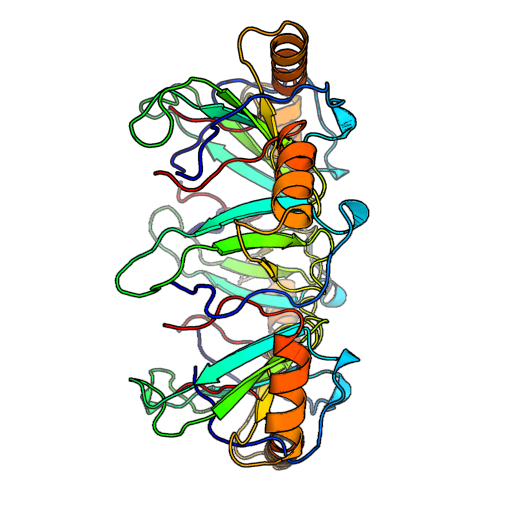18 8.782 -10.397 1.00 31.49 8 CYS F CA 1
ATOM 2874 C C . CYS F 1 8 ? 16.630 7.618 -10.091 1.00 26.35 8 CYS F C 1
ATOM 2875 O O . CYS F 1 8 ? 16.788 7.257 -8.929 1.00 22.39 8 CYS F O 1
ATOM 2878 N N . CYS F 1 9 ? 17.249 7.057 -11.135 1.00 25.48 9 CYS F N 1
ATOM 2879 C CA . CYS F 1 9 ? 18.333 6.102 -10.994 1.00 24.91 9 CYS F CA 1
ATOM 2880 C C . CYS F 1 9 ? 19.592 6.825 -10.459 1.00 25.34 9 CYS F C 1
ATOM 2881 O O . CYS F 1 9 ? 19.957 7.863 -10.975 1.00 27.83 9 CYS F O 1
ATOM 2884 N N . LEU F 1 10 ? 20.187 6.266 -9.405 1.00 22.50 10 LEU F N 1
ATOM 2885 C CA . LEU F 1 10 ? 21.422 6.735 -8.831 1.00 24.11 10 LEU F CA 1
ATOM 2886 C C . LEU F 1 10 ? 22.597 5.747 -8.979 1.00 23.58 10 LEU F C 1
ATOM 2887 O O . LEU F 1 10 ? 23.763 6.130 -8.752 1.00 21.80 10 LEU F O 1
ATOM 2892 N N . LYS F 1 11 ? 22.287 4.467 -9.250 1.00 20.28 11 LYS F N 1
ATOM 2893 C CA . LYS F 1 11 ? 23.300 3.450 -9.522 1.00 19.08 11 LYS F CA 1
ATOM 2894 C C . LYS F 1 11 ? 22.895 2.544 -10.721 1.00 16.34 11 LYS F C 1
ATOM 2895 O O . LYS F 1 11 ? 21.741 2.517 -11.161 1.00 16.00 11 LYS F O 1
ATOM 2901 N N . TYR F 1 12 ? 23.849 1.758 -11.174 1.00 14.14 12 TYR F N 1
ATOM 2902 C CA . TYR F 1 12 ? 23.650 0.868 -12.284 1.00 13.75 12 TYR F CA 1
ATOM 2903 C C . TYR F 1 12 ? 23.747 -0.594 -11.923 1.00 11.69 12 TYR F C 1
ATOM 2904 O O . TYR F 1 12 ? 24.584 -0.987 -11.142 1.00 12.04 12 TYR F O 1
ATOM 2913 N N . SER F 1 13 ? 22.876 -1.415 -12.475 1.00 11.12 13 SER F N 1
ATOM 2914 C CA . SER F 1 13 ? 22.954 -2.855 -12.322 1.00 10.63 13 SER F CA 1
ATOM 2915 C C . SER F 1 13 ? 24.338 -3.344 -12.505 1.00 11.97 13 SER F C 1
ATOM 2916 O O . SER F 1 13 ? 25.029 -3.010 -13.514 1.00 11.48 13 SER F O 1
ATOM 2919 N N . GLN F 1 14 ? 24.751 -4.210 -11.588 1.00 13.06 14 GLN F N 1
ATOM 2920 C CA . GLN F 1 14 ? 26.058 -4.832 -11.653 1.00 15.65 14 GLN F CA 1
ATOM 2921 C C . GLN F 1 14 ? 25.881 -6.215 -12.275 1.00 19.48 14 GLN F C 1
ATOM 2922 O O . GLN F 1 14 ? 26.839 -6.980 -12.387 1.00 24.95 14 GLN F O 1
ATOM 2928 N N . ARG F 1 15 ? 24.650 -6.532 -12.679 1.00 20.74 15 ARG F N 1
ATOM 2929 C CA . ARG F 1 15 ? 24.368 -7.834 -13.287 1.00 24.33 15 ARG F CA 1
ATOM 2930 C C . ARG F 1 15 ? 23.653 -7.602 -14.608 1.00 23.64 15 ARG F C 1
ATOM 2931 O O . ARG F 1 15 ? 22.770 -6.777 -14.638 1.00 21.64 15 ARG F O 1
ATOM 2939 N N . LYS F 1 16 ? 24.022 -8.350 -15.655 1.00 23.18 16 LYS F N 1
ATOM 2940 C CA . LYS F 1 16 ? 23.315 -8.365 -16.929 1.00 25.86 16 LYS F CA 1
ATOM 2941 C C . LYS F 1 16 ? 21.932 -8.977 -16.702 1.00 24.67 16 LYS F C 1
ATOM 2942 O O . LYS F 1 16 ? 21.837 -9.963 -15.997 1.00 24.42 16 LYS F O 1
ATOM 2948 N N . ILE F 1 17 ? 20.871 -8.397 -17.276 1.00 25.77 17 ILE F N 1
ATOM 2949 C CA . ILE F 1 17 ? 19.521 -9.022 -17.198 1.00 27.21 17 ILE F CA 1
ATOM 2950 C C . ILE F 1 17 ? 19.070 -9.633 -18.515 1.00 26.82 17 ILE F C 1
ATOM 2951 O O . ILE F 1 17 ? 19.131 -8.961 -19.581 1.00 22.98 17 ILE F O 1
ATOM 2956 N N . PRO F 1 18 ? 18.527 -10.864 -18.445 1.00 27.20 18 PRO F N 1
ATOM 2957 C CA . PRO F 1 18 ? 17.964 -11.481 -19.635 1.00 27.34 18 PRO F CA 1
ATOM 2958 C C . PRO F 1 18 ? 16.734 -10.741 -20.111 1.00 24.50 18 PRO F C 1
ATOM 2959 O O . PRO F 1 18 ? 15.970 -10.178 -19.304 1.00 23.59 18 PRO F O 1
ATOM 2963 N N . ALA F 1 19 ? 16.529 -10.750 -21.404 1.00 22.29 19 ALA F N 1
ATOM 2964 C CA . ALA F 1 19 ? 15.398 -10.066 -22.009 1.00 22.76 19 ALA F CA 1
ATOM 2965 C C . ALA F 1 19 ? 14.018 -10.563 -21.530 1.00 24.21 19 ALA F C 1
ATOM 2966 O O . ALA F 1 19 ? 13.026 -9.802 -21.541 1.00 23.22 19 ALA F O 1
ATOM 2968 N N . LYS F 1 20 ? 13.954 -11.829 -21.102 1.00 24.05 20 LYS F N 1
ATOM 2969 C CA . LYS F 1 20 ? 12.693 -12.440 -20.752 1.00 27.20 20 LYS F CA 1
ATOM 2970 C C . LYS F 1 20 ? 12.121 -11.948 -19.439 1.00 25.00 20 LYS F C 1
ATOM 2971 O O . LYS F 1 20 ? 10.955 -12.140 -19.171 1.00 25.59 20 LYS F O 1
ATOM 2977 N N . VAL F 1 21 ? 12.916 -11.243 -18.656 1.00 22.41 21 VAL F N 1
ATOM 2978 C CA . VAL F 1 21 ? 12.416 -10.693 -17.439 1.00 21.31 21 VAL F CA 1
ATOM 2979 C C . VAL F 1 21 ? 11.913 -9.252 -17.616 1.00 19.32 21 VAL F C 1
ATOM 2980 O O . VAL F 1 21 ? 11.394 -8.689 -16.687 1.00 17.24 21 VAL F O 1
ATOM 2984 N N . VAL F 1 22 ? 12.081 -8.668 -18.803 1.00 17.84 22 VAL F N 1
ATOM 2985 C CA . VAL F 1 22 ? 11.858 -7.237 -19.012 1.00 18.47 22 VAL F CA 1
ATOM 2986 C C . VAL F 1 22 ? 10.783 -7.116 -20.033 1.00 18.60 22 VAL F C 1
ATOM 2987 O O . VAL F 1 22 ? 10.758 -7.869 -20.968 1.00 21.11 22 VAL F O 1
ATOM 2991 N N . ARG F 1 23 ? 9.941 -6.119 -19.892 1.00 17.21 23 ARG F N 1
ATOM 2992 C CA . ARG F 1 23 ? 8.927 -5.886 -20.882 1.00 18.49 23 ARG F CA 1
ATOM 2993 C C . ARG F 1 23 ? 9.193 -4.676 -21.820 1.00 15.86 23 ARG F C 1
ATOM 2994 O O . ARG F 1 23 ? 8.700 -4.666 -22.943 1.00 15.76 23 ARG F O 1
ATOM 3002 N N . SER F 1 24 ? 9.974 -3.691 -21.361 1.00 13.27 24 SER F N 1
ATOM 3003 C CA . SER F 1 24 ? 10.252 -2.464 -22.134 1.00 12.59 24 SER F CA 1
ATOM 3004 C C . SER F 1 24 ? 11.320 -1.646 -21.407 1.00 12.46 24 SER F C 1
ATOM 3005 O O . SER F 1 24 ? 11.781 -2.060 -20.333 1.00 13.47 24 SER F O 1
ATOM 3008 N N . TYR F 1 25 ? 11.740 -0.525 -21.979 1.00 12.26 25 TYR F N 1
ATOM 3009 C CA . TYR F 1 25 ? 12.640 0.386 -21.296 1.00 13.43 25 TYR F CA 1
ATOM 3010 C C . TYR F 1 25 ? 12.217 1.825 -21.489 1.00 14.23 25 TYR F C 1
ATOM 3011 O O . TYR F 1 25 ? 11.347 2.118 -22.288 1.00 12.48 25 TYR F O 1
ATOM 3020 N N . ARG F 1 26 ? 12.856 2.692 -20.714 1.00 16.48 26 ARG F N 1
ATOM 3021 C CA . ARG F 1 26 ? 12.659 4.125 -20.730 1.00 19.44 26 ARG F CA 1
ATOM 3022 C C . ARG F 1 26 ? 14.024 4.761 -20.450 1.00 19.36 26 ARG F C 1
ATOM 3023 O O . ARG F 1 26 ? 14.864 4.169 -19.767 1.00 19.40 26 ARG F O 1
ATOM 3031 N N . LYS F 1 27 ? 14.273 5.922 -21.035 1.00 20.30 27 LYS F N 1
ATOM 3032 C CA . LYS F 1 27 ? 15.546 6.583 -20.839 1.00 22.14 27 LYS F CA 1
ATOM 3033 C C . LYS F 1 27 ? 15.389 7.659 -19.789 1.00 22.08 27 LYS F C 1
ATOM 3034 O O . LYS F 1 27 ? 14.359 8.358 -19.735 1.00 20.05 27 LYS F O 1
ATOM 3040 N N . GLN F 1 28 ? 16.397 7.741 -18.941 1.00 21.92 28 GLN F N 1
ATOM 3041 C CA . GLN F 1 28 ? 16.514 8.802 -17.971 1.00 23.96 28 GLN F CA 1
ATOM 3042 C C . GLN F 1 28 ? 17.661 9.674 -18.480 1.00 26.61 28 GLN F C 1
ATOM 3043 O O . GLN F 1 28 ? 18.774 9.188 -18.772 1.00 24.76 28 GLN F O 1
ATOM 3049 N N . GLU F 1 29 ? 17.346 10.950 -18.655 1.00 33.29 29 GLU F N 1
ATOM 3050 C CA . GLU F 1 29 ? 18.341 11.980 -18.943 1.00 37.14 29 GLU F CA 1
ATOM 3051 C C . GLU F 1 29 ? 18.353 12.949 -17.777 1.00 38.35 29 GLU F C 1
ATOM 3052 O O . GLU F 1 29 ? 17.517 12.839 -16.882 1.00 42.61 29 GLU F O 1
ATOM 3058 N N . PRO F 1 30 ? 19.357 13.838 -17.715 1.00 42.27 30 PRO F N 1
ATOM 3059 C CA . PRO F 1 30 ? 19.344 14.964 -16.783 1.00 41.90 30 PRO F CA 1
ATOM 3060 C C . PRO F 1 30 ? 18.010 15.732 -16.688 1.00 42.09 30 PRO F C 1
ATOM 3061 O O . PRO F 1 30 ? 17.627 16.413 -17.628 1.00 42.22 30 PRO F O 1
ATOM 3065 N N . SER F 1 31 ? 17.312 15.559 -15.557 1.00 43.77 31 SER F N 1
ATOM 3066 C CA . SER F 1 31 ? 16.074 16.281 -15.221 1.00 43.15 31 SER F CA 1
ATOM 3067 C C . SER F 1 31 ? 16.128 16.827 -13.760 1.00 45.30 31 SER F C 1
ATOM 3068 O O . SER F 1 31 ? 17.184 16.734 -13.091 1.00 41.79 31 SER F O 1
ATOM 3071 N N . LEU F 1 32 ? 14.998 17.399 -13.298 1.00 43.79 32 LEU F N 1
ATOM 3072 C CA . LEU F 1 32 ? 14.811 17.992 -11.925 1.00 44.65 32 LEU F CA 1
ATOM 3073 C C . LEU F 1 32 ? 15.439 17.200 -10.798 1.00 45.42 32 LEU F C 1
ATOM 3074 O O . LEU F 1 32 ? 16.291 17.715 -10.071 1.00 43.75 32 LEU F O 1
ATOM 3079 N N . GLY F 1 33 ? 15.007 15.943 -10.665 1.00 45.06 33 GLY F N 1
ATOM 3080 C CA . GLY F 1 33 ? 15.546 15.047 -9.646 1.00 44.21 33 GLY F CA 1
ATOM 3081 C C . GLY F 1 33 ? 16.883 14.417 -10.004 1.00 45.57 33 GLY F C 1
ATOM 3082 O O . GLY F 1 33 ? 17.729 14.189 -9.111 1.00 46.59 33 GLY F O 1
ATOM 3083 N N . CYS F 1 34 ? 17.061 14.099 -11.297 1.00 44.13 34 CYS F N 1
ATOM 3084 C CA . CYS F 1 34 ? 18.162 13.233 -11.767 1.00 44.18 34 CYS F CA 1
ATOM 3085 C C . CYS F 1 34 ? 19.260 14.030 -12.413 1.00 42.70 34 CYS F C 1
ATOM 3086 O O . CYS F 1 34 ? 18.990 14.780 -13.348 1.00 43.58 34 CYS F O 1
ATOM 3089 N N . SER F 1 35 ? 20.488 13.827 -11.927 1.00 41.41 35 SER F N 1
ATOM 3090 C CA . SER F 1 35 ? 21.677 14.418 -12.495 1.00 42.27 35 SER F CA 1
ATOM 3091 C C . SER F 1 35 ? 22.433 13.476 -13.424 1.00 42.85 35 SER F C 1
ATOM 3092 O O . SER F 1 35 ? 23.398 13.904 -14.067 1.00 45.11 35 SER F O 1
ATOM 3095 N N . ILE F 1 36 ? 22.072 12.191 -13.443 1.00 38.92 36 ILE F N 1
ATOM 3096 C CA . ILE F 1 36 ? 22.816 11.201 -14.250 1.00 35.91 36 ILE F CA 1
ATOM 3097 C C . ILE F 1 36 ? 21.879 10.624 -15.312 1.00 30.88 36 ILE F C 1
ATOM 3098 O O . ILE F 1 36 ? 20.637 10.635 -15.130 1.00 31.79 36 ILE F O 1
ATOM 3103 N N . PRO F 1 37 ? 22.450 10.174 -16.425 1.00 25.41 37 PRO F N 1
ATOM 3104 C CA . PRO F 1 37 ? 21.671 9.417 -17.383 1.00 25.62 37 PRO F CA 1
ATOM 3105 C C . PRO F 1 37 ? 21.584 7.920 -16.994 1.00 21.72 37 PRO F C 1
ATOM 3106 O O . PRO F 1 37 ? 22.552 7.332 -16.502 1.00 20.70 37 PRO F O 1
ATOM 3110 N N . ALA F 1 38 ? 20.460 7.301 -17.303 1.00 19.01 38 ALA F N 1
ATOM 3111 C CA . ALA F 1 38 ? 20.322 5.880 -17.044 1.00 17.78 38 ALA F CA 1
ATOM 3112 C C . ALA F 1 38 ? 19.356 5.251 -18.054 1.00 15.09 38 ALA F C 1
ATOM 3113 O O . ALA F 1 38 ? 18.579 5.941 -18.693 1.00 13.73 38 ALA F O 1
ATOM 3115 N N . ILE F 1 39 ? 19.404 3.941 -18.144 1.00 12.72 39 ILE F N 1
ATOM 3116 C CA . ILE F 1 39 ? 18.347 3.192 -18.831 1.00 12.63 39 ILE F CA 1
ATOM 3117 C C . ILE F 1 39 ? 17.571 2.501 -17.703 1.00 12.38 39 ILE F C 1
ATOM 3118 O O . ILE F 1 39 ? 18.166 1.970 -16.763 1.00 12.75 39 ILE F O 1
ATOM 3123 N N . LEU F 1 40 ? 16.244 2.563 -17.763 1.00 12.25 40 LEU F N 1
ATOM 3124 C CA . LEU F 1 40 ? 15.383 1.907 -16.781 1.00 13.76 40 LEU F CA 1
ATOM 3125 C C . LEU F 1 40 ? 14.671 0.744 -17.441 1.00 11.92 40 LEU F C 1
ATOM 3126 O O . LEU F 1 40 ? 13.945 0.978 -18.357 1.00 13.33 40 LEU F O 1
ATOM 3131 N N . PHE F 1 41 ? 14.981 -0.492 -17.067 1.00 10.95 41 PHE F N 1
ATOM 3132 C CA . PHE F 1 41 ? 14.303 -1.677 -17.583 1.00 10.39 41 PHE F CA 1
ATOM 3133 C C . PHE F 1 41 ? 13.044 -1.968 -16.756 1.00 11.92 41 PHE F C 1
ATOM 3134 O O . PHE F 1 41 ? 13.110 -2.049 -15.519 1.00 10.39 41 PHE F O 1
ATOM 3142 N N . LEU F 1 42 ? 11.902 -2.125 -17.441 1.00 12.29 42 LEU F N 1
ATOM 3143 C CA . LEU F 1 42 ? 10.638 -2.328 -16.755 1.00 13.93 42 LEU F CA 1
ATOM 3144 C C . LEU F 1 42 ? 10.316 -3.857 -16.718 1.00 13.71 42 LEU F C 1
ATOM 3145 O O . LEU F 1 42 ? 10.453 -4.578 -17.716 1.00 11.72 42 LEU F O 1
ATOM 3150 N N . PRO F 1 43 ? 9.906 -4.363 -15.553 1.00 13.22 43 PRO F N 1
ATOM 3151 C CA . PRO F 1 43 ? 9.704 -5.817 -15.390 1.00 14.43 43 PRO F CA 1
ATOM 3152 C C . PRO F 1 43 ? 8.381 -6.395 -16.011 1.00 15.50 43 PRO F C 1
ATOM 3153 O O . PRO F 1 43 ? 7.369 -5.700 -16.160 1.00 14.71 43 PRO F O 1
ATOM 3157 N N . ARG F 1 44 ? 8.450 -7.650 -16.454 1.00 19.69 44 ARG F N 1
ATOM 3158 C CA . ARG F 1 44 ? 7.259 -8.414 -16.865 1.00 22.18 44 ARG F CA 1
ATOM 3159 C C . ARG F 1 44 ? 6.330 -8.624 -15.663 1.00 23.80 44 ARG F C 1
ATOM 3160 O O . ARG F 1 44 ? 5.111 -8.339 -15.713 1.00 21.20 44 ARG F O 1
ATOM 3168 N N . LYS F 1 45 ? 6.943 -9.041 -14.559 1.00 25.60 45 LYS F N 1
ATOM 3169 C CA . LYS F 1 45 ? 6.253 -9.288 -13.278 1.00 28.88 45 LYS F CA 1
ATOM 3170 C C . LYS F 1 45 ? 6.26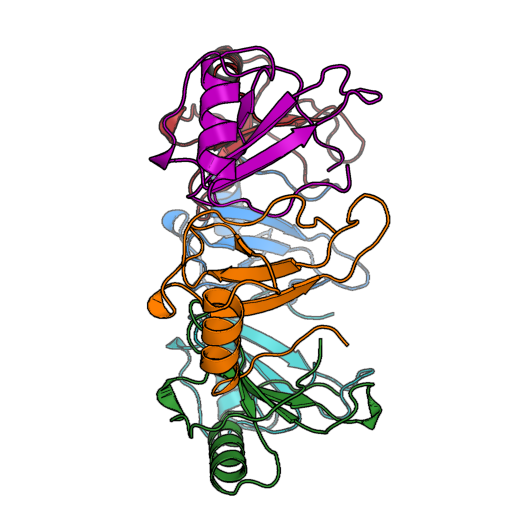5 -8.029 -12.372 1.00 30.21 45 LYS F C 1
ATOM 3171 O O . LYS F 1 45 ? 7.271 -7.330 -12.312 1.00 28.42 45 LYS F O 1
ATOM 3177 N N . ARG F 1 46 ? 5.220 -7.773 -11.580 1.00 36.54 46 ARG F N 1
ATOM 3178 C CA . ARG F 1 46 ? 5.283 -6.591 -10.657 1.00 36.87 46 ARG F CA 1
ATOM 3179 C C . ARG F 1 46 ? 5.695 -6.796 -9.191 1.00 41.19 46 ARG F C 1
ATOM 3180 O O . ARG F 1 46 ? 6.058 -5.837 -8.489 1.00 40.97 46 ARG F O 1
ATOM 3188 N N . SER F 1 47 ? 5.824 -8.055 -8.781 1.00 40.06 47 SER F N 1
ATOM 3189 C CA . SER F 1 47 ? 6.717 -8.341 -7.667 1.00 39.06 47 SER F CA 1
ATOM 3190 C C . SER F 1 47 ? 8.187 -7.944 -7.925 1.00 39.60 47 SER F C 1
ATOM 3191 O O . SER F 1 47 ? 9.039 -8.117 -7.019 1.00 37.60 47 SER F O 1
ATOM 3194 N N . GLN F 1 48 ? 8.483 -7.438 -9.144 1.00 34.13 48 GLN F N 1
ATOM 3195 C CA . GLN F 1 48 ? 9.792 -6.969 -9.538 1.00 28.09 48 GLN F CA 1
ATOM 3196 C C . GLN F 1 48 ? 9.884 -5.411 -9.534 1.00 25.06 48 GLN F C 1
ATOM 3197 O O . GLN F 1 48 ? 8.952 -4.716 -9.902 1.00 25.59 48 GLN F O 1
ATOM 3203 N N . ALA F 1 49 ? 11.019 -4.855 -9.118 1.00 21.09 49 ALA F N 1
ATOM 3204 C CA . ALA F 1 49 ? 11.209 -3.410 -9.251 1.00 19.56 49 ALA F CA 1
ATOM 3205 C C . ALA F 1 49 ? 11.707 -3.116 -10.693 1.00 17.68 49 ALA F C 1
ATOM 3206 O O . ALA F 1 49 ? 12.119 -4.034 -11.413 1.00 15.57 49 ALA F O 1
ATOM 3208 N N . GLU F 1 50 ? 11.683 -1.850 -11.060 1.00 16.66 50 GLU F N 1
ATOM 3209 C CA . GLU F 1 50 ? 12.346 -1.366 -12.267 1.00 18.48 50 GLU F CA 1
ATOM 3210 C C . GLU F 1 50 ? 13.849 -1.420 -12.031 1.00 16.01 50 GLU F C 1
ATOM 3211 O O . GLU F 1 50 ? 14.305 -1.314 -10.875 1.00 15.50 50 GLU F O 1
ATOM 3217 N N . LEU F 1 51 ? 14.618 -1.605 -13.093 1.00 14.42 51 LEU F N 1
ATOM 3218 C CA . LEU F 1 51 ? 16.020 -1.892 -12.970 1.00 15.02 51 LEU F CA 1
ATOM 3219 C C . LEU F 1 51 ? 16.797 -0.829 -13.663 1.00 14.38 51 LEU F C 1
ATOM 3220 O O . LEU F 1 51 ? 16.641 -0.647 -14.864 1.00 12.81 51 LEU F O 1
ATOM 3225 N N . CYS F 1 52 ? 17.657 -0.154 -12.904 1.00 12.71 52 CYS F N 1
ATOM 3226 C CA . CYS F 1 52 ? 18.514 0.900 -13.456 1.00 13.01 52 CYS F CA 1
ATOM 3227 C C . CYS F 1 52 ? 19.786 0.278 -14.083 1.00 12.02 52 CYS F C 1
ATOM 3228 O O . CYS F 1 52 ? 20.451 -0.622 -13.473 1.00 10.77 52 CYS F O 1
ATOM 3231 N N . ALA F 1 53 ? 20.162 0.785 -15.265 1.00 11.11 53 ALA F N 1
ATOM 3232 C CA . ALA F 1 53 ? 21.342 0.313 -15.939 1.00 10.76 53 ALA F CA 1
ATOM 3233 C C . ALA F 1 53 ? 22.144 1.420 -16.655 1.00 10.91 53 ALA F C 1
ATOM 3234 O O . ALA F 1 53 ? 21.637 2.479 -16.956 1.00 10.18 53 ALA F O 1
ATOM 3236 N N . ASP F 1 54 ? 23.381 1.068 -16.981 1.00 12.27 54 ASP F N 1
ATOM 3237 C CA . ASP F 1 54 ? 24.354 1.964 -17.599 1.00 13.36 54 ASP F CA 1
ATOM 3238 C C . ASP F 1 54 ? 24.204 1.965 -19.131 1.00 12.47 54 ASP F C 1
ATOM 3239 O O . ASP F 1 54 ? 24.416 0.908 -19.757 1.00 12.36 54 ASP F O 1
ATOM 3244 N N . PRO F 1 55 ? 23.863 3.132 -19.738 1.00 13.64 55 PRO F N 1
ATOM 3245 C CA . PRO F 1 55 ? 23.676 3.312 -21.191 1.00 15.56 55 PRO F CA 1
ATOM 3246 C C . PRO F 1 55 ? 24.897 3.001 -22.011 1.00 15.82 55 PRO F C 1
ATOM 3247 O O . PRO F 1 55 ? 24.777 2.615 -23.135 1.00 16.70 55 PRO F O 1
ATOM 3251 N N . LYS F 1 56 ? 26.072 3.198 -21.423 1.00 15.91 56 LYS F N 1
ATOM 3252 C CA . LYS F 1 56 ? 27.342 2.881 -22.080 1.00 16.81 56 LYS F CA 1
ATOM 3253 C C . LYS F 1 56 ? 27.641 1.415 -22.138 1.00 14.08 56 LYS F C 1
ATOM 3254 O O . LYS F 1 56 ? 28.370 1.005 -22.968 1.00 12.56 56 LYS F O 1
ATOM 3260 N N . GLU F 1 57 ? 27.086 0.594 -21.275 1.00 12.48 57 GLU F N 1
ATOM 3261 C CA . GLU F 1 57 ? 27.435 -0.824 -21.331 1.00 12.94 57 GLU F CA 1
ATOM 3262 C C . GLU F 1 57 ? 26.871 -1.558 -22.507 1.00 11.18 57 GLU F C 1
ATOM 3263 O O . GLU F 1 57 ? 25.703 -1.381 -22.873 1.00 10.23 57 GLU F O 1
ATOM 3269 N N . LEU F 1 58 ? 27.676 -2.452 -23.069 1.00 10.71 58 LEU F N 1
ATOM 3270 C CA . LEU F 1 58 ? 27.311 -3.133 -24.283 1.00 10.77 58 LEU F CA 1
ATOM 3271 C C . LEU F 1 58 ? 26.077 -4.034 -24.104 1.00 10.29 58 LEU F C 1
ATOM 3272 O O . LEU F 1 58 ? 25.245 -4.035 -25.000 1.00 9.05 58 LEU F O 1
ATOM 3277 N N . TRP F 1 59 ? 25.929 -4.731 -22.953 1.00 9.47 59 TRP F N 1
ATOM 3278 C CA . TRP F 1 59 ? 24.753 -5.592 -22.794 1.00 9.96 59 TRP F CA 1
ATOM 3279 C C . TRP F 1 59 ? 23.507 -4.729 -22.684 1.00 9.03 59 TRP F C 1
ATOM 3280 O O . TRP F 1 59 ? 22.480 -5.154 -23.118 1.00 8.40 59 TRP F O 1
ATOM 3291 N N . VAL F 1 60 ? 23.618 -3.532 -22.115 1.00 8.27 60 VAL F N 1
ATOM 3292 C CA . VAL F 1 60 ? 22.445 -2.648 -22.038 1.00 9.10 60 VAL F CA 1
ATOM 3293 C C . VAL F 1 60 ? 21.999 -2.146 -23.412 1.00 8.89 60 VAL F C 1
ATOM 3294 O O . VAL F 1 60 ? 20.810 -2.123 -23.723 1.00 8.45 60 VAL F O 1
ATOM 3298 N N . GLN F 1 61 ? 22.966 -1.773 -24.236 1.00 9.63 61 GLN F N 1
ATOM 3299 C CA . GLN F 1 61 ? 22.711 -1.429 -25.621 1.00 10.82 61 GLN F CA 1
ATOM 3300 C C . GLN F 1 61 ? 22.042 -2.583 -26.402 1.00 9.65 61 GLN F C 1
ATOM 3301 O O . GLN F 1 61 ? 21.073 -2.398 -27.177 1.00 8.20 61 GLN F O 1
ATOM 3307 N N . GLN F 1 62 ? 22.599 -3.763 -26.229 1.00 9.65 62 GLN F N 1
ATOM 3308 C CA . GLN F 1 62 ? 22.097 -4.921 -26.887 1.00 10.50 62 GLN F CA 1
ATOM 3309 C C . GLN F 1 62 ? 20.647 -5.129 -26.431 1.00 10.48 62 GLN F C 1
ATOM 3310 O O . GLN F 1 62 ? 19.789 -5.399 -27.292 1.00 10.40 62 GLN F O 1
ATOM 3316 N N . LEU F 1 63 ? 20.390 -5.022 -25.109 1.00 9.01 63 LEU F N 1
ATOM 3317 C CA . LEU F 1 63 ? 19.051 -5.306 -24.650 1.00 8.90 63 LEU F CA 1
ATOM 3318 C C . LEU F 1 63 ? 18.079 -4.291 -25.198 1.00 8.72 63 LEU F C 1
ATOM 3319 O O . LEU F 1 63 ? 17.009 -4.661 -25.660 1.00 8.90 63 LEU F O 1
ATOM 3324 N N . MET F 1 64 ? 18.434 -3.011 -25.141 1.00 9.32 64 MET F N 1
ATOM 3325 C CA . MET F 1 64 ? 17.558 -1.983 -25.696 1.00 10.48 64 MET F CA 1
ATOM 3326 C C . MET F 1 64 ? 17.233 -2.220 -27.195 1.00 9.51 64 MET F C 1
ATOM 3327 O O . MET F 1 64 ? 16.081 -2.077 -27.655 1.00 8.57 64 MET F O 1
ATOM 3332 N N . GLN F 1 65 ? 18.249 -2.631 -27.930 1.00 9.13 65 GLN F N 1
ATOM 3333 C CA . GLN F 1 65 ? 18.112 -2.849 -29.359 1.00 9.45 65 GLN F CA 1
ATOM 3334 C C . GLN F 1 65 ? 17.209 -4.025 -29.645 1.00 9.74 65 GLN F C 1
ATOM 3335 O O . GLN F 1 65 ? 16.408 -3.976 -30.577 1.00 10.73 65 GLN F O 1
ATOM 3341 N N . HIS F 1 66 ? 17.276 -5.059 -28.821 1.00 10.39 66 HIS F N 1
ATOM 3342 C CA . HIS F 1 66 ? 16.349 -6.169 -28.910 1.00 10.84 66 HIS F CA 1
ATOM 3343 C C . HIS F 1 66 ? 14.898 -5.757 -28.571 1.00 9.99 66 HIS F C 1
ATOM 3344 O O . HIS F 1 66 ? 13.937 -6.113 -29.282 1.00 10.52 66 HIS F O 1
ATOM 3351 N N . LEU F 1 67 ? 14.738 -4.938 -27.537 1.00 9.53 67 LEU F N 1
ATOM 3352 C CA . LEU F 1 67 ? 13.392 -4.488 -27.133 1.00 9.55 67 LEU F CA 1
ATOM 3353 C C . LEU F 1 67 ? 12.827 -3.597 -28.252 1.00 9.92 67 LEU F C 1
ATOM 3354 O O . LEU F 1 67 ? 11.598 -3.674 -28.541 1.00 8.94 67 LEU F O 1
ATOM 3359 N N . ASP F 1 68 ? 13.704 -2.864 -28.954 1.00 9.77 68 ASP F N 1
ATOM 3360 C CA . ASP F 1 68 ? 13.228 -1.970 -30.001 1.00 12.51 68 ASP F CA 1
ATOM 3361 C C . ASP F 1 68 ? 12.687 -2.674 -31.255 1.00 11.46 68 ASP F C 1
ATOM 3362 O O . ASP F 1 68 ? 12.117 -1.997 -32.143 1.00 11.30 68 ASP F O 1
ATOM 3367 N N . LYS F 1 69 ? 12.920 -3.983 -31.374 1.00 11.39 69 LYS F N 1
ATOM 3368 C CA . LYS F 1 69 ? 12.221 -4.797 -32.396 1.00 12.42 69 LYS F CA 1
ATOM 3369 C C . LYS F 1 69 ? 10.705 -4.767 -32.245 1.00 11.20 69 LYS F C 1
ATOM 3370 O O . LYS F 1 69 ? 9.938 -4.845 -33.241 1.00 10.31 69 LYS F O 1
ATOM 3376 N N . THR F 1 70 ? 10.268 -4.741 -30.991 1.00 10.84 70 THR F N 1
ATOM 3377 C CA . THR F 1 70 ? 8.875 -4.582 -30.628 1.00 10.07 70 THR F CA 1
ATOM 3378 C C . THR F 1 70 ? 8.747 -3.381 -29.668 1.00 9.37 70 THR F C 1
ATOM 3379 O O . THR F 1 70 ? 8.427 -3.573 -28.492 1.00 8.77 70 THR F O 1
ATOM 3383 N N . PRO F 1 71 ? 8.929 -2.132 -30.174 1.00 9.75 71 PRO F N 1
ATOM 3384 C CA . PRO F 1 71 ? 9.113 -0.933 -29.347 1.00 9.69 71 PRO F CA 1
ATOM 3385 C C . PRO F 1 71 ? 7.856 -0.486 -28.595 1.00 10.48 71 PRO F C 1
ATOM 3386 O O . PRO F 1 71 ? 6.721 -0.721 -29.070 1.00 9.57 71 PRO F O 1
ATOM 3390 N N . SER F 1 72 ? 8.065 0.074 -27.397 1.00 10.49 72 SER F N 1
ATOM 3391 C CA . SER F 1 72 ? 7.035 0.672 -26.585 1.00 11.85 72 SER F CA 1
ATOM 3392 C C . SER F 1 72 ? 7.117 2.206 -26.630 1.00 12.67 72 SER F C 1
ATOM 3393 O O . SER F 1 72 ? 8.111 2.775 -27.057 1.00 12.08 72 SER F O 1
ATOM 3396 N N . PRO F 1 73 ? 6.072 2.891 -26.167 1.00 13.68 73 PRO F N 1
ATOM 3397 C CA . PRO F 1 73 ? 6.267 4.348 -26.187 1.00 16.20 73 PRO F CA 1
ATOM 3398 C C . PRO F 1 73 ? 7.427 4.812 -25.294 1.00 18.00 73 PRO F C 1
ATOM 3399 O O . PRO F 1 73 ? 7.837 4.092 -24.364 1.00 17.37 73 PRO F O 1
ATOM 3403 N N . GLN F 1 74 ? 7.964 5.984 -25.585 1.00 20.10 74 GLN F N 1
ATOM 3404 C CA . GLN F 1 74 ? 9.136 6.500 -24.889 1.00 22.20 74 GLN F CA 1
ATOM 3405 C C . GLN F 1 74 ? 8.839 7.887 -24.371 1.00 25.87 74 GLN F C 1
ATOM 3406 O O . GLN F 1 74 ? 7.844 8.511 -24.731 1.00 23.44 74 GLN F O 1
ATOM 3412 N N . LYS F 1 75 ? 9.749 8.374 -23.534 1.00 28.95 75 LYS F N 1
ATOM 3413 C CA . LYS F 1 75 ? 9.673 9.719 -22.989 1.00 33.69 75 LYS F CA 1
ATOM 3414 C C . LYS F 1 75 ? 10.046 10.632 -24.147 1.00 35.31 75 LYS F C 1
ATOM 3415 O O . LYS F 1 75 ? 10.855 10.235 -24.962 1.00 30.76 75 LYS F O 1
ATOM 3421 N N . PRO F 1 76 ? 9.480 11.861 -24.215 1.00 42.08 76 PRO F N 1
ATOM 3422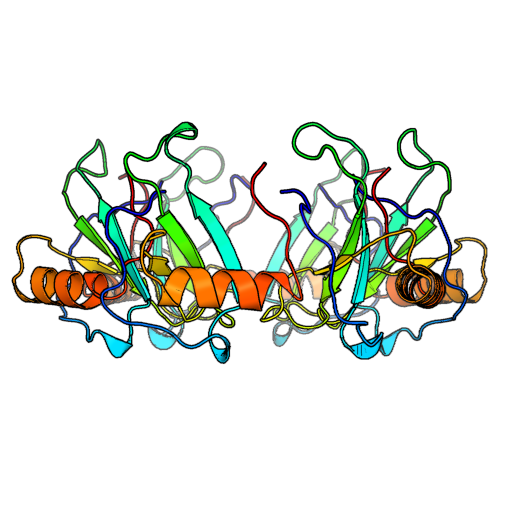 C CA . PRO F 1 76 ? 9.778 12.788 -25.313 1.00 42.60 76 PRO F CA 1
ATOM 3423 C C . PRO F 1 76 ? 10.205 12.278 -26.695 1.00 45.24 76 PRO F C 1
ATOM 3424 O O . PRO F 1 76 ? 10.550 13.111 -27.568 1.00 44.55 76 PRO F O 1
#

Solvent-accessible surface area: 24634 Å² total; per-residue (Å²): 139,54,4,0,85,102,65,6,118,110,154,37,75,33,158,35,6,56,5,15,36,122,22,114,78,62,192,43,14,95,50,58,0,4,25,2,15,14,97,137,100,45,70,25,68,14,0,0,30,34,172,70,144,32,0,64,131,10,15,117,90,18,17,75,61,8,8,1,18,124,63,108,135,46,7,0,67,102,61,4,127,112,142,26,74,31,144,43,5,64,7,14,70,86,10,117,73,74,176,22,15,82,50,57,1,4,1,3,31,23,108,129,170,38,64,23,62,16,0,0,22,33,171,61,146,40,0,60,113,10,18,117,86,20,20,70,64,6,12,16,16,86,129,117,10,0,93,102,64,5,122,111,155,36,72,30,163,51,1,66,3,9,50,88,9,77,60,106,106,67,22,102,50,53,1,7,25,2,15,12,85,121,180,44,76,25,65,13,0,0,23,33,171,63,143,33,0,64,129,10,21,119,88,20,22,81,61,8,9,5,18,101,86,201,51,12,0,95,105,64,5,135,153,150,40,73,32,167,48,1,81,7,14,91,128,20,121,73,68,187,28,1,88,50,55,1,4,1,3,17,24,93,119,146,40,65,27,55,14,0,0,29,32,168,68,144,36,0,58,134,11,18,119,91,19,25,75,61,7,14,18,22,135,94,99,150,64,16,0,67,85,52,5,119,126,156,37,69,34,158,60,2,44,4,9,32,105,22,128,78,72,178,36,1,91,51,50,1,3,21,2,18,10,83,127,88,25,75,23,64,15,0,0,18,33,129,65,144,32,0,66,130,11,16,116,94,14,22,80,57,5,8,8,20,107,72,104,106,2,0,96,100,66,5,138,152,129,26,77,30,167,52,4,65,5,12,45,100,17,106,90,84,193,31,13,100,49,54,0,3,22,2,16,9,97,132,117,24,62,22,73,18,0,0,26,35,169,65,146,36,0,58,122,10,19,119,85,18,16,55,62,6,8,6,17,111,122

Radius of gyration: 25.1 Å; Cα contacts (8 Å, |Δi|>4): 976; chains: 6; bounding box: 63×32×69 Å